Protein AF-0000000080390307 (afdb_homodimer)

Secondary structure (DSSP, 8-state):
--HHHHHHHHHHHHHHHHHHHHHHHHHHHHHHHHHHHHGGG--HHHHHSPEEGGGTEE--HHHHHHHHHHHHHHHHHHHHHHHHHHHIIIIIPPSSHHHHHHHHHHHHHHHS-HHHHHHHHIIIIIIIS---SSHHHHHHHHHHHHHHHHHHHHHHHHHTS-HHHHHHHHHTT--HHHHIIIIIHHHHHHHHHHHHHHHHHHHHH--HHHHHHTB-S---S--SSTTS-B--HHHHHHHHHHS-S-HHHHHHHHHHHHHHHHHHHHHHHHHHHHHHHHHHHHHH-/-HHHHHHHHHHHHHHHHHHHHHHHHHHHHHHHHHHHHHGGG--HHHHHSPEEGGGTEE--HHHHHHHHHHHHHHHHHHHHHHHHHHHIIIIIPPSSHHHHHHHHHHHHHHHS-HHHHHHHHIIIIIIIS---SSHHHHHHHHHHHHHHHHHHHHHHHHHTS-HHHHHHHHHTT--HHHHIIIIIHHHHHHHHHHHHHHHHHHHHH--HHHHHHTB-S---S--SSTTS-B--HHHHHHHHHHS-S-HHHHHHHHHHHHHHHHHHHHHHHHHHHHHHHHHHHHHH-

Foldseek 3Di:
DVVVVVVVVVVVVVVVVVVVVVVVVVVVVVLCVLCVLQVVQDDPQQQCWFADDLNLDTHCPQQVVLLVLLLCLLLVPLLVVLLVLLCCLQQPDDDDDVSVVVVVVLVVLQVDDLLVLLVVLLPPVQPVVPLNQFSNSLSNSLNSNLNSQLNVQLNVLLVVDDVVQQVVCVVVVHDSVCSCVPTRCVLRVLSSVLSSLLSSLVSLQDDNNSVRRAADSHDRDHDPDRSHHTHHLNNPLVCLVPVPPDVVSSSNVNSNSVNVSVCVSVVSNVVSVVSNVVSVVVVVD/DVVVVVVVVVVVVVVVVVVVVVVVVVVVVVLCVLCVLQVVQDDPQQQCWFADDLNLDTHCPQQVVLLVLLLCLLLVPLLVVLLVLLCCLQQPDDDDDVSVVVVVVLVVLQVDDLLVLLVVLLVPVQPVVPLNQFSNSLSNSLNSNLNSQLNVQLNVLLVVDDVVQQVVCVVVVHDSVCSCVPTRCVLRVLSSVLSSLLSSLVSLQDDNNSVRRAADSHDRDHDPDRSHHTHHLNNPLVCLVPVPPDVVSSSNVNSNSVNVSVVVSVVSNVVSVVSNVVSVVVVVD

InterPro domains:
  IPR000515 ABC transporter type 1, transmembrane domain MetI-like [PF00528] (79-284)
  IPR000515 ABC transporter type 1, transmembrane domain MetI-like [PS50928] (64-272)
  IPR000515 ABC transporter type 1, transmembrane domain MetI-like [cd06261] (64-215)
  IPR005672 Phosphate transport system permease protein PstA [TIGR00974] (10-280)
  IPR035906 MetI-like superfamily [G3DSA:1.10.3720.10] (16-281)
  IPR035906 MetI-like superfamily [SSF161098] (10-273)

Structure (mmCIF, N/CA/C/O backbone):
data_AF-0000000080390307-model_v1
#
loop_
_entity.id
_entity.type
_entity.pdbx_description
1 polymer 'Phosphate transport system permease protein PstA'
#
loop_
_atom_site.group_PDB
_atom_site.id
_atom_site.type_symbol
_atom_site.label_atom_id
_atom_site.label_alt_id
_atom_site.label_comp_id
_atom_site.label_asym_id
_atom_site.label_entity_id
_atom_site.label_seq_id
_atom_site.pdbx_PDB_ins_code
_atom_site.Cartn_x
_atom_site.Cartn_y
_atom_site.Cartn_z
_atom_site.occupancy
_atom_site.B_iso_or_equiv
_atom_site.auth_seq_id
_atom_site.auth_comp_id
_atom_site.auth_asym_id
_atom_site.auth_atom_id
_atom_site.pdbx_PDB_model_num
ATOM 1 N N . MET A 1 1 ? -36.906 27.906 8.312 1 40.09 1 MET A N 1
ATOM 2 C CA . MET A 1 1 ? -35.656 27.781 7.586 1 40.09 1 MET A CA 1
ATOM 3 C C . MET A 1 1 ? -34.594 27.125 8.453 1 40.09 1 MET A C 1
ATOM 5 O O . MET A 1 1 ? -33.719 26.406 7.941 1 40.09 1 MET A O 1
ATOM 9 N N . PHE A 1 2 ? -34.656 27.391 9.859 1 53.78 2 PHE A N 1
ATOM 10 C CA . PHE A 1 2 ? -33.75 27 10.953 1 53.78 2 PHE A CA 1
ATOM 11 C C . PHE A 1 2 ? -33.969 25.547 11.312 1 53.78 2 PHE A C 1
ATOM 13 O O . PHE A 1 2 ? -33 24.844 11.68 1 53.78 2 PHE A O 1
ATOM 20 N N . SER A 1 3 ? -35.219 25.156 11.25 1 55.38 3 SER A N 1
ATOM 21 C CA . SER A 1 3 ? -35.625 23.812 11.656 1 55.38 3 SER A CA 1
ATOM 22 C C . SER A 1 3 ? -35 22.75 10.742 1 55.38 3 SER A C 1
ATOM 24 O O . SER A 1 3 ? -34.5 21.734 11.219 1 55.38 3 SER A O 1
ATOM 26 N N . ASN A 1 4 ? -34.844 23.156 9.484 1 75.25 4 ASN A N 1
ATOM 27 C CA . ASN A 1 4 ? -34.375 22.25 8.438 1 75.25 4 ASN A CA 1
ATOM 28 C C . ASN A 1 4 ? -32.875 22.031 8.539 1 75.25 4 ASN A C 1
ATOM 30 O O . ASN A 1 4 ? -32.375 20.938 8.266 1 75.25 4 ASN A O 1
ATOM 34 N N . ALA A 1 5 ? -32.344 23.016 9.234 1 76.12 5 ALA A N 1
ATOM 35 C CA . ALA A 1 5 ? -30.906 22.938 9.383 1 76.12 5 ALA A CA 1
ATOM 36 C C . ALA A 1 5 ? -30.531 21.938 10.469 1 76.12 5 ALA A C 1
ATOM 38 O O . ALA A 1 5 ? -29.578 21.172 10.312 1 76.12 5 ALA A O 1
ATOM 39 N N . LYS A 1 6 ? -31.359 21.953 11.555 1 81.38 6 LYS A N 1
ATOM 40 C CA . LYS A 1 6 ? -31.062 21.031 12.656 1 81.38 6 LYS A CA 1
ATOM 41 C C . LYS A 1 6 ? -31.328 19.594 12.25 1 81.38 6 LYS A C 1
ATOM 43 O O . LYS A 1 6 ? -30.562 18.688 12.625 1 81.38 6 LYS A O 1
ATOM 48 N N . THR A 1 7 ? -32.344 19.422 11.5 1 85.31 7 THR A N 1
ATOM 49 C CA . THR A 1 7 ? -32.656 18.078 11.016 1 85.31 7 THR A CA 1
ATOM 50 C C . THR A 1 7 ? -31.578 17.609 10.039 1 85.31 7 THR A C 1
ATOM 52 O O . THR A 1 7 ? -31.156 16.453 10.094 1 85.31 7 THR A O 1
ATOM 55 N N . ASN A 1 8 ? -31.125 18.5 9.258 1 85.81 8 ASN A N 1
ATOM 56 C CA . ASN A 1 8 ? -30.062 18.172 8.312 1 85.81 8 ASN A CA 1
ATOM 57 C C . ASN A 1 8 ? -28.75 17.828 9.031 1 85.81 8 ASN A C 1
ATOM 59 O O . ASN A 1 8 ? -28.016 16.953 8.594 1 85.81 8 ASN A O 1
ATOM 63 N N . GLU A 1 9 ? -28.594 18.469 10.078 1 86.94 9 GLU A N 1
ATOM 64 C CA . GLU A 1 9 ? -27.391 18.219 10.875 1 86.94 9 GLU A CA 1
ATOM 65 C C . GLU A 1 9 ? -27.422 16.844 11.5 1 86.94 9 GLU A C 1
ATOM 67 O O . GLU A 1 9 ? -26.422 16.125 11.484 1 86.94 9 GLU A O 1
ATOM 72 N N . LYS A 1 10 ? -28.562 16.5 12.016 1 88.94 10 LYS A N 1
ATOM 73 C CA . LYS A 1 10 ? -28.703 15.195 12.648 1 88.94 10 LYS A CA 1
ATOM 74 C C . LYS A 1 10 ? -28.578 14.062 11.625 1 88.94 10 LYS A C 1
ATOM 76 O O . LYS A 1 10 ? -27.953 13.039 11.898 1 88.94 10 LYS A O 1
ATOM 81 N N . ILE A 1 11 ? -29.109 14.297 10.531 1 90.25 11 ILE A N 1
ATOM 82 C CA . ILE A 1 11 ? -29.031 13.305 9.469 1 90.25 11 ILE A CA 1
ATOM 83 C C . ILE A 1 11 ? -27.594 13.156 8.992 1 90.25 11 ILE A C 1
ATOM 85 O O . ILE A 1 11 ? -27.094 12.039 8.828 1 90.25 11 ILE A O 1
ATOM 89 N N . ALA A 1 12 ? -26.984 14.273 8.828 1 86.94 12 ALA A N 1
ATOM 90 C CA . ALA A 1 12 ? -25.594 14.25 8.391 1 86.94 12 ALA A CA 1
ATOM 91 C C . ALA A 1 12 ? -24.719 13.523 9.406 1 86.94 12 ALA A C 1
ATOM 93 O O . ALA A 1 12 ? -23.922 12.656 9.031 1 86.94 12 ALA A O 1
ATOM 94 N N . PHE A 1 13 ? -24.953 13.82 10.578 1 87.31 13 PHE A N 1
ATOM 95 C CA . PHE A 1 13 ? -24.188 13.18 11.648 1 87.31 13 PHE A CA 1
ATOM 96 C C . PHE A 1 13 ? -24.438 11.68 11.664 1 87.31 13 PHE A C 1
ATOM 98 O O . PHE A 1 13 ? -23.516 10.883 11.852 1 87.31 13 PHE A O 1
ATOM 105 N N . GLY A 1 14 ? -25.625 11.297 11.445 1 89.62 14 GLY A N 1
ATOM 106 C CA . GLY A 1 14 ? -25.969 9.891 11.398 1 89.62 14 GLY A CA 1
ATOM 107 C C . GLY A 1 14 ? -25.312 9.148 10.258 1 89.62 14 GLY A C 1
ATOM 108 O O . GLY A 1 14 ? -24.781 8.047 10.445 1 89.62 14 GLY A O 1
ATOM 109 N N . ILE A 1 15 ? -25.266 9.75 9.148 1 90.12 15 ILE A N 1
ATOM 110 C CA . ILE A 1 15 ? -24.656 9.148 7.961 1 90.12 15 ILE A CA 1
ATOM 111 C C . ILE A 1 15 ? -23.156 9 8.164 1 90.12 15 ILE A C 1
ATOM 113 O O . ILE A 1 15 ? -22.578 7.961 7.844 1 90.12 15 ILE A O 1
ATOM 117 N N . LEU A 1 16 ? -22.609 9.977 8.742 1 88.19 16 LEU A N 1
ATOM 118 C CA . LEU A 1 16 ? -21.172 9.953 8.977 1 88.19 16 LEU A CA 1
ATOM 119 C C . LEU A 1 16 ? -20.797 8.883 9.992 1 88.19 16 LEU A C 1
ATOM 121 O O . LEU A 1 16 ? -19.844 8.125 9.789 1 88.19 16 LEU A O 1
ATOM 125 N N . LYS A 1 17 ? -21.625 8.82 10.984 1 89.5 17 LYS A N 1
ATOM 126 C CA . LYS A 1 17 ? -21.391 7.82 12.023 1 89.5 17 LYS A CA 1
ATOM 127 C C . LYS A 1 17 ? -21.594 6.41 11.484 1 89.5 17 LYS A C 1
ATOM 129 O O . LYS A 1 17 ? -20.844 5.492 11.828 1 89.5 17 LYS A O 1
ATOM 134 N N . LEU A 1 18 ? -22.484 6.246 10.664 1 91.94 18 LEU A N 1
ATOM 135 C CA . LEU A 1 18 ? -22.781 4.945 10.07 1 91.94 18 LEU A CA 1
ATOM 136 C C . LEU A 1 18 ? -21.641 4.512 9.148 1 91.94 18 LEU A C 1
ATOM 138 O O . LEU A 1 18 ? -21.281 3.334 9.125 1 91.94 18 LEU A O 1
ATOM 142 N N . ALA A 1 19 ? -21.172 5.438 8.422 1 90.12 19 ALA A N 1
ATOM 143 C CA . ALA A 1 19 ? -20.062 5.121 7.516 1 90.12 19 ALA A CA 1
ATOM 144 C C . ALA A 1 19 ? -18.844 4.641 8.289 1 90.12 19 ALA A C 1
ATOM 146 O O . ALA A 1 19 ? -18.234 3.621 7.945 1 90.12 19 ALA A O 1
ATOM 147 N N . THR A 1 20 ? -18.547 5.328 9.281 1 89.19 20 THR A N 1
ATOM 148 C CA . THR A 1 20 ? -17.406 4.961 10.102 1 89.19 20 THR A CA 1
ATOM 149 C C . THR A 1 20 ? -17.641 3.637 10.82 1 89.19 20 THR A C 1
ATOM 151 O O . THR A 1 20 ? -16.75 2.793 10.898 1 89.19 20 THR A O 1
ATOM 154 N N . GLY A 1 21 ? -18.812 3.496 11.305 1 91.25 21 GLY A N 1
ATOM 155 C CA . GLY A 1 21 ? -19.188 2.25 11.953 1 91.25 21 GLY A CA 1
ATOM 156 C C . GLY A 1 21 ? -19.094 1.048 11.031 1 91.25 21 GLY A C 1
ATOM 157 O O . GLY A 1 21 ? -18.672 -0.033 11.453 1 91.25 21 GLY A O 1
ATOM 158 N N . LEU A 1 22 ? -19.406 1.242 9.812 1 90.38 22 LEU A N 1
ATOM 159 C CA . LEU A 1 22 ? -19.344 0.173 8.82 1 90.38 22 LEU A CA 1
ATOM 160 C C . LEU A 1 22 ? -17.891 -0.255 8.586 1 90.38 22 LEU A C 1
ATOM 162 O O . LEU A 1 22 ? -17.609 -1.447 8.445 1 90.38 22 LEU A O 1
ATOM 166 N N . VAL A 1 23 ? -17.047 0.687 8.531 1 85.81 23 VAL A N 1
ATOM 167 C CA . VAL A 1 23 ? -15.633 0.394 8.328 1 85.81 23 VAL A CA 1
ATOM 168 C C . VAL A 1 23 ? -15.109 -0.442 9.5 1 85.81 23 VAL A C 1
ATOM 170 O O . VAL A 1 23 ? -14.469 -1.473 9.289 1 85.81 23 VAL A O 1
ATOM 173 N N . VAL A 1 24 ? -15.438 -0.021 10.695 1 88.31 24 VAL A N 1
ATOM 174 C CA . VAL A 1 24 ? -15 -0.717 11.906 1 88.31 24 VAL A CA 1
ATOM 175 C C . VAL A 1 24 ? -15.602 -2.121 11.938 1 88.31 24 VAL A C 1
ATOM 177 O O . VAL A 1 24 ? -14.914 -3.086 12.289 1 88.31 24 VAL A O 1
ATOM 180 N N . LEU A 1 25 ? -16.781 -2.215 11.539 1 89.56 25 LEU A N 1
ATOM 181 C CA . LEU A 1 25 ? -17.469 -3.502 11.523 1 89.56 25 LEU A CA 1
ATOM 182 C C . LEU A 1 25 ? -16.766 -4.477 10.578 1 89.56 25 LEU A C 1
ATOM 184 O O . LEU A 1 25 ? -16.562 -5.641 10.93 1 89.56 25 LEU A O 1
ATOM 188 N N . PHE A 1 26 ? -16.422 -4 9.422 1 85 26 PHE A N 1
ATOM 189 C CA . PHE A 1 26 ? -15.75 -4.871 8.461 1 85 26 PHE A CA 1
ATOM 190 C C . PHE A 1 26 ? -14.414 -5.367 9.008 1 85 26 PHE A C 1
ATOM 192 O O . PHE A 1 26 ? -14.062 -6.535 8.828 1 85 26 PHE A O 1
ATOM 199 N N . VAL A 1 27 ? -13.703 -4.582 9.688 1 83 27 VAL A N 1
ATOM 200 C CA . VAL A 1 27 ? -12.43 -4.961 10.273 1 83 27 VAL A CA 1
ATOM 201 C C . VAL A 1 27 ? -12.641 -6.047 11.328 1 83 27 VAL A C 1
ATOM 203 O O . VAL A 1 27 ? -11.93 -7.055 11.352 1 83 27 VAL A O 1
ATOM 206 N N . LEU A 1 28 ? -13.625 -5.828 12.164 1 87.44 28 LEU A N 1
ATOM 207 C CA . LEU A 1 28 ? -13.914 -6.777 13.234 1 87.44 28 LEU A CA 1
ATOM 208 C C . LEU A 1 28 ? -14.359 -8.117 12.672 1 87.44 28 LEU A C 1
ATOM 210 O O . LEU A 1 28 ? -14.016 -9.172 13.211 1 87.44 28 LEU A O 1
ATOM 214 N N . VAL A 1 29 ? -15.094 -8.039 11.625 1 88.94 29 VAL A N 1
ATOM 215 C CA . VAL A 1 29 ? -15.57 -9.266 11 1 88.94 29 VAL A CA 1
ATOM 216 C C . VAL A 1 29 ? -14.398 -10.031 10.398 1 88.94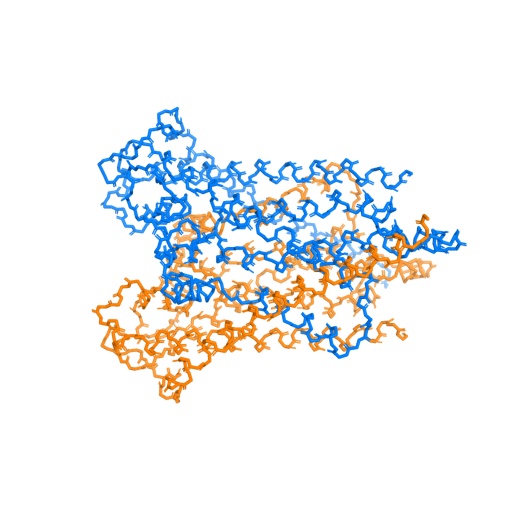 29 VAL A C 1
ATOM 218 O O . VAL A 1 29 ? -14.328 -11.258 10.508 1 88.94 29 VAL A O 1
ATOM 221 N N . ILE A 1 30 ? -13.516 -9.328 9.75 1 86.12 30 ILE A N 1
ATOM 222 C CA . ILE A 1 30 ? -12.336 -9.961 9.164 1 86.12 30 ILE A CA 1
ATOM 223 C C . ILE A 1 30 ? -11.516 -10.633 10.266 1 86.12 30 ILE A C 1
ATOM 225 O O . ILE A 1 30 ? -11.148 -11.805 10.148 1 86.12 30 ILE A O 1
ATOM 229 N N . LEU A 1 31 ? -11.266 -9.906 11.305 1 85.81 31 LEU A N 1
ATOM 230 C CA . LEU A 1 31 ? -10.469 -10.422 12.414 1 85.81 31 LEU A CA 1
ATOM 231 C C . LEU A 1 31 ? -11.141 -11.633 13.047 1 85.81 31 LEU A C 1
ATOM 233 O O . LEU A 1 31 ? -10.492 -12.648 13.305 1 85.81 31 LEU A O 1
ATOM 237 N N . TYR A 1 32 ? -12.398 -11.484 13.281 1 87.94 32 TYR A N 1
ATOM 238 C CA . TYR A 1 32 ? -13.148 -12.578 13.891 1 87.94 32 TYR A CA 1
ATOM 239 C C . TYR A 1 32 ? -13.117 -13.82 13.008 1 87.94 32 TYR A C 1
ATOM 241 O O . TYR A 1 32 ? -12.898 -14.93 13.5 1 87.94 32 TYR A O 1
ATOM 249 N N . TYR A 1 33 ? -13.32 -13.617 11.766 1 86.81 33 TYR A N 1
ATOM 250 C CA . TYR A 1 33 ? -13.352 -14.727 10.828 1 86.81 33 TYR A CA 1
ATOM 251 C C . TYR A 1 33 ? -12.016 -15.461 10.805 1 86.81 33 TYR A C 1
ATOM 253 O O . TYR A 1 33 ? -11.984 -16.703 10.859 1 86.81 33 TYR A O 1
ATOM 261 N N . ILE A 1 34 ? -10.984 -14.758 10.688 1 88.06 34 ILE A N 1
ATOM 262 C CA . ILE A 1 34 ? -9.664 -15.367 10.594 1 88.06 34 ILE A CA 1
ATOM 263 C C . ILE A 1 34 ? -9.312 -16.047 11.914 1 88.06 34 ILE A C 1
ATOM 265 O O . ILE A 1 34 ? -8.789 -17.172 11.922 1 88.06 34 ILE A O 1
ATOM 269 N N . VAL A 1 35 ? -9.609 -15.422 13.008 1 89.56 35 VAL A N 1
ATOM 270 C CA . VAL A 1 35 ? -9.289 -15.969 14.328 1 89.56 35 VAL A CA 1
ATOM 271 C C . VAL A 1 35 ? -10.109 -17.234 14.578 1 89.56 35 VAL A C 1
ATOM 273 O O . VAL A 1 35 ? -9.578 -18.234 15.039 1 89.56 35 VAL A O 1
ATOM 276 N N . SER A 1 36 ? -11.398 -17.219 14.289 1 90.5 36 SER A N 1
ATOM 277 C CA . SER A 1 36 ? -12.289 -18.344 14.547 1 90.5 36 SER A CA 1
ATOM 278 C C . SER A 1 36 ? -11.914 -19.562 13.719 1 90.5 36 SER A C 1
ATOM 280 O O . SER A 1 36 ? -12.016 -20.688 14.18 1 90.5 36 SER A O 1
ATOM 282 N N . ASN A 1 37 ? -11.43 -19.375 12.508 1 89.25 37 ASN A N 1
ATOM 283 C CA . ASN A 1 37 ? -11.086 -20.484 11.641 1 89.25 37 ASN A CA 1
ATOM 284 C C . ASN A 1 37 ? -9.625 -20.906 11.805 1 89.25 37 ASN A C 1
ATOM 286 O O . ASN A 1 37 ? -9.266 -22.047 11.5 1 89.25 37 ASN A O 1
ATOM 290 N N . GLY A 1 38 ? -8.836 -19.953 12.258 1 90.5 38 GLY A N 1
ATOM 291 C CA . GLY A 1 38 ? -7.406 -20.219 12.297 1 90.5 38 GLY A CA 1
ATOM 292 C C . GLY A 1 38 ? -6.926 -20.688 13.664 1 90.5 38 GLY A C 1
ATOM 293 O O . GLY A 1 38 ? -5.867 -21.312 13.773 1 90.5 38 GLY A O 1
ATOM 294 N N . TYR A 1 39 ? -7.695 -20.469 14.734 1 90.88 39 TYR A N 1
ATOM 295 C CA . TYR A 1 39 ? -7.211 -20.703 16.094 1 90.88 39 TYR A CA 1
ATOM 296 C C . TYR A 1 39 ? -7.004 -22.203 16.344 1 90.88 39 TYR A C 1
ATOM 298 O O . TYR A 1 39 ? -6.121 -22.594 17.109 1 90.88 39 TYR A O 1
ATOM 306 N N . SER A 1 40 ? -7.699 -23.094 15.727 1 87.94 40 SER A N 1
ATOM 307 C CA . SER A 1 40 ? -7.609 -24.531 15.961 1 87.94 40 SER A CA 1
ATOM 308 C C . SER A 1 40 ? -6.312 -25.094 15.398 1 87.94 40 SER A C 1
ATOM 310 O O . SER A 1 40 ? -5.836 -26.141 15.852 1 87.94 40 SER A O 1
ATOM 312 N N . ALA A 1 41 ? -5.777 -24.375 14.43 1 87.69 41 ALA A N 1
ATOM 313 C CA . ALA A 1 41 ? -4.555 -24.859 13.789 1 87.69 41 ALA A CA 1
ATOM 314 C C . ALA A 1 41 ? -3.32 -24.406 14.57 1 87.69 41 ALA A C 1
ATOM 316 O O . ALA A 1 41 ? -2.219 -24.906 14.344 1 87.69 41 ALA A O 1
ATOM 317 N N . LEU A 1 42 ? -3.559 -23.578 15.508 1 89.62 42 LEU A N 1
ATOM 318 C CA . LEU A 1 42 ? -2.416 -23.031 16.219 1 89.62 42 LEU A CA 1
ATOM 319 C C . LEU A 1 42 ? -1.883 -24.016 17.25 1 89.62 42 LEU A C 1
ATOM 321 O O . LEU A 1 42 ? -2.621 -24.469 18.125 1 89.62 42 LEU A O 1
ATOM 325 N N . SER A 1 43 ? -0.771 -24.516 17.047 1 89.75 43 SER A N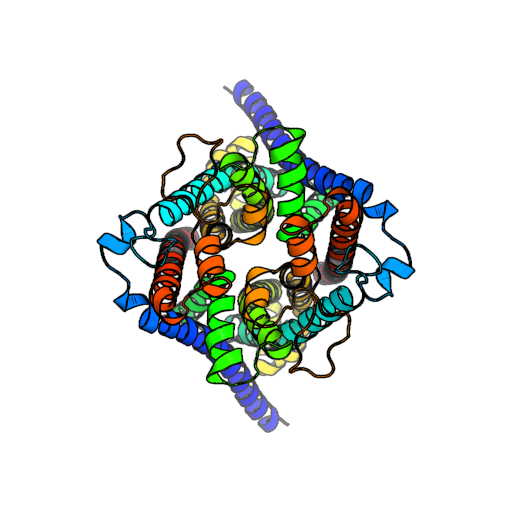 1
ATOM 326 C CA . SER A 1 43 ? -0.012 -25.375 17.938 1 89.75 43 SER A CA 1
ATOM 327 C C . SER A 1 43 ? 1.481 -25.078 17.875 1 89.75 43 SER A C 1
ATOM 329 O O . SER A 1 43 ? 1.941 -24.422 16.922 1 89.75 43 SER A O 1
ATOM 331 N N . ILE A 1 44 ? 2.141 -25.469 18.844 1 90.38 44 ILE A N 1
ATOM 332 C CA . ILE A 1 44 ? 3.584 -25.266 18.859 1 90.38 44 ILE A CA 1
ATOM 333 C C . ILE A 1 44 ? 4.215 -26 17.672 1 90.38 44 ILE A C 1
ATOM 335 O O . ILE A 1 44 ? 5.176 -25.516 17.078 1 90.38 44 ILE A O 1
ATOM 339 N N . GLU A 1 45 ? 3.664 -27.125 17.406 1 89.31 45 GLU A N 1
ATOM 340 C CA . GLU A 1 45 ? 4.141 -27.922 16.281 1 89.31 45 GLU A CA 1
ATOM 341 C C . GLU A 1 45 ? 3.887 -27.188 14.961 1 89.31 45 GLU A C 1
ATOM 343 O O . GLU A 1 45 ? 4.734 -27.203 14.062 1 89.31 45 GLU A O 1
ATOM 348 N N . PHE A 1 46 ? 2.811 -26.531 14.883 1 91.06 46 PHE A N 1
ATOM 349 C CA . PHE A 1 46 ? 2.447 -25.812 13.672 1 91.06 46 PHE A CA 1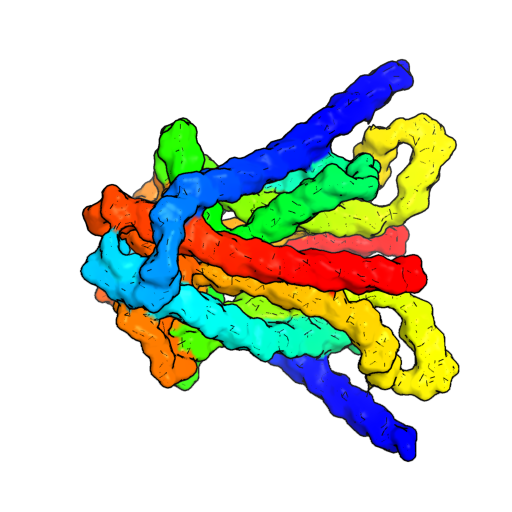
ATOM 350 C C . PHE A 1 46 ? 3.412 -24.656 13.43 1 91.06 46 PHE A C 1
ATOM 352 O O . PHE A 1 46 ? 3.795 -24.391 12.289 1 91.06 46 PHE A O 1
ATOM 359 N N . ILE A 1 47 ? 3.865 -24.094 14.484 1 91.88 47 ILE A N 1
ATOM 360 C CA . ILE A 1 47 ? 4.691 -22.891 14.398 1 91.88 47 ILE A CA 1
ATOM 361 C C . ILE A 1 47 ? 6.152 -23.281 14.203 1 91.88 47 ILE A C 1
ATOM 363 O O . ILE A 1 47 ? 6.887 -22.625 13.461 1 91.88 47 ILE A O 1
ATOM 367 N N . THR A 1 48 ? 6.559 -24.453 14.758 1 91.38 48 THR A N 1
ATOM 368 C CA . THR A 1 48 ? 7.992 -24.703 14.844 1 91.38 48 THR A CA 1
ATOM 369 C C . THR A 1 48 ? 8.398 -25.812 13.891 1 91.38 48 THR A C 1
ATOM 371 O O . THR A 1 48 ? 9.586 -26 13.609 1 91.38 48 THR A O 1
ATOM 374 N N . GLU A 1 49 ? 7.504 -26.484 13.383 1 89.5 49 GLU A N 1
ATOM 375 C CA . GLU A 1 49 ? 7.859 -27.625 12.555 1 89.5 49 GLU A CA 1
ATOM 376 C C . GLU A 1 49 ? 7.922 -27.25 11.078 1 89.5 49 GLU A C 1
ATOM 378 O O . GLU A 1 49 ? 7.344 -26.234 10.672 1 89.5 49 GLU A O 1
ATOM 383 N N . MET A 1 50 ? 8.648 -28.125 10.398 1 89.44 50 MET A N 1
ATOM 384 C CA . MET A 1 50 ? 8.703 -27.984 8.945 1 89.44 50 MET A CA 1
ATOM 385 C C . MET A 1 50 ? 7.445 -28.562 8.297 1 89.44 50 MET A C 1
ATOM 387 O O . MET A 1 50 ? 6.797 -29.453 8.859 1 89.44 50 MET A O 1
ATOM 391 N N . PRO A 1 51 ? 7.086 -27.922 7.16 1 87.25 51 PRO A N 1
ATOM 392 C CA . PRO A 1 51 ? 5.957 -28.531 6.457 1 87.25 51 PRO A CA 1
ATOM 393 C C . PRO A 1 51 ? 6.254 -29.953 5.977 1 87.25 51 PRO A C 1
ATOM 395 O O . PRO A 1 51 ? 7.395 -30.266 5.621 1 87.25 51 PRO A O 1
ATOM 398 N N . ARG A 1 52 ? 5.25 -30.75 6.125 1 84 52 ARG A N 1
ATOM 399 C CA . ARG A 1 52 ? 5.367 -32.125 5.68 1 84 52 ARG A CA 1
ATOM 400 C C . ARG A 1 52 ? 4.281 -32.5 4.668 1 84 52 ARG A C 1
ATOM 402 O O . ARG A 1 52 ? 3.254 -31.812 4.594 1 84 52 ARG A O 1
ATOM 409 N N . HIS A 1 53 ? 4.523 -33.469 3.816 1 76.5 53 HIS A N 1
ATOM 410 C CA . HIS A 1 53 ? 3.586 -34.031 2.85 1 76.5 53 HIS A CA 1
ATOM 411 C C . HIS A 1 53 ? 2.977 -32.938 1.974 1 76.5 53 HIS A C 1
ATOM 413 O O . HIS A 1 53 ? 1.753 -32.844 1.868 1 76.5 53 HIS A O 1
ATOM 419 N N . ARG A 1 54 ? 3.773 -32.156 1.398 1 74.25 54 ARG A N 1
ATOM 420 C CA . ARG A 1 54 ? 3.395 -31.109 0.461 1 74.25 54 ARG A CA 1
ATOM 421 C C . ARG A 1 54 ? 2.412 -30.141 1.101 1 74.25 54 ARG A C 1
ATOM 423 O O . ARG A 1 54 ? 1.387 -29.797 0.505 1 74.25 54 ARG A O 1
ATOM 430 N N . MET A 1 55 ? 2.545 -29.875 2.371 1 74.75 55 MET A N 1
ATOM 431 C CA . MET A 1 55 ? 1.882 -28.797 3.111 1 74.75 55 MET A CA 1
ATOM 432 C C . MET A 1 55 ? 0.532 -29.266 3.648 1 74.75 55 MET A C 1
ATOM 434 O O . MET A 1 55 ? -0.289 -28.453 4.066 1 74.75 55 MET A O 1
ATOM 438 N N . THR A 1 56 ? 0.279 -30.547 3.607 1 76.62 56 THR A N 1
ATOM 439 C CA . THR A 1 56 ? -0.971 -31.047 4.164 1 76.62 56 THR A CA 1
ATOM 440 C C . THR A 1 56 ? -0.811 -31.375 5.645 1 76.62 56 THR A C 1
ATOM 442 O O . THR A 1 56 ? -1.801 -31.562 6.355 1 76.62 56 THR A O 1
ATOM 445 N N . GLU A 1 57 ? 0.437 -31.453 5.93 1 78.88 57 GLU A N 1
ATOM 446 C CA . GLU A 1 57 ? 0.763 -31.703 7.328 1 78.88 57 GLU A CA 1
ATOM 447 C C . GLU A 1 57 ? 1.999 -30.906 7.758 1 78.88 57 GLU A C 1
ATOM 449 O O . GLU A 1 57 ? 2.635 -30.25 6.934 1 78.88 57 GLU A O 1
ATOM 454 N N . GLY A 1 58 ? 2.166 -30.875 9.133 1 84.94 58 GLY A N 1
ATOM 455 C CA . GLY A 1 58 ? 3.354 -30.219 9.656 1 84.94 58 GLY A CA 1
ATOM 456 C C . GLY A 1 58 ? 3.125 -28.766 10.008 1 84.94 58 GLY A C 1
ATOM 457 O O . GLY A 1 58 ? 2.016 -28.375 10.375 1 84.94 58 GLY A O 1
ATOM 458 N N . GLY A 1 59 ? 4.293 -28.062 9.938 1 90.25 59 GLY A N 1
ATOM 459 C CA . GLY A 1 59 ? 4.23 -26.688 10.383 1 90.25 59 GLY A CA 1
ATOM 460 C C . GLY A 1 59 ? 4.609 -25.688 9.305 1 90.25 59 GLY A C 1
ATOM 461 O O . GLY A 1 59 ? 4.66 -26.031 8.125 1 90.25 59 GLY A O 1
ATOM 462 N N . ILE A 1 60 ? 4.707 -24.484 9.688 1 92.88 60 ILE A N 1
ATOM 463 C CA . ILE A 1 60 ? 4.949 -23.422 8.719 1 92.88 60 ILE A CA 1
ATOM 464 C C . ILE A 1 60 ? 6.195 -22.641 9.125 1 92.88 60 ILE A C 1
ATOM 466 O O . ILE A 1 60 ? 6.344 -21.469 8.758 1 92.88 60 ILE A O 1
ATOM 470 N N . TYR A 1 61 ? 7.129 -23.219 9.781 1 94.12 61 TYR A N 1
ATOM 471 C CA . TYR A 1 61 ? 8.305 -22.578 10.359 1 94.12 61 TYR A CA 1
ATOM 472 C C . TYR A 1 61 ? 9.133 -21.891 9.281 1 94.12 61 TYR A C 1
ATOM 474 O O . TYR A 1 61 ? 9.516 -20.734 9.43 1 94.12 61 TYR A O 1
ATOM 482 N N . PRO A 1 62 ? 9.406 -22.5 8.211 1 94.5 62 PRO A N 1
ATOM 483 C CA . PRO A 1 62 ? 10.211 -21.828 7.188 1 94.5 62 PRO A CA 1
ATOM 484 C C . PRO A 1 62 ? 9.523 -20.578 6.629 1 94.5 62 PRO A C 1
ATOM 486 O O . PRO A 1 62 ? 10.195 -19.609 6.281 1 94.5 62 PRO A O 1
ATOM 489 N N . ALA A 1 63 ? 8.242 -20.641 6.551 1 95 63 ALA A N 1
ATOM 490 C CA . ALA A 1 63 ? 7.496 -19.5 6.035 1 95 63 ALA A CA 1
ATOM 491 C C . ALA A 1 63 ? 7.555 -18.328 7.012 1 95 63 ALA A C 1
ATOM 493 O O . ALA A 1 63 ? 7.641 -17.172 6.594 1 95 63 ALA A O 1
ATOM 494 N N . ILE A 1 64 ? 7.547 -18.656 8.289 1 94.62 64 ILE A N 1
ATOM 495 C CA . ILE A 1 64 ? 7.645 -17.625 9.32 1 94.62 64 ILE A CA 1
ATOM 496 C C . ILE A 1 64 ? 9.023 -16.969 9.266 1 94.62 64 ILE A C 1
ATOM 498 O O . ILE A 1 64 ? 9.133 -15.742 9.234 1 94.62 64 ILE A O 1
ATOM 502 N N . MET A 1 65 ? 10 -17.75 9.195 1 95 65 MET A N 1
ATOM 503 C CA . MET A 1 65 ? 11.367 -17.234 9.18 1 95 65 MET A CA 1
ATOM 504 C C . MET A 1 65 ? 11.656 -16.469 7.895 1 95 65 MET A C 1
ATOM 506 O O . MET A 1 65 ? 12.297 -15.422 7.922 1 95 65 MET A O 1
ATOM 510 N N . GLY A 1 66 ? 11.242 -17.047 6.805 1 95.31 66 GLY A N 1
ATOM 511 C CA . GLY A 1 66 ? 11.422 -16.328 5.551 1 95.31 66 GLY A CA 1
ATOM 512 C C . GLY A 1 66 ? 10.781 -14.953 5.543 1 95.31 66 GLY A C 1
ATOM 513 O O . GLY A 1 66 ? 11.383 -13.984 5.07 1 95.31 66 GLY A O 1
ATOM 514 N N . THR A 1 67 ? 9.594 -14.883 6.074 1 94.75 67 THR A N 1
ATOM 515 C CA . THR A 1 67 ? 8.914 -13.594 6.184 1 94.75 67 THR A CA 1
ATOM 516 C C . THR A 1 67 ? 9.695 -12.648 7.09 1 94.75 67 THR A C 1
ATOM 518 O O . THR A 1 67 ? 9.836 -11.469 6.777 1 94.75 67 THR A O 1
ATOM 521 N N . THR A 1 68 ? 10.18 -13.164 8.141 1 94.12 68 THR A N 1
ATOM 522 C CA . THR A 1 68 ? 10.969 -12.367 9.07 1 94.12 68 THR A CA 1
ATOM 523 C C . THR A 1 68 ? 12.227 -11.836 8.391 1 94.12 68 THR A C 1
ATOM 525 O O . THR A 1 68 ? 12.57 -10.656 8.547 1 94.12 68 THR A O 1
ATOM 528 N N . TYR A 1 69 ? 12.867 -12.672 7.637 1 96.12 69 TYR A N 1
ATOM 529 C CA . TYR A 1 69 ? 14.07 -12.258 6.922 1 96.12 69 TYR A CA 1
ATOM 530 C C . TYR A 1 69 ? 13.75 -11.156 5.918 1 96.12 69 TYR A C 1
ATOM 532 O O . TYR A 1 69 ? 14.523 -10.203 5.762 1 96.12 69 TYR A O 1
ATOM 540 N N . LEU A 1 70 ? 12.68 -11.312 5.242 1 95.81 70 LEU A N 1
ATOM 541 C CA . LEU A 1 70 ? 12.266 -10.32 4.262 1 95.81 70 LEU A CA 1
ATOM 542 C C . LEU A 1 70 ? 12.031 -8.969 4.926 1 95.81 70 LEU A C 1
ATOM 544 O O . LEU A 1 70 ? 12.43 -7.93 4.391 1 95.81 70 LEU A O 1
ATOM 548 N N . ILE A 1 71 ? 11.359 -9.031 6.059 1 94.38 71 ILE A N 1
ATOM 549 C CA . ILE A 1 71 ? 11.055 -7.809 6.789 1 94.38 71 ILE A CA 1
ATOM 550 C C . ILE A 1 71 ? 12.352 -7.121 7.211 1 94.38 71 ILE A C 1
ATOM 552 O O . ILE A 1 71 ? 12.547 -5.934 6.945 1 94.38 71 ILE A O 1
ATOM 556 N N . ILE A 1 72 ? 13.227 -7.855 7.77 1 94.81 72 ILE A N 1
ATOM 557 C CA . ILE A 1 72 ? 14.484 -7.309 8.266 1 94.81 72 ILE A CA 1
ATOM 558 C C . ILE A 1 72 ? 15.312 -6.773 7.102 1 94.81 72 ILE A C 1
ATOM 560 O O . ILE A 1 72 ? 15.82 -5.652 7.16 1 94.81 72 ILE A O 1
ATOM 564 N N . GLY A 1 73 ? 15.438 -7.547 6.066 1 96.75 73 GLY A N 1
ATOM 565 C CA . GLY A 1 73 ? 16.234 -7.148 4.918 1 96.75 73 GLY A CA 1
ATOM 566 C C . GLY A 1 73 ? 15.695 -5.91 4.223 1 96.75 73 GLY A C 1
ATOM 567 O O . GLY A 1 73 ? 16.453 -5.008 3.869 1 96.75 73 GLY A O 1
ATOM 568 N N . SER A 1 74 ? 14.398 -5.84 3.986 1 97.06 74 SER A N 1
ATOM 569 C CA . SER A 1 74 ? 13.797 -4.711 3.285 1 97.06 74 SER A CA 1
ATOM 570 C C . SER A 1 74 ? 13.867 -3.439 4.121 1 97.06 74 SER A C 1
ATOM 572 O O . SER A 1 74 ? 14.203 -2.371 3.604 1 97.06 74 SER A O 1
ATOM 574 N N . ILE A 1 75 ? 13.609 -3.586 5.43 1 94.88 75 ILE A N 1
ATOM 575 C CA . ILE A 1 75 ? 13.609 -2.424 6.312 1 94.88 75 ILE A CA 1
ATOM 576 C C . ILE A 1 75 ? 15.039 -1.914 6.488 1 94.88 75 ILE A C 1
ATOM 578 O O . ILE A 1 75 ? 15.273 -0.705 6.562 1 94.88 75 ILE A O 1
ATOM 582 N N . ALA A 1 76 ? 15.961 -2.828 6.582 1 96.12 76 ALA A N 1
ATOM 583 C CA . ALA A 1 76 ? 17.359 -2.453 6.758 1 96.12 76 ALA A CA 1
ATOM 584 C C . ALA A 1 76 ? 17.828 -1.532 5.637 1 96.12 76 ALA A C 1
ATOM 586 O O . ALA A 1 76 ? 18.672 -0.651 5.855 1 96.12 76 ALA A O 1
ATOM 587 N N . VAL A 1 77 ? 17.266 -1.665 4.5 1 96.12 77 VAL A N 1
ATOM 588 C CA . VAL A 1 77 ? 17.672 -0.877 3.344 1 96.12 77 VAL A CA 1
ATOM 589 C C . VAL A 1 77 ? 16.766 0.344 3.199 1 96.12 77 VAL A C 1
ATOM 591 O O . VAL A 1 77 ? 17.25 1.47 3.055 1 96.12 77 VAL A O 1
ATOM 594 N N . ALA A 1 78 ? 15.492 0.147 3.283 1 96.62 78 ALA A N 1
ATOM 595 C CA . ALA A 1 78 ? 14.508 1.188 2.986 1 96.62 78 ALA A CA 1
ATOM 596 C C . ALA A 1 78 ? 14.5 2.256 4.074 1 96.62 78 ALA A C 1
ATOM 598 O O . ALA A 1 78 ? 14.305 3.441 3.791 1 96.62 78 ALA A O 1
ATOM 599 N N . MET A 1 79 ? 14.695 1.85 5.324 1 95.69 79 MET A N 1
ATOM 600 C CA . MET A 1 79 ? 14.555 2.787 6.434 1 95.69 79 MET A CA 1
ATOM 601 C C . MET A 1 79 ? 15.648 3.854 6.387 1 95.69 79 MET A C 1
ATOM 603 O O . MET A 1 79 ? 15.352 5.051 6.363 1 95.69 79 MET A O 1
ATOM 607 N N . PRO A 1 80 ? 16.906 3.486 6.328 1 95.38 80 PRO A N 1
ATOM 608 C CA . PRO A 1 80 ? 17.938 4.523 6.258 1 95.38 80 PRO A CA 1
ATOM 609 C C . PRO A 1 80 ? 17.828 5.387 5.004 1 95.38 80 PRO A C 1
ATOM 611 O O . PRO A 1 80 ? 17.906 6.613 5.082 1 95.38 80 PRO A O 1
ATOM 614 N N . LEU A 1 81 ? 17.578 4.777 3.904 1 95.38 81 LEU A N 1
ATOM 615 C CA . LEU A 1 81 ? 17.469 5.523 2.654 1 95.38 81 LEU A CA 1
ATOM 616 C C . LEU A 1 81 ? 16.266 6.457 2.67 1 95.38 81 LEU A C 1
ATOM 618 O O . LEU A 1 81 ? 16.359 7.605 2.227 1 95.38 81 LEU A O 1
ATOM 622 N N . GLY A 1 82 ? 15.164 5.914 3.135 1 96.06 82 GLY A N 1
ATOM 623 C CA . GLY A 1 82 ? 13.953 6.711 3.205 1 96.06 82 GLY A CA 1
ATOM 624 C C . GLY A 1 82 ? 14.055 7.871 4.176 1 96.06 82 GLY A C 1
ATOM 625 O O . GLY A 1 82 ? 13.648 8.992 3.859 1 96.06 82 GLY A O 1
ATOM 626 N N . MET A 1 83 ? 14.609 7.621 5.336 1 95.44 83 MET A N 1
ATOM 627 C CA . MET A 1 83 ? 14.75 8.656 6.355 1 95.44 83 MET A CA 1
ATOM 628 C C . MET A 1 83 ? 15.727 9.742 5.898 1 95.44 83 MET A C 1
ATOM 630 O O . MET A 1 83 ? 15.461 10.93 6.066 1 95.44 83 MET A O 1
ATOM 634 N N . LEU A 1 84 ? 16.844 9.352 5.324 1 96.19 84 LEU A N 1
ATOM 635 C CA . LEU A 1 84 ? 17.828 10.312 4.832 1 96.19 84 LEU A CA 1
ATOM 636 C C . LEU A 1 84 ? 17.25 11.172 3.715 1 96.19 84 LEU A C 1
ATOM 638 O O . LEU A 1 84 ? 17.469 12.383 3.674 1 96.19 84 LEU A O 1
ATOM 642 N N . SER A 1 85 ? 16.484 10.555 2.859 1 95.94 85 SER A N 1
ATOM 643 C CA . SER A 1 85 ? 15.844 11.289 1.777 1 95.94 85 SER A CA 1
ATOM 644 C C . SER A 1 85 ? 14.828 12.289 2.316 1 95.94 85 SER A C 1
ATOM 646 O O . SER A 1 85 ? 14.734 13.422 1.822 1 95.94 85 SER A O 1
ATOM 648 N N . ALA A 1 86 ? 14.102 11.828 3.283 1 95.75 86 ALA A N 1
ATOM 649 C CA . ALA A 1 86 ? 13.109 12.711 3.895 1 95.75 86 ALA A CA 1
ATOM 650 C C . ALA A 1 86 ? 13.773 13.922 4.535 1 95.75 86 ALA A C 1
ATOM 652 O O . ALA A 1 86 ? 13.258 15.039 4.449 1 95.75 86 ALA A O 1
ATOM 653 N N . ILE A 1 87 ? 14.883 13.758 5.207 1 95.81 87 ILE A N 1
ATOM 654 C CA . ILE A 1 87 ? 15.617 14.852 5.824 1 95.81 87 ILE A CA 1
ATOM 655 C C . ILE A 1 87 ? 16.062 15.844 4.754 1 95.81 87 ILE A C 1
ATOM 657 O O . ILE A 1 87 ? 15.883 17.062 4.906 1 95.81 87 ILE A O 1
ATOM 661 N N . TYR A 1 88 ? 16.625 15.352 3.705 1 95.75 88 TYR A N 1
ATOM 662 C CA . TYR A 1 88 ? 17.047 16.219 2.621 1 95.75 88 TYR A CA 1
ATOM 663 C C . TYR A 1 88 ? 15.875 17.016 2.064 1 95.75 88 TYR A C 1
ATOM 665 O O . TYR A 1 88 ? 15.961 18.234 1.901 1 95.75 88 TYR A O 1
ATOM 673 N N . LEU A 1 89 ? 14.812 16.359 1.836 1 93.62 89 LEU A N 1
ATOM 674 C CA . LEU A 1 89 ? 13.672 16.969 1.16 1 93.62 89 LEU A CA 1
ATOM 675 C C . LEU A 1 89 ? 12.977 17.984 2.068 1 93.62 89 LEU A C 1
ATOM 677 O O . LEU A 1 89 ? 12.43 18.984 1.593 1 93.62 89 LEU A O 1
ATOM 681 N N . THR A 1 90 ? 13.039 17.703 3.352 1 93.19 90 THR A N 1
ATOM 682 C CA . THR A 1 90 ? 12.312 18.562 4.289 1 93.19 90 THR A CA 1
ATOM 683 C C . THR A 1 90 ? 13.195 19.719 4.758 1 93.19 90 THR A C 1
ATOM 685 O O . THR A 1 90 ? 12.711 20.844 4.926 1 93.19 90 THR A O 1
ATOM 688 N N . GLU A 1 91 ? 14.461 19.453 4.926 1 93 91 GLU A N 1
ATOM 689 C CA . GLU A 1 91 ? 15.312 20.438 5.602 1 93 91 GLU A CA 1
ATOM 690 C C . GLU A 1 91 ? 16.188 21.172 4.609 1 93 91 GLU A C 1
ATOM 692 O O . GLU A 1 91 ? 16.594 22.312 4.859 1 93 91 GLU A O 1
ATOM 697 N N . TYR A 1 92 ? 16.484 20.562 3.52 1 91.94 92 TYR A N 1
ATOM 698 C CA . TYR A 1 92 ? 17.516 21.172 2.67 1 91.94 92 TYR A CA 1
ATOM 699 C C . TYR A 1 92 ? 16.938 21.531 1.303 1 91.94 92 TYR A C 1
ATOM 701 O O . TYR A 1 92 ? 17.344 22.531 0.696 1 91.94 92 TYR A O 1
ATOM 709 N N . ALA A 1 93 ? 16.062 20.719 0.854 1 90.69 93 ALA A N 1
ATOM 710 C CA . ALA A 1 93 ? 15.547 20.922 -0.499 1 90.69 93 ALA A CA 1
ATOM 711 C C . ALA A 1 93 ? 14.75 22.219 -0.591 1 90.69 93 ALA A C 1
ATOM 713 O O . ALA A 1 93 ? 13.945 22.531 0.288 1 90.69 93 ALA A O 1
ATOM 714 N N . LYS A 1 94 ? 15.016 23 -1.608 1 88.75 94 LYS A N 1
ATOM 715 C CA . LYS A 1 94 ? 14.273 24.234 -1.881 1 88.75 94 LYS A CA 1
ATOM 716 C C . LYS A 1 94 ? 13.195 24 -2.93 1 88.75 94 LYS A C 1
ATOM 718 O O . LYS A 1 94 ? 13.359 23.172 -3.834 1 88.75 94 LYS A O 1
ATOM 723 N N . PRO A 1 95 ? 12.156 24.688 -2.725 1 86.31 95 PRO A N 1
ATOM 724 C CA . PRO A 1 95 ? 11.117 24.547 -3.742 1 86.31 95 PRO A CA 1
ATOM 725 C C . PRO A 1 95 ? 11.609 24.891 -5.148 1 86.31 95 PRO A C 1
ATOM 727 O O . PRO A 1 95 ? 12.406 25.812 -5.316 1 86.31 95 PRO A O 1
ATOM 730 N N . GLY A 1 96 ? 11.352 24.109 -6.098 1 87.94 96 GLY A N 1
ATOM 731 C CA . GLY A 1 96 ? 11.773 24.297 -7.477 1 87.94 96 GLY A CA 1
ATOM 732 C C . GLY A 1 96 ? 11.547 23.078 -8.352 1 87.94 96 GLY A C 1
ATOM 733 O O . GLY A 1 96 ? 10.867 22.141 -7.941 1 87.94 96 GLY A O 1
ATOM 734 N N . LYS A 1 97 ? 12.047 23.172 -9.5 1 85.94 97 LYS A N 1
ATOM 735 C CA . LYS A 1 97 ? 11.836 22.125 -10.5 1 85.94 97 LYS A CA 1
ATOM 736 C C . LYS A 1 97 ? 12.492 20.812 -10.078 1 85.94 97 LYS A C 1
ATOM 738 O O . LYS A 1 97 ? 11.953 19.734 -10.312 1 85.94 97 LYS A O 1
ATOM 743 N N . THR A 1 98 ? 13.656 20.969 -9.453 1 88.06 98 THR A N 1
ATOM 744 C CA . THR A 1 98 ? 14.375 19.766 -9.031 1 88.06 98 THR A CA 1
ATOM 745 C C . THR A 1 98 ? 13.617 19.031 -7.938 1 88.06 98 THR A C 1
ATOM 747 O O . THR A 1 98 ? 13.43 17.812 -8.008 1 88.06 98 THR A O 1
ATOM 750 N N . THR A 1 99 ? 13.211 19.781 -6.996 1 88.19 99 THR A N 1
ATOM 751 C CA . THR A 1 99 ? 12.445 19.188 -5.906 1 88.19 99 THR A CA 1
ATOM 752 C C . THR A 1 99 ? 11.125 18.609 -6.418 1 88.19 99 THR A C 1
ATOM 754 O O . THR A 1 99 ? 10.703 17.531 -5.992 1 88.19 99 THR A O 1
ATOM 757 N N . TRP A 1 100 ? 10.594 19.281 -7.332 1 82.38 100 TRP A N 1
ATOM 758 C CA . TRP A 1 100 ? 9.352 18.812 -7.941 1 82.38 100 TRP A CA 1
ATOM 759 C C . TRP A 1 100 ? 9.578 17.484 -8.656 1 82.38 100 TRP A C 1
ATOM 761 O O . TRP A 1 100 ? 8.773 16.547 -8.523 1 82.38 100 TRP A O 1
ATOM 771 N N . ALA A 1 101 ? 10.633 17.422 -9.32 1 83.69 101 ALA A N 1
ATOM 772 C CA . ALA A 1 101 ? 10.953 16.203 -10.055 1 83.69 101 ALA A CA 1
ATOM 773 C C . ALA A 1 101 ? 11.188 15.031 -9.094 1 83.69 101 ALA A C 1
ATOM 775 O O . ALA A 1 101 ? 10.781 13.898 -9.367 1 83.69 101 ALA A O 1
ATOM 776 N N . ILE A 1 102 ? 11.836 15.312 -8.008 1 87.56 102 ILE A N 1
ATOM 777 C CA . ILE A 1 102 ? 12.109 14.281 -7.02 1 87.56 102 ILE A CA 1
ATOM 778 C C . ILE A 1 102 ? 10.797 13.805 -6.395 1 87.56 102 ILE A C 1
ATOM 780 O O . ILE A 1 102 ? 10.562 12.602 -6.262 1 87.56 102 ILE A O 1
ATOM 784 N N . GLU A 1 103 ? 10.008 14.734 -6.113 1 83.25 103 GLU A N 1
ATOM 785 C CA . GLU A 1 103 ? 8.711 14.414 -5.523 1 83.25 103 GLU A CA 1
ATOM 786 C C . GLU A 1 103 ? 7.844 13.617 -6.496 1 83.25 103 GLU A C 1
ATOM 788 O O . GLU A 1 103 ? 7.125 12.703 -6.086 1 83.25 103 GLU A O 1
ATOM 793 N N . MET A 1 104 ? 7.91 13.93 -7.715 1 79.12 104 MET A N 1
ATOM 794 C CA . MET A 1 104 ? 7.188 13.18 -8.734 1 79.12 104 MET A CA 1
ATOM 795 C C . MET A 1 104 ? 7.695 11.742 -8.82 1 79.12 104 MET A C 1
ATOM 797 O O . MET A 1 104 ? 6.902 10.805 -8.945 1 79.12 104 MET A O 1
ATOM 801 N N . ALA A 1 105 ? 8.977 11.633 -8.758 1 83.5 105 ALA A N 1
ATOM 802 C CA . ALA A 1 105 ? 9.57 10.297 -8.812 1 83.5 105 ALA A CA 1
ATOM 803 C C . ALA A 1 105 ? 9.117 9.445 -7.637 1 83.5 105 ALA A C 1
ATOM 805 O O . ALA A 1 105 ? 8.766 8.273 -7.809 1 83.5 105 ALA A O 1
ATOM 806 N N . ILE A 1 106 ? 9.094 10.023 -6.496 1 85.12 106 ILE A N 1
ATOM 807 C CA . ILE A 1 106 ? 8.695 9.312 -5.289 1 85.12 106 ILE A CA 1
ATOM 808 C C . ILE A 1 106 ? 7.211 8.961 -5.367 1 85.12 106 ILE A C 1
ATOM 810 O O . ILE A 1 106 ? 6.812 7.844 -5.023 1 85.12 106 ILE A O 1
ATOM 814 N N . SER A 1 107 ? 6.43 9.867 -5.867 1 79.5 107 SER A N 1
ATOM 815 C CA . SER A 1 107 ? 5 9.633 -6.02 1 79.5 107 SER A CA 1
ATOM 816 C C . SER A 1 107 ? 4.73 8.523 -7.039 1 79.5 107 SER A C 1
ATOM 818 O O . SER A 1 107 ? 3.816 7.719 -6.855 1 79.5 107 SER A O 1
ATOM 820 N N . ASN A 1 108 ? 5.504 8.531 -8.086 1 77.81 108 ASN A N 1
ATOM 821 C CA . ASN A 1 108 ? 5.359 7.48 -9.086 1 77.81 108 ASN A CA 1
ATOM 822 C C . ASN A 1 108 ? 5.77 6.117 -8.539 1 77.81 108 ASN A C 1
ATOM 824 O O . ASN A 1 108 ? 5.164 5.098 -8.875 1 77.81 108 ASN A O 1
ATOM 828 N N . LEU A 1 109 ? 6.789 6.133 -7.766 1 81.69 109 LEU A N 1
ATOM 829 C CA . LEU A 1 109 ? 7.191 4.891 -7.113 1 81.69 109 LEU A CA 1
ATOM 830 C C . LEU A 1 109 ? 6.074 4.359 -6.223 1 81.69 109 LEU A C 1
ATOM 832 O O . LEU A 1 109 ? 5.824 3.152 -6.188 1 81.69 109 LEU A O 1
ATOM 836 N N . ALA A 1 110 ? 5.41 5.238 -5.57 1 80.38 110 ALA A N 1
ATOM 837 C CA . ALA A 1 110 ? 4.328 4.863 -4.668 1 80.38 110 ALA A CA 1
ATOM 838 C C . ALA A 1 110 ? 3.135 4.309 -5.445 1 80.38 110 ALA A C 1
ATOM 840 O O . ALA A 1 110 ? 2.416 3.436 -4.949 1 80.38 110 ALA A O 1
ATOM 841 N N . GLY A 1 111 ? 2.957 4.797 -6.59 1 75.94 111 GLY A N 1
ATOM 842 C CA . GLY A 1 111 ? 1.817 4.398 -7.402 1 75.94 111 GLY A CA 1
ATOM 843 C C . GLY A 1 111 ? 2.104 3.195 -8.281 1 75.94 111 GLY A C 1
ATOM 844 O O . GLY A 1 111 ? 1.186 2.621 -8.875 1 75.94 111 GLY A O 1
ATOM 845 N N . THR A 1 112 ? 3.326 2.836 -8.375 1 81.56 112 THR A N 1
ATOM 846 C CA . THR A 1 112 ? 3.709 1.694 -9.203 1 81.56 112 THR A CA 1
ATOM 847 C C . THR A 1 112 ? 3.111 0.404 -8.648 1 81.56 112 THR A C 1
ATOM 849 O O . THR A 1 112 ? 3.244 0.113 -7.457 1 81.56 112 THR A O 1
ATOM 852 N N . PRO A 1 113 ? 2.477 -0.35 -9.5 1 82.88 113 PRO A N 1
ATOM 853 C CA . PRO A 1 113 ? 1.917 -1.634 -9.07 1 82.88 113 PRO A CA 1
ATOM 854 C C . PRO A 1 113 ? 2.98 -2.592 -8.531 1 82.88 113 PRO A C 1
ATOM 856 O O . PRO A 1 113 ? 4.09 -2.645 -9.07 1 82.88 113 PRO A O 1
ATOM 859 N N . SER A 1 114 ? 2.609 -3.336 -7.543 1 86.69 114 SER A N 1
ATOM 860 C CA . SER A 1 114 ? 3.582 -4.172 -6.848 1 86.69 114 SER A CA 1
ATOM 861 C C . SER A 1 114 ? 4.188 -5.215 -7.785 1 86.69 114 SER A C 1
ATOM 863 O O . SER A 1 114 ? 5.363 -5.559 -7.656 1 86.69 114 SER A O 1
ATOM 865 N N . VAL A 1 115 ? 3.393 -5.758 -8.719 1 87.62 115 VAL A N 1
ATOM 866 C CA . VAL A 1 115 ? 3.863 -6.793 -9.633 1 87.62 115 VAL A CA 1
ATOM 867 C C . VAL A 1 115 ? 4.969 -6.23 -10.531 1 87.62 115 VAL A C 1
ATOM 869 O O . VAL A 1 115 ? 5.871 -6.965 -10.945 1 87.62 115 VAL A O 1
ATOM 872 N N . VAL A 1 116 ? 4.855 -4.984 -10.812 1 86.69 116 VAL A N 1
ATOM 873 C CA . VAL A 1 116 ? 5.867 -4.332 -11.641 1 86.69 116 VAL A CA 1
ATOM 874 C C . VAL A 1 116 ? 7.199 -4.293 -10.891 1 86.69 116 VAL A C 1
ATOM 876 O O . VAL A 1 116 ? 8.258 -4.453 -11.492 1 86.69 116 VAL A O 1
ATOM 879 N N . PHE A 1 117 ? 7.156 -4.066 -9.609 1 90.5 117 PHE A N 1
ATOM 880 C CA . PHE A 1 117 ? 8.367 -4.16 -8.805 1 90.5 117 PHE A CA 1
ATOM 881 C C . PHE A 1 117 ? 8.961 -5.559 -8.883 1 90.5 117 PHE A C 1
ATOM 883 O O . PHE A 1 117 ? 10.188 -5.719 -8.93 1 90.5 117 PHE A O 1
ATOM 890 N N . GLY A 1 118 ? 8.062 -6.496 -8.859 1 90.94 118 GLY A N 1
ATOM 891 C CA . GLY A 1 118 ? 8.523 -7.871 -8.992 1 90.94 118 GLY A CA 1
ATOM 892 C C . GLY A 1 118 ? 9.258 -8.125 -10.297 1 90.94 118 GLY A C 1
ATOM 893 O O . GLY A 1 118 ? 10.32 -8.75 -10.297 1 90.94 118 GLY A O 1
ATOM 894 N N . LEU A 1 119 ? 8.664 -7.684 -11.312 1 88.56 119 LEU A N 1
ATOM 895 C CA . LEU A 1 119 ? 9.281 -7.855 -12.625 1 88.56 119 LEU A CA 1
ATOM 896 C C . LEU A 1 119 ? 10.633 -7.16 -12.688 1 88.56 119 LEU A C 1
ATOM 898 O O . LEU A 1 119 ? 11.586 -7.695 -13.266 1 88.56 119 LEU A O 1
ATOM 902 N N . PHE A 1 120 ? 10.688 -5.98 -12.172 1 89.62 120 PHE A N 1
ATOM 903 C CA . PHE A 1 120 ? 11.953 -5.262 -12.109 1 89.62 120 PHE A CA 1
ATOM 904 C C . PHE A 1 120 ? 12.969 -6.023 -11.273 1 89.62 120 PHE A C 1
ATOM 906 O O . PHE A 1 120 ? 14.141 -6.137 -11.648 1 89.62 120 PHE A O 1
ATOM 913 N N . GLY A 1 121 ? 12.57 -6.441 -10.109 1 93.06 121 GLY A N 1
ATOM 914 C CA . GLY A 1 121 ? 13.469 -7.207 -9.266 1 93.06 121 GLY A CA 1
ATOM 915 C C . GLY A 1 121 ? 14.016 -8.453 -9.945 1 93.06 121 GLY A C 1
ATOM 916 O O . GLY A 1 121 ? 15.188 -8.789 -9.789 1 93.06 121 GLY A O 1
ATOM 917 N N . LEU A 1 122 ? 13.18 -9.156 -10.617 1 91.44 122 LEU A N 1
ATOM 918 C CA . LEU A 1 122 ? 13.594 -10.32 -11.383 1 91.44 122 LEU A CA 1
ATOM 919 C C . LEU A 1 122 ? 14.664 -9.953 -12.398 1 91.44 122 LEU A C 1
ATOM 921 O O . LEU A 1 122 ? 15.703 -10.609 -12.484 1 91.44 122 LEU A O 1
ATOM 925 N N . ALA A 1 123 ? 14.406 -8.891 -13.109 1 88.19 123 ALA A N 1
ATOM 926 C CA . ALA A 1 123 ? 15.312 -8.477 -14.18 1 88.19 123 ALA A CA 1
ATOM 927 C C . ALA A 1 123 ? 16.609 -7.918 -13.609 1 88.19 123 ALA A C 1
ATOM 929 O O . ALA A 1 123 ? 17.703 -8.289 -14.055 1 88.19 123 ALA A O 1
ATOM 930 N N . MET A 1 124 ? 16.516 -7.113 -12.625 1 91.75 124 MET A N 1
ATOM 931 C CA . MET A 1 124 ? 17.672 -6.383 -12.125 1 91.75 124 MET A CA 1
ATOM 932 C C . MET A 1 124 ? 18.438 -7.215 -11.109 1 91.75 124 MET A C 1
ATOM 934 O O . MET A 1 124 ? 19.641 -7.449 -11.273 1 91.75 124 MET A O 1
ATOM 938 N N . PHE A 1 125 ? 17.828 -7.648 -10.102 1 96.19 125 PHE A N 1
ATOM 939 C CA . PHE A 1 125 ? 18.531 -8.273 -8.984 1 96.19 125 PHE A CA 1
ATOM 940 C C . PHE A 1 125 ? 18.766 -9.758 -9.258 1 96.19 125 PHE A C 1
ATOM 942 O O . PHE A 1 125 ? 19.859 -10.266 -9.055 1 96.19 125 PHE A O 1
ATOM 949 N N . VAL A 1 126 ? 17.781 -10.445 -9.727 1 95.12 126 VAL A N 1
ATOM 950 C CA . VAL A 1 126 ? 17.875 -11.891 -9.93 1 95.12 126 VAL A CA 1
ATOM 951 C C . VAL A 1 126 ? 18.781 -12.18 -11.125 1 95.12 126 VAL A C 1
ATOM 953 O O . VAL A 1 126 ? 19.688 -13.008 -11.039 1 95.12 126 VAL A O 1
ATOM 956 N N . LYS A 1 127 ? 18.531 -11.531 -12.234 1 92.06 127 LYS A N 1
ATOM 957 C CA . LYS A 1 127 ? 19.203 -11.891 -13.477 1 92.06 127 LYS A CA 1
ATOM 958 C C . LYS A 1 127 ? 20.422 -11.008 -13.719 1 92.06 127 LYS A C 1
ATOM 960 O O . LYS A 1 127 ? 21.547 -11.5 -13.75 1 92.06 127 LYS A O 1
ATOM 965 N N . TYR A 1 128 ? 20.25 -9.68 -13.812 1 91.19 128 TYR A N 1
ATOM 966 C CA . TYR A 1 128 ? 21.344 -8.789 -14.211 1 91.19 128 TYR A CA 1
ATOM 967 C C . TYR A 1 128 ? 22.469 -8.82 -13.195 1 91.19 128 TYR A C 1
ATOM 969 O O . TYR A 1 128 ? 23.641 -8.977 -13.562 1 91.19 128 TYR A O 1
ATOM 977 N N . LEU A 1 129 ? 22.141 -8.711 -11.906 1 95.25 129 LEU A N 1
ATOM 978 C CA . LEU A 1 129 ? 23.156 -8.727 -10.875 1 95.25 129 LEU A CA 1
ATOM 979 C C . LEU A 1 129 ? 23.516 -10.156 -10.477 1 95.25 129 LEU A C 1
ATOM 981 O O . LEU A 1 129 ? 24.484 -10.375 -9.75 1 95.25 129 LEU A O 1
ATOM 985 N N . GLY A 1 130 ? 22.656 -11.086 -10.836 1 96 130 GLY A N 1
ATOM 986 C CA . GLY A 1 130 ? 22.984 -12.5 -10.688 1 96 130 GLY A CA 1
ATOM 987 C C . GLY A 1 130 ? 22.781 -13.008 -9.273 1 96 130 GLY A C 1
ATOM 988 O O . GLY A 1 130 ? 23.422 -13.984 -8.859 1 96 130 GLY A O 1
ATOM 989 N N . PHE A 1 131 ? 21.984 -12.367 -8.477 1 97.5 131 PHE A N 1
ATOM 990 C CA . PHE A 1 131 ? 21.75 -12.836 -7.113 1 97.5 131 PHE A CA 1
ATOM 991 C C . PHE A 1 131 ? 20.891 -14.086 -7.109 1 97.5 131 PHE A C 1
ATOM 993 O O . PHE A 1 131 ? 20.812 -14.789 -6.098 1 97.5 131 PHE A O 1
ATOM 1000 N N . GLY A 1 132 ? 20.188 -14.367 -8.32 1 96.38 132 GLY A N 1
ATOM 1001 C CA . GLY A 1 132 ? 19.219 -15.469 -8.359 1 96.38 132 GLY A CA 1
ATOM 1002 C C . GLY A 1 132 ? 18 -15.219 -7.5 1 96.38 132 GLY A C 1
ATOM 1003 O O . GLY A 1 132 ? 17.922 -14.195 -6.809 1 96.38 132 GLY A O 1
ATOM 1004 N N . PRO A 1 133 ? 17 -16.078 -7.676 1 95.44 133 PRO A N 1
ATOM 1005 C CA . PRO A 1 133 ? 15.891 -16.016 -6.715 1 95.44 133 PRO A CA 1
ATOM 1006 C C . PRO A 1 133 ? 16.344 -16.219 -5.273 1 95.44 133 PRO A C 1
ATOM 1008 O O . PRO A 1 133 ? 16.828 -17.297 -4.922 1 95.44 133 PRO A O 1
ATOM 1011 N N . SER A 1 134 ? 16.219 -15.117 -4.484 1 98 134 SER A N 1
ATOM 1012 C CA . SER A 1 134 ? 16.844 -15.164 -3.168 1 98 134 SER A CA 1
ATOM 1013 C C . SER A 1 134 ? 16.172 -14.188 -2.203 1 98 134 SER A C 1
ATOM 1015 O O . SER A 1 134 ? 15.406 -13.312 -2.625 1 98 134 SER A O 1
ATOM 1017 N N . ILE A 1 135 ? 16.562 -14.359 -0.984 1 97.5 135 ILE A N 1
ATOM 1018 C CA . ILE A 1 135 ? 16.125 -13.438 0.057 1 97.5 135 ILE A CA 1
ATOM 1019 C C . ILE A 1 135 ? 16.609 -12.023 -0.26 1 97.5 135 ILE A C 1
ATOM 1021 O O . ILE A 1 135 ? 15.883 -11.047 -0.077 1 97.5 135 ILE A O 1
ATOM 1025 N N . LEU A 1 136 ? 17.781 -11.977 -0.735 1 98.31 136 LEU A N 1
ATOM 1026 C CA . LEU A 1 136 ? 18.375 -10.688 -1.041 1 98.31 136 LEU A CA 1
ATOM 1027 C C . LEU A 1 136 ? 17.625 -9.984 -2.164 1 98.31 136 LEU A C 1
ATOM 1029 O O . LEU A 1 136 ? 17.266 -8.812 -2.041 1 98.31 136 LEU A O 1
ATOM 1033 N N . SER A 1 137 ? 17.391 -10.703 -3.215 1 98.12 137 SER A N 1
ATOM 1034 C CA . SER A 1 137 ? 16.656 -10.141 -4.348 1 98.12 137 SER A CA 1
ATOM 1035 C C . SER A 1 137 ? 15.273 -9.664 -3.938 1 98.12 137 SER A C 1
ATOM 1037 O O . SER A 1 137 ? 14.859 -8.555 -4.301 1 98.12 137 SER A O 1
ATOM 1039 N N . ALA A 1 138 ? 14.617 -10.492 -3.176 1 97.94 138 ALA A N 1
ATOM 1040 C CA . ALA A 1 138 ? 13.266 -10.172 -2.74 1 97.94 138 ALA A CA 1
ATOM 1041 C C . ALA A 1 138 ? 13.266 -9 -1.758 1 97.94 138 ALA A C 1
ATOM 1043 O O . ALA A 1 138 ? 12.422 -8.109 -1.84 1 97.94 138 ALA A O 1
ATOM 1044 N N . SER A 1 139 ? 14.227 -8.984 -0.865 1 98.06 139 SER A N 1
ATOM 1045 C CA . SER A 1 139 ? 14.32 -7.922 0.13 1 98.06 139 SER A CA 1
ATOM 1046 C C . SER A 1 139 ? 14.578 -6.57 -0.528 1 98.06 139 SER A C 1
ATOM 1048 O O . SER A 1 139 ? 13.977 -5.562 -0.151 1 98.06 139 SER A O 1
ATOM 1050 N N . LEU A 1 140 ? 15.438 -6.562 -1.46 1 97.31 140 LEU A N 1
ATOM 1051 C CA . LEU A 1 140 ? 15.758 -5.316 -2.152 1 97.31 140 LEU A CA 1
ATOM 1052 C C . LEU A 1 140 ? 14.562 -4.828 -2.965 1 97.31 140 LEU A C 1
ATOM 1054 O O . LEU A 1 140 ? 14.312 -3.623 -3.045 1 97.31 140 LEU A O 1
ATOM 1058 N N . THR A 1 141 ? 13.875 -5.754 -3.574 1 96.44 141 THR A N 1
ATOM 1059 C CA . THR A 1 141 ? 12.672 -5.41 -4.328 1 96.44 141 THR A CA 1
ATOM 1060 C C . THR A 1 141 ? 11.617 -4.785 -3.412 1 96.44 141 THR A C 1
ATOM 1062 O O . THR A 1 141 ? 11.055 -3.738 -3.732 1 96.44 141 THR A O 1
ATOM 1065 N N . LEU A 1 142 ? 11.43 -5.434 -2.291 1 96.19 142 LEU A N 1
ATOM 1066 C CA . LEU A 1 142 ? 10.445 -4.941 -1.338 1 96.19 142 LEU A CA 1
ATOM 1067 C C . LEU A 1 142 ? 10.891 -3.623 -0.716 1 96.19 142 LEU A C 1
ATOM 1069 O O . LEU A 1 142 ? 10.062 -2.773 -0.385 1 96.19 142 LEU A O 1
ATOM 1073 N N . ALA A 1 143 ? 12.18 -3.467 -0.573 1 96.38 143 ALA A N 1
ATOM 1074 C CA . ALA A 1 143 ? 12.703 -2.201 -0.065 1 96.38 143 ALA A CA 1
ATOM 1075 C C . ALA A 1 143 ? 12.297 -1.039 -0.965 1 96.38 143 ALA A C 1
ATOM 1077 O O . ALA A 1 143 ? 11.875 0.016 -0.478 1 96.38 143 ALA A O 1
ATOM 1078 N N . LEU A 1 144 ? 12.406 -1.245 -2.215 1 93.62 144 LEU A N 1
ATOM 1079 C CA . LEU A 1 144 ? 12.016 -0.215 -3.17 1 93.62 144 LEU A CA 1
ATOM 1080 C C . LEU A 1 144 ? 10.516 0.056 -3.092 1 93.62 144 LEU A C 1
ATOM 1082 O O . LEU A 1 144 ? 10.078 1.203 -3.211 1 93.62 144 LEU A O 1
ATOM 1086 N N . LEU A 1 145 ? 9.836 -1.016 -2.902 1 91.81 145 LEU A N 1
ATOM 1087 C CA . LEU A 1 145 ? 8.383 -0.925 -2.854 1 91.81 145 LEU A CA 1
ATOM 1088 C C . LEU A 1 145 ? 7.926 -0.073 -1.673 1 91.81 145 LEU A C 1
ATOM 1090 O O . LEU A 1 145 ? 7 0.73 -1.801 1 91.81 145 LEU A O 1
ATOM 1094 N N . ILE A 1 146 ? 8.578 -0.119 -0.5 1 93.19 146 ILE A N 1
ATOM 1095 C CA . ILE A 1 146 ? 8.07 0.547 0.695 1 93.19 146 ILE A CA 1
ATOM 1096 C C . ILE A 1 146 ? 8.805 1.869 0.9 1 93.19 146 ILE A C 1
ATOM 1098 O O . ILE A 1 146 ? 8.469 2.641 1.802 1 93.19 146 ILE A O 1
ATOM 1102 N N . LEU A 1 147 ? 9.758 2.174 0.085 1 93.75 147 LEU A N 1
ATOM 1103 C CA . LEU A 1 147 ? 10.578 3.369 0.222 1 93.75 147 LEU A CA 1
ATOM 1104 C C . LEU A 1 147 ? 9.719 4.625 0.237 1 93.75 147 LEU A C 1
ATOM 1106 O O . LEU A 1 147 ? 9.852 5.469 1.127 1 93.75 147 LEU A O 1
ATOM 1110 N N . PRO A 1 148 ? 8.789 4.801 -0.689 1 89.19 148 PRO A N 1
ATOM 1111 C CA . PRO A 1 148 ? 7.973 6.016 -0.683 1 89.19 148 PRO A CA 1
ATOM 1112 C C . PRO A 1 148 ? 7.152 6.168 0.596 1 89.19 148 PRO A C 1
ATOM 1114 O O . PRO A 1 148 ? 6.965 7.289 1.081 1 89.19 148 PRO A O 1
ATOM 1117 N N . VAL A 1 149 ? 6.688 5.094 1.098 1 86.5 149 VAL A N 1
ATOM 1118 C CA . VAL A 1 149 ? 5.895 5.129 2.32 1 86.5 149 VAL A CA 1
ATOM 1119 C C . VAL A 1 149 ? 6.75 5.641 3.479 1 86.5 149 VAL A C 1
ATOM 1121 O O . VAL A 1 149 ? 6.305 6.488 4.258 1 86.5 149 VAL A O 1
ATOM 1124 N N . ILE A 1 150 ? 7.926 5.172 3.541 1 92.62 150 ILE A N 1
ATOM 1125 C CA . ILE A 1 150 ? 8.828 5.574 4.613 1 92.62 150 ILE A CA 1
ATOM 1126 C C . ILE A 1 150 ? 9.227 7.035 4.43 1 92.62 150 ILE A C 1
ATOM 1128 O O . ILE A 1 150 ? 9.281 7.801 5.395 1 92.62 150 ILE A O 1
ATOM 1132 N N . ILE A 1 151 ? 9.461 7.434 3.246 1 93.12 151 ILE A N 1
ATOM 1133 C CA . ILE A 1 151 ? 9.836 8.812 2.959 1 93.12 151 ILE A CA 1
ATOM 1134 C C . ILE A 1 151 ? 8.719 9.758 3.389 1 93.12 151 ILE A C 1
ATOM 1136 O O . ILE A 1 151 ? 8.953 10.719 4.117 1 93.12 151 ILE A O 1
ATOM 1140 N N . ARG A 1 152 ? 7.547 9.422 3.02 1 86 152 ARG A N 1
ATOM 1141 C CA . ARG A 1 152 ? 6.418 10.297 3.318 1 86 152 ARG A CA 1
ATOM 1142 C C . ARG A 1 152 ? 6.145 10.344 4.82 1 86 152 ARG A C 1
ATOM 1144 O O . ARG A 1 152 ? 5.906 11.422 5.379 1 86 152 ARG A O 1
ATOM 1151 N N . ALA A 1 153 ? 6.125 9.281 5.418 1 86.25 153 ALA A N 1
ATOM 1152 C CA . ALA A 1 153 ? 5.91 9.242 6.863 1 86.25 153 ALA A CA 1
ATOM 1153 C C . ALA A 1 153 ? 6.996 10.016 7.598 1 86.25 153 ALA A C 1
ATOM 1155 O O . ALA A 1 153 ? 6.711 10.727 8.57 1 86.25 153 ALA A O 1
ATOM 1156 N N . SER A 1 154 ? 8.219 9.891 7.141 1 93.44 154 SER A N 1
ATOM 1157 C CA . SER A 1 154 ? 9.336 10.602 7.754 1 93.44 154 SER A CA 1
ATOM 1158 C C . SER A 1 154 ? 9.227 12.109 7.52 1 93.44 154 SER A C 1
ATOM 1160 O O . SER A 1 154 ? 9.516 12.906 8.414 1 93.44 154 SER A O 1
ATOM 1162 N N . GLN A 1 155 ? 8.836 12.445 6.348 1 91.44 155 GLN A N 1
ATOM 1163 C CA . GLN A 1 155 ? 8.625 13.859 6.066 1 91.44 155 GLN A CA 1
ATOM 1164 C C . GLN A 1 155 ? 7.559 14.453 6.984 1 91.44 155 GLN A C 1
ATOM 1166 O O . GLN A 1 155 ? 7.742 15.539 7.539 1 91.44 155 GLN A O 1
ATOM 1171 N N . GLU A 1 156 ? 6.504 13.742 7.129 1 82.94 156 GLU A N 1
ATOM 1172 C CA . GLU A 1 156 ? 5.418 14.203 7.984 1 82.94 156 GLU A CA 1
ATOM 1173 C C . GLU A 1 156 ? 5.879 14.367 9.43 1 82.94 156 GLU A C 1
ATOM 1175 O O . GLU A 1 156 ? 5.508 15.328 10.102 1 82.94 156 GLU A O 1
ATOM 1180 N N . ALA A 1 157 ? 6.625 13.438 9.852 1 88.19 157 ALA A N 1
ATOM 1181 C CA . ALA A 1 157 ? 7.164 13.516 11.211 1 88.19 157 ALA A CA 1
ATOM 1182 C C . ALA A 1 157 ? 8.055 14.742 11.375 1 88.19 157 ALA A C 1
ATOM 1184 O O . ALA A 1 157 ? 7.996 15.422 12.406 1 88.19 157 ALA A O 1
ATOM 1185 N N . LEU A 1 158 ? 8.844 15.055 10.422 1 92.69 158 LEU A N 1
ATOM 1186 C CA . LEU A 1 158 ? 9.742 16.203 10.469 1 92.69 158 LEU A CA 1
ATOM 1187 C C . LEU A 1 158 ? 8.953 17.5 10.453 1 92.69 158 LEU A C 1
ATOM 1189 O O . LEU A 1 158 ? 9.32 18.469 11.141 1 92.69 158 LEU A O 1
ATOM 1193 N N . LEU A 1 159 ? 7.891 17.469 9.758 1 88.19 159 LEU A N 1
ATOM 1194 C CA . LEU A 1 159 ? 7.082 18.672 9.594 1 88.19 159 LEU A CA 1
ATOM 1195 C C . LEU A 1 159 ? 6.293 18.969 10.859 1 88.19 159 LEU A C 1
ATOM 1197 O O . LEU A 1 159 ? 5.828 20.094 11.062 1 88.19 159 LEU A O 1
ATOM 1201 N N . THR A 1 160 ? 6.109 18.016 11.641 1 83.12 160 THR A N 1
ATOM 1202 C CA . THR A 1 160 ? 5.383 18.219 12.883 1 83.12 160 THR A CA 1
ATOM 1203 C C . THR A 1 160 ? 6.234 19 13.883 1 83.12 160 THR A C 1
ATOM 1205 O O . THR A 1 160 ? 5.711 19.547 14.859 1 83.12 160 THR A O 1
ATOM 1208 N N . VAL A 1 161 ? 7.508 19.047 13.703 1 88.75 161 VAL A N 1
ATOM 1209 C CA . VAL A 1 161 ? 8.398 19.797 14.586 1 88.75 161 VAL A CA 1
ATOM 1210 C C . VAL A 1 161 ? 8.242 21.297 14.328 1 88.75 161 VAL A C 1
ATOM 1212 O O . VAL A 1 161 ? 8.414 21.766 13.203 1 88.75 161 VAL A O 1
ATOM 1215 N N . PRO A 1 162 ? 7.969 22.016 15.336 1 89.62 162 PRO A N 1
ATOM 1216 C CA . PRO A 1 162 ? 7.75 23.453 15.172 1 89.62 162 PRO A CA 1
ATOM 1217 C C . PRO A 1 162 ? 8.938 24.172 14.531 1 89.62 162 PRO A C 1
ATOM 1219 O O . PRO A 1 162 ? 10.094 23.844 14.836 1 89.62 162 PRO A O 1
ATOM 1222 N N . LYS A 1 163 ? 8.641 25.125 13.75 1 90.81 163 LYS A N 1
ATOM 1223 C CA . LYS A 1 163 ? 9.664 25.906 13.047 1 90.81 163 LYS A CA 1
ATOM 1224 C C . LYS A 1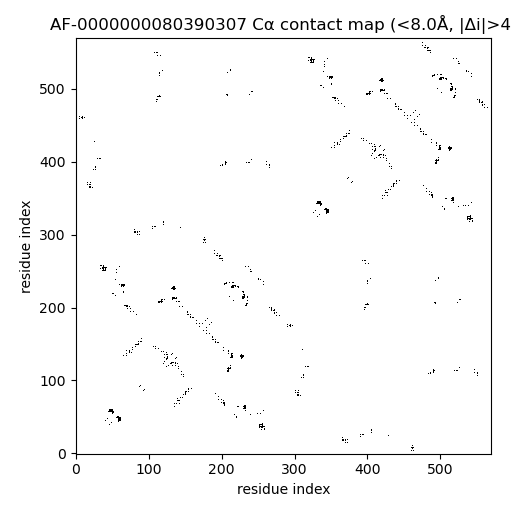 163 ? 10.5 26.719 14.023 1 90.81 163 LYS A C 1
ATOM 1226 O O . LYS A 1 163 ? 11.672 27 13.766 1 90.81 163 LYS A O 1
ATOM 1231 N N . GLU A 1 164 ? 9.836 26.984 15.086 1 90.94 164 GLU A N 1
ATOM 1232 C CA . GLU A 1 164 ? 10.5 27.797 16.109 1 90.94 164 GLU A CA 1
ATOM 1233 C C . GLU A 1 164 ? 11.758 27.109 16.625 1 90.94 164 GLU A C 1
ATOM 1235 O O . GLU A 1 164 ? 12.734 27.766 17 1 90.94 164 GLU A O 1
ATOM 1240 N N . TYR A 1 165 ? 11.773 25.812 16.656 1 89.94 165 TYR A N 1
ATOM 1241 C CA . TYR A 1 165 ? 12.938 25.047 17.109 1 89.94 165 TYR A CA 1
ATOM 1242 C C . TYR A 1 165 ? 14.117 25.266 16.172 1 89.94 165 TYR A C 1
ATOM 1244 O O . TYR A 1 165 ? 15.25 25.469 16.625 1 89.94 165 TYR A O 1
ATOM 1252 N N . ARG A 1 166 ? 13.82 25.266 14.922 1 92.12 166 ARG A N 1
ATOM 1253 C CA . ARG A 1 166 ? 14.859 25.469 13.914 1 92.12 166 ARG A CA 1
ATOM 1254 C C . ARG A 1 166 ? 15.398 26.891 13.969 1 92.12 166 ARG A C 1
ATOM 1256 O O . ARG A 1 166 ? 16.609 27.109 13.969 1 92.12 166 ARG A O 1
ATOM 1263 N N . GLU A 1 167 ? 14.562 27.859 14.078 1 92.12 167 GLU A N 1
ATOM 1264 C CA . GLU A 1 167 ? 14.922 29.281 14.062 1 92.12 167 GLU A CA 1
ATOM 1265 C C . GLU A 1 167 ? 15.727 29.656 15.305 1 92.12 167 GLU A C 1
ATOM 1267 O O . GLU A 1 167 ? 16.703 30.406 15.211 1 92.12 167 GLU A O 1
ATOM 1272 N N . ALA A 1 168 ? 15.266 29.156 16.375 1 91.69 168 ALA A N 1
ATOM 1273 C CA . ALA A 1 168 ? 15.953 29.453 17.625 1 91.69 168 ALA A CA 1
ATOM 1274 C C . ALA A 1 168 ? 17.375 28.891 17.625 1 91.69 168 ALA A C 1
ATOM 1276 O O . ALA A 1 168 ? 18.312 29.562 18.062 1 91.69 168 ALA A O 1
ATOM 1277 N N . SER A 1 169 ? 17.531 27.703 17.188 1 90.44 169 SER A N 1
ATOM 1278 C CA . SER A 1 169 ? 18.844 27.062 17.125 1 90.44 169 SER A CA 1
ATOM 1279 C C . SER A 1 169 ? 19.766 27.797 16.172 1 90.44 169 SER A C 1
ATOM 1281 O O . SER A 1 169 ? 20.938 28.031 16.484 1 90.44 169 SER A O 1
ATOM 1283 N N . LEU A 1 170 ? 19.281 28.25 15.094 1 87.62 170 LEU A N 1
ATOM 1284 C CA . LEU A 1 170 ? 20.062 28.969 14.102 1 87.62 170 LEU A CA 1
ATOM 1285 C C . LEU A 1 170 ? 20.438 30.359 14.594 1 87.62 170 LEU A C 1
ATOM 1287 O O . LEU A 1 170 ? 21.531 30.859 14.305 1 87.62 170 LEU A O 1
ATOM 1291 N N . ALA A 1 171 ? 19.562 30.922 15.289 1 91.5 171 ALA A N 1
ATOM 1292 C CA . ALA A 1 171 ? 19.828 32.219 15.859 1 91.5 171 ALA A CA 1
ATOM 1293 C C . ALA A 1 171 ? 20.969 32.188 16.859 1 91.5 171 ALA A C 1
ATOM 1295 O O . ALA A 1 171 ? 21.672 33.188 17.062 1 91.5 171 ALA A O 1
ATOM 1296 N N . LEU A 1 172 ? 21.188 31.078 17.438 1 92.56 172 LEU A N 1
ATOM 1297 C CA . LEU A 1 172 ? 22.266 30.875 18.406 1 92.56 172 LEU A CA 1
ATOM 1298 C C . LEU A 1 172 ? 23.594 30.609 17.688 1 92.56 172 LEU A C 1
ATOM 1300 O O . LEU A 1 172 ? 24.625 30.438 18.328 1 92.56 172 LEU A O 1
ATOM 1304 N N . GLY A 1 173 ? 23.609 30.578 16.359 1 89.44 173 GLY A N 1
ATOM 1305 C CA . GLY A 1 173 ? 24.828 30.406 15.562 1 89.44 173 GLY A CA 1
ATOM 1306 C C . GLY A 1 173 ? 25.156 28.938 15.32 1 89.44 173 GLY A C 1
ATOM 1307 O O . GLY A 1 173 ? 26.266 28.625 14.852 1 89.44 173 GLY A O 1
ATOM 1308 N N . VAL A 1 174 ? 24.266 28.109 15.703 1 89.12 174 VAL A N 1
ATOM 1309 C CA . VAL A 1 174 ? 24.453 26.688 15.461 1 89.12 174 VAL A CA 1
ATOM 1310 C C . VAL A 1 174 ? 24.25 26.375 13.984 1 89.12 174 VAL A C 1
ATOM 1312 O O . VAL A 1 174 ? 23.391 26.984 13.336 1 89.12 174 VAL A O 1
ATOM 1315 N N . THR A 1 175 ? 25.109 25.469 13.422 1 90.5 175 THR A N 1
ATOM 1316 C CA . THR A 1 175 ? 25 25.125 12.008 1 90.5 175 THR A CA 1
ATOM 1317 C C . THR A 1 175 ? 23.688 24.375 11.742 1 90.5 175 THR A C 1
ATOM 1319 O O . THR A 1 175 ? 23.078 23.828 12.656 1 90.5 175 THR A O 1
ATOM 1322 N N . LYS A 1 176 ? 23.25 24.359 10.469 1 91.56 176 LYS A N 1
ATOM 1323 C CA . LYS A 1 176 ? 22 23.703 10.086 1 91.56 176 LYS A CA 1
ATOM 1324 C C . LYS A 1 176 ? 22.031 22.219 10.406 1 91.56 176 LYS A C 1
ATOM 1326 O O . LYS A 1 176 ? 21.062 21.672 10.945 1 91.56 176 LYS A O 1
ATOM 1331 N N . TRP A 1 177 ? 23.141 21.609 10.133 1 92.12 177 TRP A N 1
ATOM 1332 C CA . TRP A 1 177 ? 23.25 20.172 10.383 1 92.12 177 TRP A CA 1
ATOM 1333 C C . TRP A 1 177 ? 23.172 19.875 11.875 1 92.12 177 TRP A C 1
ATOM 1335 O O . TRP A 1 177 ? 22.516 18.922 12.289 1 92.12 177 TRP A O 1
ATOM 1345 N N . GLU A 1 178 ? 23.828 20.672 12.609 1 92.19 178 GLU A N 1
ATOM 1346 C CA . GLU A 1 178 ? 23.797 20.469 14.055 1 92.19 178 GLU A CA 1
ATOM 1347 C C . GLU A 1 178 ? 22.391 20.703 14.602 1 92.19 178 GLU A C 1
ATOM 1349 O O . GLU A 1 178 ? 21.969 20.016 15.531 1 92.19 178 GLU A O 1
ATOM 1354 N N . THR A 1 179 ? 21.766 21.688 14.023 1 93.62 179 THR A N 1
ATOM 1355 C CA . THR A 1 179 ? 20.391 21.938 14.398 1 93.62 179 THR A CA 1
ATOM 1356 C C . THR A 1 179 ? 19.516 20.734 14.086 1 93.62 179 THR A C 1
ATOM 1358 O O . THR A 1 179 ? 18.719 20.312 14.922 1 93.62 179 THR A O 1
ATOM 1361 N N . ILE A 1 180 ? 19.688 20.156 12.961 1 94.69 180 ILE A N 1
ATOM 1362 C CA . ILE A 1 180 ? 18.906 19 12.539 1 94.69 180 ILE A CA 1
ATOM 1363 C C . ILE A 1 180 ? 19.25 17.797 13.43 1 94.69 180 ILE A C 1
ATOM 1365 O O . ILE A 1 180 ? 18.344 17.141 13.969 1 94.69 180 ILE A O 1
ATOM 1369 N N . ARG A 1 181 ? 20.453 17.547 13.656 1 93.44 181 ARG A N 1
ATOM 1370 C CA . ARG A 1 181 ? 20.922 16.344 14.359 1 93.44 181 ARG A CA 1
ATOM 1371 C C . ARG A 1 181 ? 20.562 16.406 15.836 1 93.44 181 ARG A C 1
ATOM 1373 O O . ARG A 1 181 ? 20.203 15.391 16.438 1 93.44 181 ARG A O 1
ATOM 1380 N N . ARG A 1 182 ? 20.547 17.625 16.391 1 92.75 182 ARG A N 1
ATOM 1381 C CA . ARG A 1 182 ? 20.453 17.719 17.844 1 92.75 182 ARG A CA 1
ATOM 1382 C C . ARG A 1 182 ? 19.062 18.188 18.266 1 92.75 182 ARG A C 1
ATOM 1384 O O . ARG A 1 182 ? 18.625 17.953 19.406 1 92.75 182 ARG A O 1
ATOM 1391 N N . VAL A 1 183 ? 18.406 18.844 17.391 1 92.88 183 VAL A N 1
ATOM 1392 C CA . VAL A 1 183 ? 17.141 19.438 17.797 1 92.88 183 VAL A CA 1
ATOM 1393 C C . VAL A 1 183 ? 15.992 18.797 17.031 1 92.88 183 VAL A C 1
ATOM 1395 O O . VAL A 1 183 ? 15.078 18.219 17.625 1 92.88 183 VAL A O 1
ATOM 1398 N N . VAL A 1 184 ? 16.094 18.797 15.797 1 94.88 184 VAL A N 1
ATOM 1399 C CA . VAL A 1 184 ? 14.961 18.406 14.961 1 94.88 184 VAL A CA 1
ATOM 1400 C C . VAL A 1 184 ? 14.812 16.891 14.961 1 94.88 184 VAL A C 1
ATOM 1402 O O . VAL A 1 184 ? 13.727 16.359 15.227 1 94.88 184 VAL A O 1
ATOM 1405 N N . LEU A 1 185 ? 15.875 16.141 14.75 1 94.69 185 LEU A N 1
ATOM 1406 C CA . LEU A 1 185 ? 15.828 14.703 14.555 1 94.69 185 LEU A CA 1
ATOM 1407 C C . LEU A 1 185 ? 15.375 13.992 15.828 1 94.69 185 LEU A C 1
ATOM 1409 O O . LEU A 1 185 ? 14.531 13.094 15.773 1 94.69 185 LEU A O 1
ATOM 1413 N N . PRO A 1 186 ? 15.922 14.391 16.922 1 92.75 186 PRO A N 1
ATOM 1414 C CA . PRO A 1 186 ? 15.461 13.727 18.141 1 92.75 186 PRO A CA 1
ATOM 1415 C C . PRO A 1 186 ? 13.953 13.891 18.375 1 92.75 186 PRO A C 1
ATOM 1417 O O . PRO A 1 186 ? 13.305 12.977 18.891 1 92.75 186 PRO A O 1
ATOM 1420 N N . ALA A 1 187 ? 13.414 14.984 17.953 1 90.81 187 ALA A N 1
ATOM 1421 C CA . ALA A 1 187 ? 11.984 15.242 18.094 1 90.81 187 ALA A CA 1
ATOM 1422 C C . ALA A 1 187 ? 11.172 14.477 17.062 1 90.81 187 ALA A C 1
ATOM 1424 O O . ALA A 1 187 ? 10.023 14.102 17.297 1 90.81 187 ALA A O 1
ATOM 1425 N N . ALA A 1 188 ? 11.75 14.195 15.961 1 93.31 188 ALA A N 1
ATOM 1426 C CA . ALA A 1 188 ? 11.008 13.641 14.828 1 93.31 188 ALA A CA 1
ATOM 1427 C C . ALA A 1 188 ? 11.188 12.125 14.75 1 93.31 188 ALA A C 1
ATOM 1429 O O . ALA A 1 188 ? 10.391 11.43 14.117 1 93.31 188 ALA A O 1
ATOM 1430 N N . ILE A 1 189 ? 12.188 11.547 15.375 1 91.75 189 ILE A N 1
ATOM 1431 C CA . ILE A 1 189 ? 12.594 10.156 15.203 1 91.75 189 ILE A CA 1
ATOM 1432 C C . ILE A 1 189 ? 11.453 9.227 15.609 1 91.75 189 ILE A C 1
ATOM 1434 O O . ILE A 1 189 ? 11.156 8.25 14.914 1 91.75 189 ILE A O 1
ATOM 1438 N N . PRO A 1 190 ? 10.758 9.484 16.688 1 86.19 190 PRO A N 1
ATOM 1439 C CA . PRO A 1 190 ? 9.656 8.586 17.031 1 86.19 190 PRO A CA 1
ATOM 1440 C C . PRO A 1 190 ? 8.602 8.5 15.938 1 86.19 190 PRO A C 1
ATOM 1442 O O . PRO A 1 190 ? 8.117 7.41 15.625 1 86.19 190 PRO A O 1
ATOM 1445 N N . GLY A 1 191 ? 8.32 9.641 15.344 1 84.75 191 GLY A N 1
ATOM 1446 C CA . GLY A 1 191 ? 7.387 9.656 14.227 1 84.75 191 GLY A CA 1
ATOM 1447 C C . GLY A 1 191 ? 7.93 8.953 12.992 1 84.75 191 GLY A C 1
ATOM 1448 O O . GLY A 1 191 ? 7.195 8.25 12.297 1 84.75 191 GLY A O 1
ATOM 1449 N N . MET A 1 192 ? 9.188 9.094 12.758 1 91.06 192 MET A N 1
ATOM 1450 C CA . MET A 1 192 ? 9.828 8.469 11.602 1 91.06 192 MET A CA 1
ATOM 1451 C C . MET A 1 192 ? 9.836 6.949 11.742 1 91.06 192 MET A C 1
ATOM 1453 O O . MET A 1 192 ? 9.547 6.23 10.789 1 91.06 192 MET A O 1
ATOM 1457 N N . ILE A 1 193 ? 10.062 6.512 12.922 1 87.88 193 ILE A N 1
ATOM 1458 C CA . ILE A 1 193 ? 10.117 5.082 13.188 1 87.88 193 ILE A CA 1
ATOM 1459 C C . ILE A 1 193 ? 8.719 4.477 13.062 1 87.88 193 ILE A C 1
ATOM 1461 O O . ILE A 1 193 ? 8.562 3.355 12.578 1 87.88 193 ILE A O 1
ATOM 1465 N N . THR A 1 194 ? 7.73 5.219 13.453 1 78.88 194 THR A N 1
ATOM 1466 C CA . THR A 1 194 ? 6.355 4.754 13.305 1 78.88 194 THR A CA 1
ATOM 1467 C C . THR A 1 194 ? 6.031 4.473 11.836 1 78.88 194 THR A C 1
ATOM 1469 O O . THR A 1 194 ? 5.379 3.477 11.523 1 78.88 194 THR A O 1
ATOM 1472 N N . GLY A 1 195 ? 6.492 5.375 11.031 1 78.5 195 GLY A N 1
ATOM 1473 C CA . GLY A 1 195 ? 6.316 5.148 9.602 1 78.5 195 GLY A CA 1
ATOM 1474 C C . GLY A 1 195 ? 6.98 3.871 9.117 1 78.5 195 GLY A C 1
ATOM 1475 O O . GLY A 1 195 ? 6.398 3.129 8.32 1 78.5 195 GLY A O 1
ATOM 1476 N N . ALA A 1 196 ? 8.133 3.59 9.617 1 85.06 196 ALA A N 1
ATOM 1477 C CA . ALA A 1 196 ? 8.852 2.373 9.258 1 85.06 196 ALA A CA 1
ATOM 1478 C C . ALA A 1 196 ? 8.125 1.132 9.758 1 85.06 196 ALA A C 1
ATOM 1480 O O . ALA A 1 196 ? 8.062 0.115 9.062 1 85.06 196 ALA A O 1
ATOM 1481 N N . ILE A 1 197 ? 7.609 1.24 10.906 1 81.94 197 ILE A N 1
ATOM 1482 C CA . ILE A 1 197 ? 6.902 0.114 11.508 1 81.94 197 ILE A CA 1
ATOM 1483 C C . ILE A 1 197 ? 5.645 -0.195 10.703 1 81.94 197 ILE A C 1
ATOM 1485 O O . ILE A 1 197 ? 5.332 -1.361 10.453 1 81.94 197 ILE A O 1
ATOM 1489 N N . LEU A 1 198 ? 4.98 0.814 10.305 1 74.19 198 LEU A N 1
ATOM 1490 C CA . LEU A 1 198 ? 3.775 0.613 9.508 1 74.19 198 LEU A CA 1
ATOM 1491 C C . LEU A 1 198 ? 4.105 -0.069 8.18 1 74.19 198 LEU A C 1
ATOM 1493 O O . LEU A 1 198 ? 3.287 -0.813 7.641 1 74.19 198 LEU A O 1
ATOM 1497 N N . SER A 1 199 ? 5.285 0.11 7.672 1 86.44 199 SER A N 1
ATOM 1498 C CA . SER A 1 199 ? 5.707 -0.492 6.41 1 86.44 199 SER A CA 1
ATOM 1499 C C . SER A 1 199 ? 5.977 -1.984 6.574 1 86.44 199 SER A C 1
ATOM 1501 O O . SER A 1 199 ? 6.012 -2.727 5.59 1 86.44 199 SER A O 1
ATOM 1503 N N . VAL A 1 200 ? 6.156 -2.439 7.797 1 86.31 200 VAL A N 1
ATOM 1504 C CA . VAL A 1 200 ? 6.383 -3.854 8.078 1 86.31 200 VAL A CA 1
ATOM 1505 C C . VAL A 1 200 ? 5.168 -4.668 7.652 1 86.31 200 VAL A C 1
ATOM 1507 O O . VAL A 1 200 ? 5.309 -5.742 7.059 1 86.31 200 VAL A O 1
ATOM 1510 N N . GLY A 1 201 ? 4.023 -4.215 7.965 1 82.06 201 GLY A N 1
ATOM 1511 C CA . GLY A 1 201 ? 2.809 -4.887 7.531 1 82.06 201 GLY A CA 1
ATOM 1512 C C . GLY A 1 201 ? 2.707 -5.027 6.023 1 82.06 201 GLY A C 1
ATOM 1513 O O . GLY A 1 201 ? 2.281 -6.066 5.52 1 82.06 201 GLY A O 1
ATOM 1514 N N . ARG A 1 202 ? 3.121 -4.027 5.379 1 83.31 202 ARG A N 1
ATOM 1515 C CA . ARG A 1 202 ? 3.088 -4.055 3.922 1 83.31 202 ARG A CA 1
ATOM 1516 C C . ARG A 1 202 ? 4.047 -5.102 3.369 1 83.31 202 ARG A C 1
ATOM 1518 O O . ARG A 1 202 ? 3.701 -5.848 2.453 1 83.31 202 ARG A O 1
ATOM 1525 N N . VAL A 1 203 ? 5.203 -5.094 3.934 1 91.5 203 VAL A N 1
ATOM 1526 C CA . VAL A 1 203 ? 6.211 -6.043 3.479 1 91.5 203 VAL A CA 1
ATOM 1527 C C . VAL A 1 203 ? 5.734 -7.469 3.742 1 91.5 203 VAL A C 1
ATOM 1529 O O . VAL A 1 203 ? 5.836 -8.336 2.873 1 91.5 203 VAL A O 1
ATOM 1532 N N . ALA A 1 204 ? 5.211 -7.656 4.871 1 89.81 204 ALA A N 1
ATOM 1533 C CA . ALA A 1 204 ? 4.793 -8.992 5.301 1 89.81 204 ALA A CA 1
ATOM 1534 C C . ALA A 1 204 ? 3.668 -9.523 4.418 1 89.81 204 ALA A C 1
ATOM 1536 O O . ALA A 1 204 ? 3.529 -10.734 4.242 1 89.81 204 ALA A O 1
ATOM 1537 N N . GLY A 1 205 ? 2.98 -8.641 3.875 1 86.88 205 GLY A N 1
ATOM 1538 C CA . GLY A 1 205 ? 1.785 -9.062 3.158 1 86.88 205 GLY A CA 1
ATOM 1539 C C . GLY A 1 205 ? 1.953 -9.031 1.65 1 86.88 205 GLY A C 1
ATOM 1540 O O . GLY A 1 205 ? 1.022 -9.359 0.911 1 86.88 205 GLY A O 1
ATOM 1541 N N . GLU A 1 206 ? 3.084 -8.633 1.161 1 87.88 206 GLU A N 1
ATOM 1542 C CA . GLU A 1 206 ? 3.281 -8.562 -0.284 1 87.88 206 GLU A CA 1
ATOM 1543 C C . GLU A 1 206 ? 3.576 -9.938 -0.872 1 87.88 206 GLU A C 1
ATOM 1545 O O . GLU A 1 206 ? 4.488 -10.633 -0.415 1 87.88 206 GLU A O 1
ATOM 1550 N N . THR A 1 207 ? 2.861 -10.32 -1.884 1 87.94 207 THR A N 1
ATOM 1551 C CA . THR A 1 207 ? 2.996 -11.648 -2.467 1 87.94 207 THR A CA 1
ATOM 1552 C C . THR A 1 207 ? 3.609 -11.57 -3.861 1 87.94 207 THR A C 1
ATOM 1554 O O . THR A 1 207 ? 4.582 -12.266 -4.156 1 87.94 207 THR A O 1
ATOM 1557 N N . ALA A 1 208 ? 3.143 -10.664 -4.668 1 86.81 208 ALA A N 1
ATOM 1558 C CA . ALA A 1 208 ? 3.473 -10.625 -6.09 1 86.81 208 ALA A CA 1
ATOM 1559 C C . ALA A 1 208 ? 4.969 -10.398 -6.301 1 86.81 208 ALA A C 1
ATOM 1561 O O . ALA A 1 208 ? 5.613 -11.141 -7.055 1 86.81 208 ALA A O 1
ATOM 1562 N N . PRO A 1 209 ? 5.539 -9.469 -5.613 1 91.69 209 PRO A N 1
ATOM 1563 C CA . PRO A 1 209 ? 6.961 -9.242 -5.887 1 91.69 209 PRO A CA 1
ATOM 1564 C C . PRO A 1 209 ? 7.832 -10.43 -5.488 1 91.69 209 PRO A C 1
ATOM 1566 O O . PRO A 1 209 ? 8.82 -10.727 -6.164 1 91.69 209 PRO A O 1
ATOM 1569 N N . ILE A 1 210 ? 7.449 -11.078 -4.445 1 93.75 210 ILE A N 1
ATOM 1570 C CA . ILE A 1 210 ? 8.359 -12.094 -3.938 1 93.75 210 ILE A CA 1
ATOM 1571 C C . ILE A 1 210 ? 8.195 -13.383 -4.742 1 93.75 210 ILE A C 1
ATOM 1573 O O . ILE A 1 210 ? 9.117 -14.203 -4.812 1 93.75 210 ILE A O 1
ATOM 1577 N N . LEU A 1 211 ? 7.105 -13.562 -5.344 1 88.31 211 LEU A N 1
ATOM 1578 C CA . LEU A 1 211 ? 6.895 -14.703 -6.223 1 88.31 211 LEU A CA 1
ATOM 1579 C C . LEU A 1 211 ? 7.879 -14.688 -7.387 1 88.31 211 LEU A C 1
ATOM 1581 O O . LEU A 1 211 ? 8.297 -15.742 -7.871 1 88.31 211 LEU A O 1
ATOM 1585 N N . LEU A 1 212 ? 8.211 -13.539 -7.766 1 88.25 212 LEU A N 1
ATOM 1586 C CA . LEU A 1 212 ? 9.047 -13.391 -8.953 1 88.25 212 LEU A CA 1
ATOM 1587 C C . LEU A 1 212 ? 10.516 -13.289 -8.562 1 88.25 212 LEU A C 1
ATOM 1589 O O . LEU A 1 212 ? 11.398 -13.438 -9.414 1 88.25 212 LEU A O 1
ATOM 1593 N N . THR A 1 213 ? 10.727 -13.109 -7.246 1 94.75 213 THR A N 1
ATOM 1594 C CA . THR A 1 213 ? 12.102 -12.734 -6.941 1 94.75 213 THR A CA 1
ATOM 1595 C C . THR A 1 213 ? 12.727 -13.727 -5.965 1 94.75 213 THR A C 1
ATOM 1597 O O . THR A 1 213 ? 13.922 -13.648 -5.672 1 94.75 213 THR A O 1
ATOM 1600 N N . GLY A 1 214 ? 11.906 -14.648 -5.445 1 93.62 214 GLY A N 1
ATOM 1601 C CA . GLY A 1 214 ? 12.688 -15.562 -4.629 1 93.62 214 GLY A CA 1
ATOM 1602 C C . GLY A 1 214 ? 11.836 -16.531 -3.83 1 93.62 214 GLY A C 1
ATOM 1603 O O . GLY A 1 214 ? 12.328 -17.562 -3.363 1 93.62 214 GLY A O 1
ATOM 1604 N N . ALA A 1 215 ? 10.562 -16.266 -3.66 1 92.38 215 ALA A N 1
ATOM 1605 C CA . ALA A 1 215 ? 9.727 -17.125 -2.836 1 92.38 215 ALA A CA 1
ATOM 1606 C C . ALA A 1 215 ? 9.477 -18.469 -3.525 1 92.38 215 ALA A C 1
ATOM 1608 O O . ALA A 1 215 ? 9.266 -18.516 -4.738 1 92.38 215 ALA A O 1
ATOM 1609 N N . ALA A 1 216 ? 9.602 -19.531 -2.682 1 90 216 ALA A N 1
ATOM 1610 C CA . ALA A 1 216 ? 9.391 -20.875 -3.197 1 90 216 ALA A CA 1
ATOM 1611 C C . ALA A 1 216 ? 8.078 -21.453 -2.691 1 90 216 ALA A C 1
ATOM 1613 O O . ALA A 1 216 ? 7.648 -21.156 -1.572 1 90 216 ALA A O 1
ATOM 1614 N N . TYR A 1 217 ? 7.562 -22.297 -3.477 1 81.56 217 TYR A N 1
ATOM 1615 C CA . TYR A 1 217 ? 6.297 -22.969 -3.186 1 81.56 217 TYR A CA 1
ATOM 1616 C C . TYR A 1 217 ? 6.438 -23.906 -1.988 1 81.56 217 TYR A C 1
ATOM 1618 O O . TYR A 1 217 ? 5.625 -23.859 -1.062 1 81.56 217 TYR A O 1
ATOM 1626 N N . PHE A 1 218 ? 7.395 -24.719 -2.027 1 83.75 218 PHE A N 1
ATOM 1627 C CA . PHE A 1 218 ? 7.621 -25.719 -0.999 1 83.75 218 PHE A CA 1
ATOM 1628 C C . PHE A 1 218 ? 9.109 -25.938 -0.767 1 83.75 218 PHE A C 1
ATOM 1630 O O . PHE A 1 218 ? 9.805 -26.484 -1.626 1 83.75 218 PHE A O 1
ATOM 1637 N N . LEU A 1 219 ? 9.508 -25.453 0.314 1 88.06 219 LEU A N 1
ATOM 1638 C CA . LEU A 1 219 ? 10.898 -25.562 0.734 1 88.06 219 LEU A CA 1
ATOM 1639 C C . LEU A 1 219 ? 11 -25.828 2.232 1 88.06 219 LEU A C 1
ATOM 1641 O O . LEU A 1 219 ? 11.242 -24.906 3.016 1 88.06 219 LEU A O 1
ATOM 1645 N N . PRO A 1 220 ? 10.875 -27.141 2.576 1 87.44 220 PRO A N 1
ATOM 1646 C CA . PRO A 1 220 ? 10.859 -27.5 3.994 1 87.44 220 PRO A CA 1
ATOM 1647 C C . PRO A 1 220 ? 12.234 -27.391 4.648 1 87.44 220 PRO A C 1
ATOM 1649 O O . PRO A 1 220 ? 12.703 -28.344 5.262 1 87.44 220 PRO A O 1
ATOM 1652 N N . ARG A 1 221 ? 12.852 -26.25 4.422 1 88.38 221 ARG A N 1
ATOM 1653 C CA . ARG A 1 221 ? 14.148 -25.938 5.027 1 88.38 221 ARG A CA 1
ATOM 1654 C C . ARG A 1 221 ? 14.328 -24.422 5.168 1 88.38 221 ARG A C 1
ATOM 1656 O O . ARG A 1 221 ? 13.656 -23.641 4.492 1 88.38 221 ARG A O 1
ATOM 1663 N N . LEU A 1 222 ? 15.25 -24.094 6.074 1 92.38 222 LEU A N 1
ATOM 1664 C CA . LEU A 1 222 ? 15.625 -22.688 6.219 1 92.38 222 LEU A CA 1
ATOM 1665 C C . LEU A 1 222 ? 16.672 -22.297 5.191 1 92.38 222 LEU A C 1
ATOM 1667 O O . LEU A 1 222 ? 17.484 -23.125 4.773 1 92.38 222 LEU A O 1
ATOM 1671 N N . PRO A 1 223 ? 16.625 -21.016 4.785 1 92.25 223 PRO A N 1
ATOM 1672 C CA . PRO A 1 223 ? 17.672 -20.578 3.861 1 92.25 223 PRO A CA 1
ATOM 1673 C C . PRO A 1 223 ? 19.062 -20.641 4.477 1 92.25 223 PRO A C 1
ATOM 1675 O O . PRO A 1 223 ? 19.234 -20.359 5.664 1 92.25 223 PRO A O 1
ATOM 1678 N N . ASP A 1 224 ? 19.953 -21.016 3.701 1 92.56 224 ASP A N 1
ATOM 1679 C CA . ASP A 1 224 ? 21.312 -21.188 4.176 1 92.56 224 ASP A CA 1
ATOM 1680 C C . ASP A 1 224 ? 22.125 -19.906 3.992 1 92.56 224 ASP A C 1
ATOM 1682 O O . ASP A 1 224 ? 23.172 -19.734 4.605 1 92.56 224 ASP A O 1
ATOM 1686 N N . SER A 1 225 ? 21.703 -19.047 3.158 1 94.94 225 SER A N 1
ATOM 1687 C CA . SER A 1 225 ? 22.375 -17.781 2.893 1 94.94 225 SER A CA 1
ATOM 1688 C C . SER A 1 225 ? 21.391 -16.734 2.377 1 94.94 225 SER A C 1
ATOM 1690 O O . SER A 1 225 ? 20.219 -17.047 2.104 1 94.94 225 SER A O 1
ATOM 1692 N N . ILE A 1 226 ? 21.906 -15.578 2.219 1 95.94 226 ILE A N 1
ATOM 1693 C CA . ILE A 1 226 ? 21.078 -14.5 1.718 1 95.94 226 ILE A CA 1
ATOM 1694 C C . ILE A 1 226 ? 20.766 -14.727 0.241 1 95.94 226 ILE A C 1
ATOM 1696 O O . ILE A 1 226 ? 19.875 -14.07 -0.323 1 95.94 226 ILE A O 1
ATOM 1700 N N . TYR A 1 227 ? 21.391 -15.695 -0.402 1 96.69 227 TYR A N 1
ATOM 1701 C CA . TYR A 1 227 ? 21.203 -15.977 -1.821 1 96.69 227 TYR A CA 1
ATOM 1702 C C . TYR A 1 227 ? 20.297 -17.188 -2.025 1 96.69 227 TYR A C 1
ATOM 1704 O O . TYR A 1 227 ? 20.109 -17.641 -3.152 1 96.69 227 TYR A O 1
ATOM 1712 N N . SER A 1 228 ? 19.719 -17.656 -0.956 1 96.56 228 SER A N 1
ATOM 1713 C CA . SER A 1 228 ? 18.859 -18.844 -1.021 1 96.56 228 SER A CA 1
ATOM 1714 C C . SER A 1 228 ? 17.406 -18.453 -1.248 1 96.56 228 SER A C 1
ATOM 1716 O O . SER A 1 228 ? 16.953 -17.391 -0.786 1 96.56 228 SER A O 1
ATOM 1718 N N . GLU A 1 229 ? 16.734 -19.359 -1.924 1 96.5 229 GLU A N 1
ATOM 1719 C CA . GLU A 1 229 ? 15.273 -19.25 -1.963 1 96.5 229 GLU A CA 1
ATOM 1720 C C . GLU A 1 229 ? 14.664 -19.438 -0.575 1 96.5 229 GLU A C 1
ATOM 1722 O O . GLU A 1 229 ? 15.367 -19.828 0.366 1 96.5 229 GLU A O 1
ATOM 1727 N N . PHE A 1 230 ? 13.445 -19.125 -0.438 1 96.19 230 PHE A N 1
ATOM 1728 C CA . PHE A 1 230 ? 12.82 -19.141 0.876 1 96.19 230 PHE A CA 1
ATOM 1729 C C . PHE A 1 230 ? 11.312 -19.312 0.753 1 96.19 230 PHE A C 1
ATOM 1731 O O . PHE A 1 230 ? 10.75 -19.156 -0.331 1 96.19 230 PHE A O 1
ATOM 1738 N N . MET A 1 231 ? 10.734 -19.766 1.84 1 95 231 MET A N 1
ATOM 1739 C CA . MET A 1 231 ? 9.273 -19.719 1.953 1 95 231 MET A CA 1
ATOM 1740 C C . MET A 1 231 ? 8.828 -18.469 2.684 1 95 231 MET A C 1
ATOM 1742 O O . MET A 1 231 ? 9.562 -17.922 3.514 1 95 231 MET A O 1
ATOM 1746 N N . ALA A 1 232 ? 7.664 -18 2.34 1 95.62 232 ALA A N 1
ATOM 1747 C CA . ALA A 1 232 ? 7.07 -16.828 2.986 1 95.62 232 ALA A CA 1
ATOM 1748 C C . ALA A 1 232 ? 5.582 -17.031 3.242 1 95.62 232 ALA A C 1
ATOM 1750 O O . ALA A 1 232 ? 4.898 -17.703 2.461 1 95.62 232 ALA A O 1
ATOM 1751 N N . LEU A 1 233 ? 5.105 -16.438 4.234 1 94.12 233 LEU A N 1
ATOM 1752 C CA . LEU A 1 233 ? 3.748 -16.672 4.707 1 94.12 233 LEU A CA 1
ATOM 1753 C C . LEU A 1 233 ? 2.727 -16.266 3.648 1 94.12 233 LEU A C 1
ATOM 1755 O O . LEU A 1 233 ? 1.804 -17.031 3.348 1 94.12 233 LEU A O 1
ATOM 1759 N N . PRO A 1 234 ? 2.875 -15.078 3.061 1 90.94 234 PRO A N 1
ATOM 1760 C CA . PRO A 1 234 ? 1.839 -14.695 2.098 1 90.94 234 PRO A CA 1
ATOM 1761 C C . PRO A 1 234 ? 1.792 -15.617 0.884 1 90.94 234 PRO A C 1
ATOM 1763 O O . PRO A 1 234 ? 0.709 -15.922 0.376 1 90.94 234 PRO A O 1
ATOM 1766 N N . TYR A 1 235 ? 2.93 -16.031 0.472 1 88 235 TYR A N 1
ATOM 1767 C CA . TYR A 1 235 ? 2.943 -16.969 -0.648 1 88 235 TYR A CA 1
ATOM 1768 C C . TYR A 1 235 ? 2.412 -18.328 -0.228 1 88 235 TYR A C 1
ATOM 1770 O O . TYR A 1 235 ? 1.702 -19 -0.992 1 88 235 TYR A O 1
ATOM 1778 N N . HIS A 1 236 ? 2.867 -18.734 0.917 1 89.25 236 HIS A N 1
ATOM 1779 C CA . HIS A 1 236 ? 2.361 -20 1.453 1 89.25 236 HIS A CA 1
ATOM 1780 C C . HIS A 1 236 ? 0.838 -19.984 1.531 1 89.25 236 HIS A C 1
ATOM 1782 O O . HIS A 1 236 ? 0.19 -20.969 1.173 1 89.25 236 HIS A O 1
ATOM 1788 N N . LEU A 1 237 ? 0.319 -19 1.953 1 87.81 237 LEU A N 1
ATOM 1789 C CA . LEU A 1 237 ? -1.127 -18.828 2.045 1 87.81 237 LEU A CA 1
ATOM 1790 C C . LEU A 1 237 ? -1.768 -18.859 0.661 1 87.81 237 LEU A C 1
ATOM 1792 O O . LEU A 1 237 ? -2.805 -19.5 0.47 1 87.81 237 LEU A O 1
ATOM 1796 N N . TYR A 1 238 ? -1.186 -18.266 -0.199 1 81.88 238 TYR A N 1
ATOM 1797 C CA . TYR A 1 238 ? -1.677 -18.219 -1.571 1 81.88 238 TYR A CA 1
ATOM 1798 C C . TYR A 1 238 ? -1.727 -19.609 -2.188 1 81.88 238 TYR A C 1
ATOM 1800 O O . TYR A 1 238 ? -2.721 -19.984 -2.814 1 81.88 238 TYR A O 1
ATOM 1808 N N . VAL A 1 239 ? -0.7 -20.25 -1.977 1 82.31 239 VAL A N 1
ATOM 1809 C CA . VAL A 1 239 ? -0.593 -21.578 -2.566 1 82.31 239 VAL A CA 1
ATOM 1810 C C . VAL A 1 239 ? -1.642 -22.5 -1.952 1 82.31 239 VAL A C 1
ATOM 1812 O O . VAL A 1 239 ? -2.293 -23.266 -2.664 1 82.31 239 VAL A O 1
ATOM 1815 N N . LEU A 1 240 ? -1.771 -22.406 -0.696 1 83.62 240 LEU A N 1
ATOM 1816 C CA . LEU A 1 240 ? -2.75 -23.25 -0.02 1 83.62 240 LEU A CA 1
ATOM 1817 C C . LEU A 1 240 ? -4.164 -22.906 -0.478 1 83.62 240 LEU A C 1
ATOM 1819 O O . LEU A 1 240 ? -5.023 -23.797 -0.552 1 83.62 240 LEU A O 1
ATOM 1823 N N . ALA A 1 241 ? -4.379 -21.734 -0.824 1 78.31 241 ALA A N 1
ATOM 1824 C CA . ALA A 1 241 ? -5.711 -21.281 -1.213 1 78.31 241 ALA A CA 1
ATOM 1825 C C . ALA A 1 241 ? -6.012 -21.641 -2.664 1 78.31 241 ALA A C 1
ATOM 1827 O O . ALA A 1 241 ? -7.176 -21.797 -3.043 1 78.31 241 ALA A O 1
ATOM 1828 N N . THR A 1 242 ? -5.027 -21.766 -3.498 1 73.62 242 THR A N 1
ATOM 1829 C CA . THR A 1 242 ? -5.262 -21.922 -4.93 1 73.62 242 THR A CA 1
ATOM 1830 C C . THR A 1 242 ? -4.914 -23.328 -5.391 1 73.62 242 THR A C 1
ATOM 1832 O O . THR A 1 242 ? -5.453 -23.812 -6.391 1 73.62 242 THR A O 1
ATOM 1835 N N . SER A 1 243 ? -3.977 -23.922 -4.84 1 67.12 243 SER A N 1
ATOM 1836 C CA . SER A 1 243 ? -3.463 -25.172 -5.359 1 67.12 243 SER A CA 1
ATOM 1837 C C . SER A 1 243 ? -3.709 -26.328 -4.383 1 67.12 243 SER A C 1
ATOM 1839 O O . SER A 1 243 ? -3.129 -27.406 -4.52 1 67.12 243 SER A O 1
ATOM 1841 N N . GLY A 1 244 ? -4.465 -26.047 -3.467 1 60.34 244 GLY A N 1
ATOM 1842 C CA . GLY A 1 244 ? -4.625 -27.125 -2.52 1 60.34 244 GLY A CA 1
ATOM 1843 C C . GLY A 1 244 ? -5.344 -28.328 -3.105 1 60.34 244 GLY A C 1
ATOM 1844 O O . GLY A 1 244 ? -6.324 -28.172 -3.834 1 60.34 244 GLY A O 1
ATOM 1845 N N . THR A 1 245 ? -4.609 -29.406 -3.158 1 55.5 245 THR A N 1
ATOM 1846 C CA . THR A 1 245 ? -5.113 -30.656 -3.717 1 55.5 245 THR A CA 1
ATOM 1847 C C . THR A 1 245 ? -6.32 -31.156 -2.926 1 55.5 245 THR A C 1
ATOM 1849 O O . THR A 1 245 ? -7.234 -31.75 -3.49 1 55.5 245 THR A O 1
ATOM 1852 N N . SER A 1 246 ? -6.172 -30.969 -1.651 1 67.12 246 SER A N 1
ATOM 1853 C CA . SER A 1 246 ? -7.285 -31.344 -0.786 1 67.12 246 SER A CA 1
ATOM 1854 C C . SER A 1 246 ? -7.738 -30.172 0.077 1 67.12 246 SER A C 1
ATOM 1856 O O . SER A 1 246 ? -7.133 -29.891 1.112 1 67.12 246 SER A O 1
ATOM 1858 N N . ILE A 1 247 ? -8.711 -29.562 -0.38 1 65.81 247 ILE A N 1
ATOM 1859 C CA . ILE A 1 247 ? -9.219 -28.344 0.239 1 65.81 247 ILE A CA 1
ATOM 1860 C C . ILE A 1 247 ? -9.547 -28.609 1.707 1 65.81 247 ILE A C 1
ATOM 1862 O O . ILE A 1 247 ? -9.25 -27.781 2.574 1 65.81 247 ILE A O 1
ATOM 1866 N N . THR A 1 248 ? -10.047 -29.75 1.956 1 71.38 248 THR A N 1
ATOM 1867 C CA . THR A 1 248 ? -10.461 -30.078 3.314 1 71.38 248 THR A CA 1
ATOM 1868 C C . THR A 1 248 ? -9.25 -30.188 4.238 1 71.38 248 THR A C 1
ATOM 1870 O O . THR A 1 248 ? -9.305 -29.781 5.398 1 71.38 248 THR A O 1
ATOM 1873 N N . GLN A 1 249 ? -8.219 -30.672 3.717 1 74.44 249 GLN A N 1
ATOM 1874 C CA . GLN A 1 249 ? -7.035 -30.891 4.543 1 74.44 249 GLN A CA 1
ATOM 1875 C C . GLN A 1 249 ? -6.211 -29.609 4.668 1 74.44 249 GLN A C 1
ATOM 1877 O O . GLN A 1 249 ? -5.555 -29.391 5.688 1 74.44 249 GLN A O 1
ATOM 1882 N N . THR A 1 250 ? -6.316 -28.781 3.707 1 80.56 250 THR A N 1
ATOM 1883 C CA . THR A 1 250 ? -5.414 -27.641 3.674 1 80.56 250 THR A CA 1
ATOM 1884 C C . THR A 1 250 ? -6.078 -26.406 4.277 1 80.56 250 THR A C 1
ATOM 1886 O O . THR A 1 250 ? -5.402 -25.453 4.648 1 80.56 250 THR A O 1
ATOM 1889 N N . ARG A 1 251 ? -7.285 -26.578 4.543 1 83.19 251 ARG A N 1
ATOM 1890 C CA . ARG A 1 251 ? -8.047 -25.406 4.973 1 83.19 251 ARG A CA 1
ATOM 1891 C C . ARG A 1 251 ? -7.602 -24.938 6.359 1 83.19 251 ARG A C 1
ATOM 1893 O O . ARG A 1 251 ? -7.367 -23.75 6.578 1 83.19 251 ARG A O 1
ATOM 1900 N N . PRO A 1 252 ? -7.461 -25.875 7.246 1 82.69 252 PRO A N 1
ATOM 1901 C CA . PRO A 1 252 ? -7.008 -25.422 8.562 1 82.69 252 PRO A CA 1
ATOM 1902 C C . PRO A 1 252 ? -5.613 -24.812 8.523 1 82.69 252 PRO A C 1
ATOM 1904 O O . PRO A 1 252 ? -5.34 -23.844 9.25 1 82.69 252 PRO A O 1
ATOM 1907 N N . ILE A 1 253 ? -4.789 -25.312 7.695 1 85.31 253 ILE A N 1
ATOM 1908 C CA . ILE A 1 253 ? -3.434 -24.797 7.57 1 85.31 253 ILE A CA 1
ATOM 1909 C C . ILE A 1 253 ? -3.473 -23.406 6.938 1 85.31 253 ILE A C 1
ATOM 1911 O O . ILE A 1 253 ? -2.73 -22.5 7.344 1 85.31 253 ILE A O 1
ATOM 1915 N N . GLN A 1 254 ? -4.34 -23.312 6.043 1 87.5 254 GLN A N 1
ATOM 1916 C CA . GLN A 1 254 ? -4.52 -22.031 5.359 1 87.5 254 GLN A CA 1
ATOM 1917 C C . GLN A 1 254 ? -4.914 -20.938 6.348 1 87.5 254 GLN A C 1
ATOM 1919 O O . GLN A 1 254 ? -4.285 -19.875 6.387 1 87.5 254 GLN A O 1
ATOM 1924 N N . TYR A 1 255 ? -5.867 -21.219 7.211 1 89.69 255 TYR A N 1
ATOM 1925 C CA . TYR A 1 255 ? -6.352 -20.219 8.148 1 89.69 255 TYR A CA 1
ATOM 1926 C C . TYR A 1 255 ? -5.379 -20.031 9.305 1 89.69 255 TYR A C 1
ATOM 1928 O O . TYR A 1 255 ? -5.238 -18.922 9.844 1 89.69 255 TYR A O 1
ATOM 1936 N N . GLY A 1 256 ? -4.742 -21.062 9.625 1 91.56 256 GLY A N 1
ATOM 1937 C CA . GLY A 1 256 ? -3.682 -20.922 10.609 1 91.56 256 GLY A CA 1
ATOM 1938 C C . GLY A 1 256 ? -2.555 -20.016 10.141 1 91.56 256 GLY A C 1
ATOM 1939 O O . GLY A 1 256 ? -2.059 -19.188 10.906 1 91.56 256 GLY A O 1
ATOM 1940 N N . THR A 1 257 ? -2.143 -20.234 8.914 1 91.81 257 THR A N 1
ATOM 1941 C CA . THR A 1 257 ? -1.103 -19.406 8.32 1 91.81 257 THR A CA 1
ATOM 1942 C C . THR A 1 257 ? -1.54 -17.953 8.273 1 91.81 257 THR A C 1
ATOM 1944 O O . THR A 1 257 ? -0.765 -17.047 8.609 1 91.81 257 THR A O 1
ATOM 1947 N N . ALA A 1 258 ? -2.777 -17.734 7.898 1 91.81 258 ALA A N 1
ATOM 1948 C CA . ALA A 1 258 ? -3.328 -16.391 7.852 1 91.81 258 ALA A CA 1
ATOM 1949 C C . ALA A 1 258 ? -3.33 -15.742 9.234 1 91.81 258 ALA A C 1
ATOM 1951 O O . ALA A 1 258 ? -3.01 -14.562 9.383 1 91.81 258 ALA A O 1
ATOM 1952 N N . LEU A 1 259 ? -3.662 -16.516 10.156 1 92.19 259 LEU A N 1
ATOM 1953 C CA . LEU A 1 259 ? -3.734 -16.016 11.523 1 92.19 259 LEU A CA 1
ATOM 1954 C C . LEU A 1 259 ? -2.352 -15.633 12.031 1 92.19 259 LEU A C 1
ATOM 1956 O O . LEU A 1 259 ? -2.191 -14.578 12.656 1 92.19 259 LEU A O 1
ATOM 1960 N N . ILE A 1 260 ? -1.397 -16.453 11.789 1 92.88 260 ILE A N 1
ATOM 1961 C CA . ILE A 1 260 ? -0.037 -16.141 12.219 1 92.88 260 ILE A CA 1
ATOM 1962 C C . ILE A 1 260 ? 0.45 -14.875 11.523 1 92.88 260 ILE A C 1
ATOM 1964 O O . ILE A 1 260 ? 1.07 -14.016 12.148 1 92.88 260 ILE A O 1
ATOM 1968 N N . LEU A 1 261 ? 0.182 -14.805 10.25 1 91.25 261 LEU A N 1
ATOM 1969 C CA . LEU A 1 261 ? 0.539 -13.609 9.5 1 91.25 261 LEU A CA 1
ATOM 1970 C C . LEU A 1 261 ? -0.103 -12.367 10.117 1 91.25 261 LEU A C 1
ATOM 1972 O O . LEU A 1 261 ? 0.564 -11.352 10.305 1 91.25 261 LEU A O 1
ATOM 1976 N N . LEU A 1 262 ? -1.345 -12.469 10.453 1 89.44 262 LEU A N 1
ATOM 1977 C CA . LEU A 1 262 ? -2.082 -11.359 11.047 1 89.44 262 LEU A CA 1
ATOM 1978 C C . LEU A 1 262 ? -1.504 -10.992 12.406 1 89.44 262 LEU A C 1
ATOM 1980 O O . LEU A 1 262 ? -1.4 -9.812 12.75 1 89.44 262 LEU A O 1
ATOM 1984 N N . ILE A 1 263 ? -1.184 -11.961 13.164 1 89.88 263 ILE A N 1
ATOM 1985 C CA . ILE A 1 263 ? -0.614 -11.727 14.492 1 89.88 263 ILE A CA 1
ATOM 1986 C C . ILE A 1 263 ? 0.71 -10.984 14.359 1 89.88 263 ILE A C 1
ATOM 1988 O O . ILE A 1 263 ? 0.974 -10.039 15.109 1 89.88 263 ILE A O 1
ATOM 1992 N N . ILE A 1 264 ? 1.496 -11.367 13.422 1 86.81 264 ILE A N 1
ATOM 1993 C CA . ILE A 1 264 ? 2.777 -10.711 13.195 1 86.81 264 ILE A CA 1
ATOM 1994 C C . ILE A 1 264 ? 2.549 -9.25 12.828 1 86.81 264 ILE A C 1
ATOM 1996 O O . ILE A 1 264 ? 3.148 -8.352 13.422 1 86.81 264 ILE A O 1
ATOM 2000 N N . VAL A 1 265 ? 1.656 -9.031 11.969 1 82.94 265 VAL A N 1
ATOM 2001 C CA . VAL A 1 265 ? 1.406 -7.684 11.469 1 82.94 265 VAL A CA 1
ATOM 2002 C C . VAL A 1 265 ? 0.763 -6.84 12.57 1 82.94 265 VAL A C 1
ATOM 2004 O O . VAL A 1 265 ? 1.137 -5.684 12.773 1 82.94 265 VAL A O 1
ATOM 2007 N N . LEU A 1 266 ? -0.198 -7.391 13.266 1 83.38 266 LEU A N 1
ATOM 2008 C CA . LEU A 1 266 ? -0.87 -6.668 14.336 1 83.38 266 LEU A CA 1
ATOM 2009 C C . LEU A 1 266 ? 0.105 -6.332 15.461 1 83.38 266 LEU A C 1
ATOM 2011 O O . LEU A 1 266 ? 0.02 -5.262 16.062 1 83.38 266 LEU A O 1
ATOM 2015 N N . SER A 1 267 ? 0.953 -7.285 15.781 1 85.12 267 SER A N 1
ATOM 2016 C CA . SER A 1 267 ? 1.94 -7.047 16.828 1 85.12 267 SER A CA 1
ATOM 2017 C C . SER A 1 267 ? 2.861 -5.883 16.469 1 85.12 267 SER A C 1
ATOM 2019 O O . SER A 1 267 ? 3.129 -5.016 17.297 1 85.12 267 SER A O 1
ATOM 2021 N N . VAL A 1 268 ? 3.248 -5.855 15.25 1 78.75 268 VAL A N 1
ATOM 2022 C CA . VAL A 1 268 ? 4.121 -4.781 14.789 1 78.75 268 VAL A CA 1
ATOM 2023 C C . VAL A 1 268 ? 3.361 -3.459 14.789 1 78.75 268 VAL A C 1
ATOM 2025 O O . VAL A 1 268 ? 3.908 -2.424 15.18 1 78.75 268 VAL A O 1
ATOM 2028 N N . ASN A 1 269 ? 2.1 -3.473 14.422 1 75.25 269 ASN A N 1
ATOM 2029 C CA . ASN A 1 269 ? 1.278 -2.266 14.406 1 75.25 269 ASN A CA 1
ATOM 2030 C C . ASN A 1 269 ? 1.02 -1.743 15.812 1 75.25 269 ASN A C 1
ATOM 2032 O O . ASN A 1 269 ? 1 -0.531 16.047 1 75.25 269 ASN A O 1
ATOM 2036 N N . ILE A 1 270 ? 0.814 -2.637 16.688 1 78.25 270 ILE A N 1
ATOM 2037 C CA . ILE A 1 270 ? 0.601 -2.244 18.078 1 78.25 270 ILE A CA 1
ATOM 2038 C C . ILE A 1 270 ? 1.85 -1.551 18.625 1 78.25 270 ILE A C 1
ATOM 2040 O O . ILE A 1 270 ? 1.753 -0.531 19.312 1 78.25 270 ILE A O 1
ATOM 2044 N N . VAL A 1 271 ? 2.959 -2.072 18.25 1 77.12 271 VAL A N 1
ATOM 2045 C CA . VAL A 1 271 ? 4.215 -1.455 18.656 1 77.12 271 VAL A CA 1
ATOM 2046 C C . VAL A 1 271 ? 4.336 -0.066 18.031 1 77.12 271 VAL A C 1
ATOM 2048 O O . VAL A 1 271 ? 4.691 0.899 18.719 1 77.12 271 VAL A O 1
ATOM 2051 N N . ALA A 1 272 ? 3.98 0.027 16.844 1 72.94 272 ALA A N 1
ATOM 2052 C CA . ALA A 1 272 ? 4.062 1.298 16.141 1 72.94 272 ALA A CA 1
ATOM 2053 C C . ALA A 1 272 ? 3.162 2.35 16.781 1 72.94 272 ALA A C 1
ATOM 2055 O O . ALA A 1 272 ? 3.602 3.469 17.047 1 72.94 272 ALA A O 1
ATOM 2056 N N . VAL A 1 273 ? 1.976 1.989 17.125 1 69.5 273 VAL A N 1
ATOM 2057 C CA . VAL A 1 273 ? 0.995 2.922 17.672 1 69.5 273 VAL A CA 1
ATOM 2058 C C . VAL A 1 273 ? 1.391 3.316 19.094 1 69.5 273 VAL A C 1
ATOM 2060 O O . VAL A 1 273 ? 1.268 4.48 19.484 1 69.5 273 VAL A O 1
ATOM 2063 N N . THR A 1 274 ? 1.88 2.375 19.844 1 73.62 274 THR A N 1
ATOM 2064 C CA . THR A 1 274 ? 2.275 2.637 21.219 1 73.62 274 THR A CA 1
ATOM 2065 C C . THR A 1 274 ? 3.49 3.559 21.266 1 73.62 274 THR A C 1
ATOM 2067 O O . THR A 1 274 ? 3.559 4.461 22.109 1 73.62 274 THR A O 1
ATOM 2070 N N . VAL A 1 275 ? 4.414 3.371 20.359 1 71.69 275 VAL A N 1
ATOM 2071 C CA . VAL A 1 275 ? 5.594 4.227 20.281 1 71.69 275 VAL A CA 1
ATOM 2072 C C . VAL A 1 275 ? 5.188 5.633 19.859 1 71.69 275 VAL A C 1
ATOM 2074 O O . VAL A 1 275 ? 5.66 6.621 20.422 1 71.69 275 VAL A O 1
ATOM 2077 N N . ARG A 1 276 ? 4.324 5.68 18.953 1 68.44 276 ARG A N 1
ATOM 2078 C CA . ARG A 1 276 ? 3.859 6.969 18.438 1 68.44 276 ARG A CA 1
ATOM 2079 C C . ARG A 1 276 ? 3.123 7.746 19.531 1 68.44 276 ARG A C 1
ATOM 2081 O O . ARG A 1 276 ? 3.324 8.953 19.672 1 68.44 276 ARG A O 1
ATOM 2088 N N . SER A 1 277 ? 2.258 7.098 20.25 1 67.06 277 SER A N 1
ATOM 2089 C CA . SER A 1 277 ? 1.449 7.742 21.281 1 67.06 277 SER A CA 1
ATOM 2090 C C . SER A 1 277 ? 2.314 8.234 22.438 1 67.06 277 SER A C 1
ATOM 2092 O O . SER A 1 277 ? 2.053 9.297 23 1 67.06 277 SER A O 1
ATOM 2094 N N . HIS A 1 278 ? 3.242 7.5 22.688 1 68.44 278 HIS A N 1
ATOM 2095 C CA . HIS A 1 278 ? 4.121 7.871 23.797 1 68.44 278 HIS A CA 1
ATOM 2096 C C . HIS A 1 278 ? 4.93 9.125 23.453 1 68.44 278 HIS A C 1
ATOM 2098 O O . HIS A 1 278 ? 5.105 10 24.297 1 68.44 278 HIS A O 1
ATOM 2104 N N . TYR A 1 279 ? 5.254 9.281 22.25 1 65.38 279 TYR A N 1
ATOM 2105 C CA . TYR A 1 279 ? 6.109 10.398 21.875 1 65.38 279 TYR A CA 1
ATOM 2106 C C . TYR A 1 279 ? 5.281 11.625 21.5 1 65.38 279 TYR A C 1
ATOM 2108 O O . TYR A 1 279 ? 5.734 12.758 21.656 1 65.38 279 TYR A O 1
ATOM 2116 N N . ARG A 1 280 ? 4.152 11.398 20.969 1 60.81 280 ARG A N 1
ATOM 2117 C CA . ARG A 1 280 ? 3.273 12.539 20.719 1 60.81 280 ARG A CA 1
ATOM 2118 C C . ARG A 1 280 ? 2.92 13.242 22.031 1 60.81 280 ARG A C 1
ATOM 2120 O O . ARG A 1 280 ? 2.834 14.469 22.062 1 60.81 280 ARG A O 1
ATOM 2127 N N . LYS A 1 281 ? 2.668 12.547 23.016 1 56.28 281 LYS A N 1
ATOM 2128 C CA . LYS A 1 281 ? 2.352 13.133 24.312 1 56.28 281 LYS A CA 1
ATOM 2129 C C . LYS A 1 281 ? 3.521 13.953 24.844 1 56.28 281 LYS A C 1
ATOM 2131 O O . LYS A 1 281 ? 3.32 14.984 25.5 1 56.28 281 LYS A O 1
ATOM 2136 N N . LYS A 1 282 ? 4.59 13.609 24.438 1 55.56 282 LYS A N 1
ATOM 2137 C CA . LYS A 1 282 ? 5.762 14.32 24.938 1 55.56 282 LYS A CA 1
ATOM 2138 C C . LYS A 1 282 ? 5.961 15.648 24.203 1 55.56 282 LYS A C 1
ATOM 2140 O O . LYS A 1 282 ? 6.426 16.625 24.797 1 55.56 282 LYS A O 1
ATOM 2145 N N . LEU A 1 283 ? 5.57 15.625 22.922 1 53.59 283 LEU A N 1
ATOM 2146 C CA . LEU A 1 283 ? 5.746 16.875 22.172 1 53.59 283 LEU A CA 1
ATOM 2147 C C . LEU A 1 283 ? 4.68 17.891 22.562 1 53.59 283 LEU A C 1
ATOM 2149 O O . LEU A 1 283 ? 4.91 19.094 22.484 1 53.59 283 LEU A O 1
ATOM 2153 N N . LYS A 1 284 ? 3.457 17.562 22.922 1 50.47 284 LYS A N 1
ATOM 2154 C CA . LYS A 1 284 ? 2.416 18.5 23.344 1 50.47 284 LYS A CA 1
ATOM 2155 C C . LYS A 1 284 ? 2.693 19.031 24.734 1 50.47 284 LYS A C 1
ATOM 2157 O O . LYS A 1 284 ? 2.072 20.016 25.172 1 50.47 284 LYS A O 1
ATOM 2162 N N . ARG A 1 285 ? 3.625 18.453 25.453 1 42.56 285 ARG A N 1
ATOM 2163 C CA . ARG A 1 285 ? 3.959 19.062 26.734 1 42.56 285 ARG A CA 1
ATOM 2164 C C . ARG A 1 285 ? 5.137 20.016 26.594 1 42.56 285 ARG A C 1
ATOM 2166 O O . ARG A 1 285 ? 6.086 19.734 25.859 1 42.56 285 ARG A O 1
ATOM 2173 N N . MET B 1 1 ? 37.281 23.906 16.469 1 39.84 1 MET B N 1
ATOM 2174 C CA . MET B 1 1 ? 36 23.266 16.844 1 39.84 1 MET B CA 1
ATOM 2175 C C . MET B 1 1 ? 34.938 23.531 15.781 1 39.84 1 MET B C 1
ATOM 2177 O O . MET B 1 1 ? 34.062 22.688 15.547 1 39.84 1 MET B O 1
ATOM 2181 N N . PHE B 1 2 ? 35 24.781 15.086 1 53.78 2 PHE B N 1
ATOM 2182 C CA . PHE B 1 2 ? 34.125 25.375 14.086 1 53.78 2 PHE B CA 1
ATOM 2183 C C . PHE B 1 2 ? 34.312 24.719 12.727 1 53.78 2 PHE B C 1
ATOM 2185 O O . PHE B 1 2 ? 33.375 24.562 11.969 1 53.78 2 PHE B O 1
ATOM 2192 N N . SER B 1 3 ? 35.562 24.406 12.484 1 55.16 3 SER B N 1
ATOM 2193 C CA . SER B 1 3 ? 35.969 23.859 11.188 1 55.16 3 SER B CA 1
ATOM 2194 C C . SER B 1 3 ? 35.344 22.484 10.961 1 55.16 3 SER B C 1
ATOM 2196 O O . SER B 1 3 ? 34.844 22.203 9.867 1 55.16 3 SER B O 1
ATOM 2198 N N . ASN B 1 4 ? 35.188 21.766 12.062 1 75.44 4 ASN B N 1
ATOM 2199 C CA . ASN B 1 4 ? 34.688 20.391 12.023 1 75.44 4 ASN B CA 1
ATOM 2200 C C . ASN B 1 4 ? 33.188 20.328 11.789 1 75.44 4 ASN B C 1
ATOM 2202 O O . ASN B 1 4 ? 32.688 19.438 11.102 1 75.44 4 ASN B O 1
ATOM 2206 N N . ALA B 1 5 ? 32.688 21.5 12.133 1 76.19 5 ALA B N 1
ATOM 2207 C CA . ALA B 1 5 ? 31.234 21.562 11.977 1 76.19 5 ALA B CA 1
ATOM 2208 C C . ALA B 1 5 ? 30.859 21.781 10.516 1 76.19 5 ALA B C 1
ATOM 2210 O O . ALA B 1 5 ? 29.906 21.172 10.016 1 76.19 5 ALA B O 1
ATOM 2211 N N . LYS B 1 6 ? 31.703 22.641 9.852 1 81.56 6 LYS B N 1
ATOM 2212 C CA . LYS B 1 6 ? 31.391 22.922 8.445 1 81.56 6 LYS B CA 1
ATOM 2213 C C . LYS B 1 6 ? 31.656 21.703 7.57 1 81.56 6 LYS B C 1
ATOM 2215 O O . LYS B 1 6 ? 30.891 21.438 6.637 1 81.56 6 LYS B O 1
ATOM 2220 N N . THR B 1 7 ? 32.688 21 7.914 1 85.5 7 THR B N 1
ATOM 2221 C CA . THR B 1 7 ? 32.969 19.781 7.168 1 85.5 7 THR B CA 1
ATOM 2222 C C . THR B 1 7 ? 31.891 18.719 7.414 1 85.5 7 THR B C 1
ATOM 2224 O O . THR B 1 7 ? 31.469 18.031 6.484 1 85.5 7 THR B O 1
ATOM 2227 N N . ASN B 1 8 ? 31.438 18.672 8.602 1 85.88 8 ASN B N 1
ATOM 2228 C CA . ASN B 1 8 ? 30.375 17.734 8.938 1 85.88 8 ASN B CA 1
ATOM 2229 C C . ASN B 1 8 ? 29.062 18.094 8.227 1 85.88 8 ASN B C 1
ATOM 2231 O O . ASN B 1 8 ? 28.312 17.203 7.816 1 85.88 8 ASN B O 1
ATOM 2235 N N . GLU B 1 9 ? 28.906 19.312 8.047 1 86.94 9 GLU B N 1
ATOM 2236 C CA . GLU B 1 9 ? 27.703 19.766 7.363 1 86.94 9 GLU B CA 1
ATOM 2237 C C . GLU B 1 9 ? 27.734 19.391 5.883 1 86.94 9 GLU B C 1
ATOM 2239 O O . GLU B 1 9 ? 26.734 18.922 5.34 1 86.94 9 GLU B O 1
ATOM 2244 N N . LYS B 1 10 ? 28.875 19.562 5.297 1 89 10 LYS B N 1
ATOM 2245 C CA . LYS B 1 10 ? 29.016 19.234 3.883 1 89 10 LYS B CA 1
ATOM 2246 C C . LYS B 1 10 ? 28.891 17.734 3.648 1 89 10 LYS B C 1
ATOM 2248 O O . LYS B 1 10 ? 28.266 17.312 2.674 1 89 10 LYS B O 1
ATOM 2253 N N . ILE B 1 11 ? 29.406 17.031 4.52 1 90.25 11 ILE B N 1
ATOM 2254 C CA . ILE B 1 11 ? 29.328 15.578 4.414 1 90.25 11 ILE B CA 1
ATOM 2255 C C . ILE B 1 11 ? 27.891 15.125 4.602 1 90.25 11 ILE B C 1
ATOM 2257 O O . ILE B 1 11 ? 27.391 14.289 3.836 1 90.25 11 ILE B O 1
ATOM 2261 N N . ALA B 1 12 ? 27.281 15.703 5.578 1 87 12 ALA B N 1
ATOM 2262 C CA . ALA B 1 12 ? 25.891 15.352 5.832 1 87 12 ALA B CA 1
ATOM 2263 C C . ALA B 1 12 ? 25.016 15.688 4.629 1 87 12 ALA B C 1
ATOM 2265 O O . ALA B 1 12 ? 24.203 14.859 4.191 1 87 12 ALA B O 1
ATOM 2266 N N . PHE B 1 13 ? 25.25 16.781 4.121 1 87.31 13 PHE B N 1
ATOM 2267 C CA . PHE B 1 13 ? 24.5 17.219 2.951 1 87.31 13 PHE B CA 1
ATOM 2268 C C . PHE B 1 13 ? 24.75 16.281 1.771 1 87.31 13 PHE B C 1
ATOM 2270 O O . PHE B 1 13 ? 23.812 15.93 1.045 1 87.31 13 PHE B O 1
ATOM 2277 N N . GLY B 1 14 ? 25.922 15.867 1.614 1 89.62 14 GLY B N 1
ATOM 2278 C CA . GLY B 1 14 ? 26.266 14.945 0.547 1 89.62 14 GLY B CA 1
ATOM 2279 C C . GLY B 1 14 ? 25.594 13.594 0.692 1 89.62 14 GLY B C 1
ATOM 2280 O O . GLY B 1 14 ? 25.062 13.047 -0.28 1 89.62 14 GLY B O 1
ATOM 2281 N N . ILE B 1 15 ? 25.547 13.109 1.863 1 90.19 15 ILE B N 1
ATOM 2282 C CA . ILE B 1 15 ? 24.953 11.812 2.143 1 90.19 15 ILE B CA 1
ATOM 2283 C C . ILE B 1 15 ? 23.438 11.883 1.902 1 90.19 15 ILE B C 1
ATOM 2285 O O . ILE B 1 15 ? 22.859 10.977 1.299 1 90.19 15 ILE B O 1
ATOM 2289 N N . LEU B 1 16 ? 22.891 12.938 2.295 1 88.12 16 LEU B N 1
ATOM 2290 C CA . LEU B 1 16 ? 21.453 13.117 2.129 1 88.12 16 LEU B CA 1
ATOM 2291 C C . LEU B 1 16 ? 21.094 13.234 0.654 1 88.12 16 LEU B C 1
ATOM 2293 O O . LEU B 1 16 ? 20.125 12.609 0.197 1 88.12 16 LEU B O 1
ATOM 2297 N N . LYS B 1 17 ? 21.906 13.969 -0.018 1 89.44 17 LYS B N 1
ATOM 2298 C CA . LYS B 1 17 ? 21.672 14.148 -1.447 1 89.44 17 LYS B CA 1
ATOM 2299 C C . LYS B 1 17 ? 21.875 12.844 -2.209 1 89.44 17 LYS B C 1
ATOM 2301 O O . LYS B 1 17 ? 21.125 12.531 -3.133 1 89.44 17 LYS B O 1
ATOM 2306 N N . LEU B 1 18 ? 22.781 12.094 -1.827 1 91.88 18 LEU B N 1
ATOM 2307 C CA . LEU B 1 18 ? 23.062 10.812 -2.461 1 91.88 18 LEU B CA 1
ATOM 2308 C C . LEU B 1 18 ? 21.922 9.828 -2.221 1 91.88 18 LEU B C 1
ATOM 2310 O O . LEU B 1 18 ? 21.547 9.07 -3.121 1 91.88 18 LEU B O 1
ATOM 2314 N N . ALA B 1 19 ? 21.438 9.844 -1.034 1 90.06 19 ALA B N 1
ATOM 2315 C CA . ALA B 1 19 ? 20.328 8.945 -0.709 1 90.06 19 ALA B CA 1
ATOM 2316 C C . ALA B 1 19 ? 19.109 9.25 -1.568 1 90.06 19 ALA B C 1
ATOM 2318 O O . ALA B 1 19 ? 18.5 8.344 -2.143 1 90.06 19 ALA B O 1
ATOM 2319 N N . THR B 1 20 ? 18.828 10.461 -1.658 1 89.12 20 THR B N 1
ATOM 2320 C CA . THR B 1 20 ? 17.672 10.875 -2.457 1 89.12 20 THR B CA 1
ATOM 2321 C C . THR B 1 20 ? 17.922 10.602 -3.938 1 89.12 20 THR B C 1
ATOM 2323 O O . THR B 1 20 ? 17.016 10.133 -4.645 1 89.12 20 THR B O 1
ATOM 2326 N N . GLY B 1 21 ? 19.078 10.875 -4.359 1 91.06 21 GLY B N 1
ATOM 2327 C CA . GLY B 1 21 ? 19.453 10.594 -5.738 1 91.06 21 GLY B CA 1
ATOM 2328 C C . GLY B 1 21 ? 19.344 9.117 -6.09 1 91.06 21 GLY B C 1
ATOM 2329 O O . GLY B 1 21 ? 18.938 8.766 -7.199 1 91.06 21 GLY B O 1
ATOM 2330 N N . LEU B 1 22 ? 19.672 8.289 -5.176 1 90.25 22 LEU B N 1
ATOM 2331 C CA . LEU B 1 22 ? 19.594 6.852 -5.383 1 90.25 22 LEU B CA 1
ATOM 2332 C C . LEU B 1 22 ? 18.141 6.406 -5.566 1 90.25 22 LEU B C 1
ATOM 2334 O O . LEU B 1 22 ? 17.859 5.555 -6.41 1 90.25 22 LEU B O 1
ATOM 2338 N N . VAL B 1 23 ? 17.297 6.961 -4.797 1 85.56 23 VAL B N 1
ATOM 2339 C CA . VAL B 1 23 ? 15.883 6.629 -4.898 1 85.56 23 VAL B CA 1
ATOM 2340 C C . VAL B 1 23 ? 15.359 7.016 -6.281 1 85.56 23 VAL B C 1
ATOM 2342 O O . VAL B 1 23 ? 14.711 6.211 -6.949 1 85.56 23 VAL B O 1
ATOM 2345 N N . VAL B 1 24 ? 15.695 8.211 -6.703 1 87.94 24 VAL B N 1
ATOM 2346 C CA . VAL B 1 24 ? 15.258 8.711 -8 1 87.94 24 VAL B CA 1
ATOM 2347 C C . VAL B 1 24 ? 15.852 7.852 -9.117 1 87.94 24 VAL B C 1
ATOM 2349 O O . VAL B 1 24 ? 15.164 7.523 -10.086 1 87.94 24 VAL B O 1
ATOM 2352 N N . LEU B 1 25 ? 17.031 7.484 -8.945 1 89.38 25 LEU B N 1
ATOM 2353 C CA . LEU B 1 25 ? 17.719 6.66 -9.938 1 89.38 25 LEU B CA 1
ATOM 2354 C C . LEU B 1 25 ? 17.016 5.316 -10.102 1 89.38 25 LEU B C 1
ATOM 2356 O O . LEU B 1 25 ? 16.797 4.852 -11.227 1 89.38 25 LEU B O 1
ATOM 2360 N N . PHE B 1 26 ? 16.656 4.715 -9 1 84.88 26 PHE B N 1
ATOM 2361 C CA . PHE B 1 26 ? 15.984 3.422 -9.062 1 84.88 26 PHE B CA 1
ATOM 2362 C C . PHE B 1 26 ? 14.648 3.539 -9.797 1 84.88 26 PHE B C 1
ATOM 2364 O O . PHE B 1 26 ? 14.289 2.664 -10.586 1 84.88 26 PHE B O 1
ATOM 2371 N N . VAL B 1 27 ? 13.945 4.562 -9.609 1 82.75 27 VAL B N 1
ATOM 2372 C CA . VAL B 1 27 ? 12.664 4.781 -10.273 1 82.75 27 VAL B CA 1
ATOM 2373 C C . VAL B 1 27 ? 12.875 4.922 -11.781 1 82.75 27 VAL B C 1
ATOM 2375 O O . VAL B 1 27 ? 12.156 4.312 -12.57 1 82.75 27 VAL B O 1
ATOM 2378 N N . LEU B 1 28 ? 13.867 5.707 -12.133 1 87.38 28 LEU B N 1
ATOM 2379 C CA . LEU B 1 28 ? 14.148 5.945 -13.547 1 87.38 28 LEU B CA 1
ATOM 2380 C C . LEU B 1 28 ? 14.594 4.656 -14.234 1 87.38 28 LEU B C 1
ATOM 2382 O O . LEU B 1 28 ? 14.242 4.414 -15.391 1 87.38 28 LEU B O 1
ATOM 2386 N N . VAL B 1 29 ? 15.328 3.9 -13.516 1 88.88 29 VAL B N 1
ATOM 2387 C CA . VAL B 1 29 ? 15.797 2.641 -14.078 1 88.88 29 VAL B CA 1
ATOM 2388 C C . VAL B 1 29 ? 14.617 1.696 -14.297 1 88.88 29 VAL B C 1
ATOM 2390 O O . VAL B 1 29 ? 14.539 1.011 -15.32 1 88.88 29 VAL B O 1
ATOM 2393 N N . ILE B 1 30 ? 13.734 1.622 -13.344 1 86 30 ILE B N 1
ATOM 2394 C CA . ILE B 1 30 ? 12.555 0.777 -13.469 1 86 30 ILE B CA 1
ATOM 2395 C C . ILE B 1 30 ? 11.734 1.216 -14.68 1 86 30 ILE B C 1
ATOM 2397 O O . ILE B 1 30 ? 11.359 0.391 -15.516 1 86 30 ILE B O 1
ATOM 2401 N N . LEU B 1 31 ? 11.477 2.479 -14.766 1 85.69 31 LEU B N 1
ATOM 2402 C CA . LEU B 1 31 ? 10.688 3.021 -15.859 1 85.69 31 LEU B CA 1
ATOM 2403 C C . LEU B 1 31 ? 11.352 2.752 -17.203 1 85.69 31 LEU B C 1
ATOM 2405 O O . LEU B 1 31 ? 10.695 2.318 -18.156 1 85.69 31 LEU B O 1
ATOM 2409 N N . TYR B 1 32 ? 12.609 3.025 -17.234 1 87.94 32 TYR B N 1
ATOM 2410 C CA . TYR B 1 32 ? 13.359 2.809 -18.469 1 87.94 32 TYR B CA 1
ATOM 2411 C C . TYR B 1 32 ? 13.32 1.342 -18.875 1 87.94 32 TYR B C 1
ATOM 2413 O O . TYR B 1 32 ? 13.094 1.026 -20.047 1 87.94 32 TYR B O 1
ATOM 2421 N N . TYR B 1 33 ? 13.523 0.503 -17.938 1 86.81 33 TYR B N 1
ATOM 2422 C CA . TYR B 1 33 ? 13.555 -0.929 -18.203 1 86.81 33 TYR B CA 1
ATOM 2423 C C . TYR B 1 33 ? 12.219 -1.406 -18.766 1 86.81 33 TYR B C 1
ATOM 2425 O O . TYR B 1 33 ? 12.172 -2.141 -19.75 1 86.81 33 TYR B O 1
ATOM 2433 N N . ILE B 1 34 ? 11.18 -1.048 -18.141 1 87.88 34 ILE B N 1
ATOM 2434 C CA . ILE B 1 34 ? 9.852 -1.5 -18.547 1 87.88 34 ILE B CA 1
ATOM 2435 C C . ILE B 1 34 ? 9.508 -0.9 -19.906 1 87.88 34 ILE B C 1
ATOM 2437 O O . ILE B 1 34 ? 8.969 -1.592 -20.781 1 87.88 34 ILE B O 1
ATOM 2441 N N . VAL B 1 35 ? 9.812 0.349 -20.125 1 89.44 35 VAL B N 1
ATOM 2442 C CA . VAL B 1 35 ? 9.484 1.028 -21.375 1 89.44 35 VAL B CA 1
ATOM 2443 C C . VAL B 1 35 ? 10.297 0.426 -22.516 1 89.44 35 VAL B C 1
ATOM 2445 O O . VAL B 1 35 ? 9.766 0.15 -23.578 1 89.44 35 VAL B O 1
ATOM 2448 N N . SER B 1 36 ? 11.594 0.208 -22.328 1 90.25 36 SER B N 1
ATOM 2449 C CA . SER B 1 36 ? 12.477 -0.295 -23.375 1 90.25 36 SER B CA 1
ATOM 2450 C C . SER B 1 36 ? 12.094 -1.709 -23.781 1 90.25 36 SER B C 1
ATOM 2452 O O . SER B 1 36 ? 12.195 -2.062 -24.969 1 90.25 36 SER B O 1
ATOM 2454 N N . ASN B 1 37 ? 11.609 -2.531 -22.875 1 89.25 37 ASN B N 1
ATOM 2455 C CA . ASN B 1 37 ? 11.266 -3.912 -23.203 1 89.25 37 ASN B CA 1
ATOM 2456 C C . ASN B 1 37 ? 9.805 -4.043 -23.625 1 89.25 37 ASN B C 1
ATOM 2458 O O . ASN B 1 37 ? 9.438 -4.992 -24.312 1 89.25 37 ASN B O 1
ATOM 2462 N N . GLY B 1 38 ? 9.016 -3.092 -23.172 1 90.44 38 GLY B N 1
ATOM 2463 C CA . GLY B 1 38 ? 7.586 -3.227 -23.406 1 90.44 38 GLY B CA 1
ATOM 2464 C C . GLY B 1 38 ? 7.105 -2.455 -24.609 1 90.44 38 GLY B C 1
ATOM 2465 O O . GLY B 1 38 ? 6.043 -2.754 -25.172 1 90.44 38 GLY B O 1
ATOM 2466 N N . TYR B 1 39 ? 7.871 -1.485 -25.125 1 90.81 39 TYR B N 1
ATOM 2467 C CA . TYR B 1 39 ? 7.395 -0.58 -26.156 1 90.81 39 TYR B CA 1
ATOM 2468 C C . TYR B 1 39 ? 7.18 -1.321 -27.469 1 90.81 39 TYR B C 1
ATOM 2470 O O . TYR B 1 39 ? 6.297 -0.969 -28.25 1 90.81 39 TYR B O 1
ATOM 2478 N N . SER B 1 40 ? 7.875 -2.361 -27.781 1 87.75 40 SER B N 1
ATOM 2479 C CA . SER B 1 40 ? 7.785 -3.09 -29.047 1 87.75 40 SER B CA 1
ATOM 2480 C C . SER B 1 40 ? 6.48 -3.879 -29.141 1 87.75 40 SER B C 1
ATOM 2482 O O . SER B 1 40 ? 6.004 -4.172 -30.234 1 87.75 40 SER B O 1
ATOM 2484 N N . ALA B 1 41 ? 5.941 -4.172 -27.969 1 87.5 41 ALA B N 1
ATOM 2485 C CA . ALA B 1 41 ? 4.715 -4.961 -27.938 1 87.5 41 ALA B CA 1
ATOM 2486 C C . ALA B 1 41 ? 3.484 -4.07 -28.062 1 87.5 41 ALA B C 1
ATOM 2488 O O . ALA B 1 41 ? 2.381 -4.559 -28.312 1 87.5 41 ALA B O 1
ATOM 2489 N N . LEU B 1 42 ? 3.732 -2.822 -28.016 1 89.5 42 LEU B N 1
ATOM 2490 C CA . LEU B 1 42 ? 2.592 -1.911 -28.031 1 89.5 42 LEU B CA 1
ATOM 2491 C C . LEU B 1 42 ? 2.057 -1.732 -29.453 1 89.5 42 LEU B C 1
ATOM 2493 O O . LEU B 1 42 ? 2.795 -1.328 -30.344 1 89.5 42 LEU B O 1
ATOM 2497 N N . SER B 1 43 ? 0.945 -2.209 -29.703 1 89.56 43 SER B N 1
ATOM 2498 C CA . SER B 1 43 ? 0.185 -2.047 -30.938 1 89.56 43 SER B CA 1
ATOM 2499 C C . SER B 1 43 ? -1.309 -1.917 -30.656 1 89.56 43 SER B C 1
ATOM 2501 O O . SER B 1 43 ? -1.768 -2.234 -29.562 1 89.56 43 SER B O 1
ATOM 2503 N N . ILE B 1 44 ? -1.961 -1.404 -31.578 1 90.06 44 ILE B N 1
ATOM 2504 C CA . ILE B 1 44 ? -3.404 -1.267 -31.422 1 90.06 44 ILE B CA 1
ATOM 2505 C C . ILE B 1 44 ? -4.039 -2.645 -31.25 1 90.06 44 ILE B C 1
ATOM 2507 O O . ILE B 1 44 ? -5.004 -2.805 -30.5 1 90.06 44 ILE B O 1
ATOM 2511 N N . GLU B 1 45 ? -3.496 -3.555 -31.969 1 89.06 45 GLU B N 1
ATOM 2512 C CA . GLU B 1 45 ? -3.973 -4.93 -31.875 1 89.06 45 GLU B CA 1
ATOM 2513 C C . GLU B 1 45 ? -3.725 -5.5 -30.469 1 89.06 45 GLU B C 1
ATOM 2515 O O . GLU B 1 45 ? -4.574 -6.203 -29.922 1 89.06 45 GLU B O 1
ATOM 2520 N N . PHE B 1 46 ? -2.643 -5.152 -29.922 1 90.88 46 PHE B N 1
ATOM 2521 C CA . PHE B 1 46 ? -2.283 -5.629 -28.594 1 90.88 46 PHE B CA 1
ATOM 2522 C C . PHE B 1 46 ? -3.246 -5.09 -27.547 1 90.88 46 PHE B C 1
ATOM 2524 O O . PHE B 1 46 ? -3.635 -5.809 -26.625 1 90.88 46 PHE B O 1
ATOM 2531 N N . ILE B 1 47 ? -3.697 -3.922 -27.781 1 91.69 47 ILE B N 1
ATOM 2532 C CA . ILE B 1 47 ? -4.523 -3.229 -26.797 1 91.69 47 ILE B CA 1
ATOM 2533 C C . ILE B 1 47 ? -5.984 -3.627 -26.984 1 91.69 47 ILE B C 1
ATOM 2535 O O . ILE B 1 47 ? -6.719 -3.785 -26 1 91.69 47 ILE B O 1
ATOM 2539 N N . THR B 1 48 ? -6.395 -3.928 -28.219 1 91.06 48 THR B N 1
ATOM 2540 C CA . THR B 1 48 ? -7.828 -4.016 -28.484 1 91.06 48 THR B CA 1
ATOM 2541 C C . THR B 1 48 ? -8.242 -5.461 -28.75 1 91.06 48 THR B C 1
ATOM 2543 O O . THR B 1 48 ? -9.43 -5.789 -28.703 1 91.06 48 THR B O 1
ATOM 2546 N N . GLU B 1 49 ? -7.348 -6.266 -28.938 1 89.19 49 GLU B N 1
ATOM 2547 C CA . GLU B 1 49 ? -7.703 -7.633 -29.312 1 89.19 49 GLU B CA 1
ATOM 2548 C C . GLU B 1 49 ? -7.766 -8.539 -28.078 1 89.19 49 GLU B C 1
ATOM 2550 O O . GLU B 1 49 ? -7.176 -8.227 -27.047 1 89.19 49 GLU B O 1
ATOM 2555 N N . MET B 1 50 ? -8.492 -9.617 -28.328 1 89 50 MET B N 1
ATOM 2556 C CA . MET B 1 50 ? -8.547 -10.664 -27.312 1 89 50 MET B CA 1
ATOM 2557 C C . MET B 1 50 ? -7.293 -11.523 -27.344 1 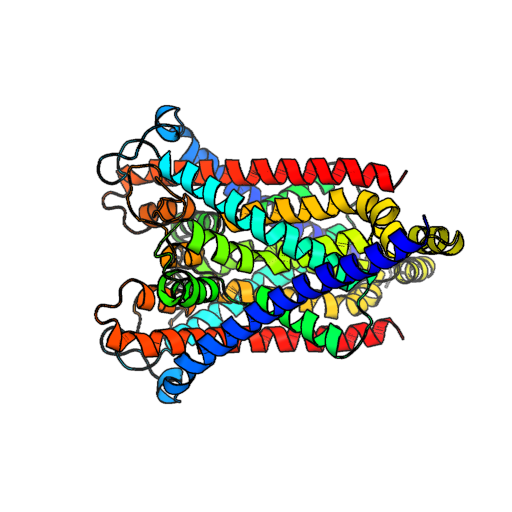89 50 MET B C 1
ATOM 2559 O O . MET B 1 50 ? -6.645 -11.648 -28.391 1 89 50 MET B O 1
ATOM 2563 N N . PRO B 1 51 ? -6.941 -12.016 -26.141 1 87 51 PRO B N 1
ATOM 2564 C CA . PRO B 1 51 ? -5.809 -12.945 -26.172 1 87 51 PRO B CA 1
ATOM 2565 C C . PRO B 1 51 ? -6.109 -14.211 -26.969 1 87 51 PRO B C 1
ATOM 2567 O O . PRO B 1 51 ? -7.25 -14.672 -27 1 87 51 PRO B O 1
ATOM 2570 N N . ARG B 1 52 ? -5.094 -14.594 -27.688 1 83.62 52 ARG B N 1
ATOM 2571 C CA . ARG B 1 52 ? -5.215 -15.805 -28.484 1 83.62 52 ARG B CA 1
ATOM 2572 C C . ARG B 1 52 ? -4.129 -16.812 -28.125 1 83.62 52 ARG B C 1
ATOM 2574 O O . ARG B 1 52 ? -3.102 -16.438 -27.547 1 83.62 52 ARG B O 1
ATOM 2581 N N . HIS B 1 53 ? -4.375 -18.094 -28.344 1 76.38 53 HIS B N 1
ATOM 2582 C CA . HIS B 1 53 ? -3.439 -19.203 -28.188 1 76.38 53 HIS B CA 1
ATOM 2583 C C . HIS B 1 53 ? -2.83 -19.203 -26.781 1 76.38 53 HIS B C 1
ATOM 2585 O O . HIS B 1 53 ? -1.605 -19.234 -26.641 1 76.38 53 HIS B O 1
ATOM 2591 N N . ARG B 1 54 ? -3.627 -19.156 -25.812 1 74 54 ARG B N 1
ATOM 2592 C CA . ARG B 1 54 ? -3.252 -19.234 -24.406 1 74 54 ARG B CA 1
ATOM 2593 C C . ARG B 1 54 ? -2.264 -18.125 -24.047 1 74 54 ARG B C 1
ATOM 2595 O O . ARG B 1 54 ? -1.241 -18.375 -23.406 1 74 54 ARG B O 1
ATOM 2602 N N . MET B 1 55 ? -2.393 -16.969 -24.641 1 74.69 55 MET B N 1
ATOM 2603 C CA . MET B 1 55 ? -1.723 -15.727 -24.281 1 74.69 55 MET B CA 1
ATOM 2604 C C . MET B 1 55 ? -0.372 -15.609 -24.969 1 74.69 55 MET B C 1
ATOM 2606 O O . MET B 1 55 ? 0.454 -14.773 -24.594 1 74.69 55 MET B O 1
ATOM 2610 N N . THR B 1 56 ? -0.128 -16.438 -25.938 1 76.56 56 THR B N 1
ATOM 2611 C CA . THR B 1 56 ? 1.121 -16.328 -26.688 1 76.56 56 THR B CA 1
ATOM 2612 C C . THR B 1 56 ? 0.961 -15.391 -27.875 1 76.56 56 THR B C 1
ATOM 2614 O O . THR B 1 56 ? 1.952 -14.953 -28.469 1 76.56 56 THR B O 1
ATOM 2617 N N . GLU B 1 57 ? -0.294 -15.203 -28.109 1 78.69 57 GLU B N 1
ATOM 2618 C CA . GLU B 1 57 ? -0.621 -14.273 -29.188 1 78.69 57 GLU B CA 1
ATOM 2619 C C . GLU B 1 57 ? -1.853 -13.438 -28.844 1 78.69 57 GLU B C 1
ATOM 2621 O O . GLU B 1 57 ? -2.484 -13.656 -27.812 1 78.69 57 GLU B O 1
ATOM 2626 N N . GLY B 1 58 ? -2.018 -12.352 -29.672 1 84.69 58 GLY B N 1
ATOM 2627 C CA . GLY B 1 58 ? -3.201 -11.523 -29.5 1 84.69 58 GLY B CA 1
ATOM 2628 C C . GLY B 1 58 ? -2.971 -10.336 -28.578 1 84.69 58 GLY B C 1
ATOM 2629 O O . GLY B 1 58 ? -1.858 -9.812 -28.516 1 84.69 58 GLY B O 1
ATOM 2630 N N . GLY B 1 59 ? -4.137 -9.945 -28 1 90.12 59 GLY B N 1
ATOM 2631 C CA . GLY B 1 59 ? -4.07 -8.727 -27.203 1 90.12 59 GLY B CA 1
ATOM 2632 C C . GLY B 1 59 ? -4.449 -8.938 -25.75 1 90.12 59 GLY B C 1
ATOM 2633 O O . GLY B 1 59 ? -4.5 -10.078 -25.281 1 90.12 59 GLY B O 1
ATOM 2634 N N . ILE B 1 60 ? -4.539 -7.895 -25.062 1 92.75 60 ILE B N 1
ATOM 2635 C CA . ILE B 1 60 ? -4.781 -7.973 -23.625 1 92.75 60 ILE B CA 1
ATOM 2636 C C . ILE B 1 60 ? -6.023 -7.16 -23.266 1 92.75 60 ILE B C 1
ATOM 2638 O O . ILE B 1 60 ? -6.168 -6.707 -22.125 1 92.75 60 ILE B O 1
ATOM 2642 N N . TYR B 1 61 ? -6.961 -7.012 -24.141 1 94 61 TYR B N 1
ATOM 2643 C CA . TYR B 1 61 ? -8.133 -6.152 -24 1 94 61 TYR B CA 1
ATOM 2644 C C . TYR B 1 61 ? -8.961 -6.555 -22.781 1 94 61 TYR B C 1
ATOM 2646 O O . TYR B 1 61 ? -9.344 -5.703 -21.969 1 94 61 TYR B O 1
ATOM 2654 N N . PRO B 1 62 ? -9.234 -7.766 -22.578 1 94.38 62 PRO B N 1
ATOM 2655 C CA . PRO B 1 62 ? -10.039 -8.133 -21.422 1 94.38 62 PRO B CA 1
ATOM 2656 C C . PRO B 1 62 ? -9.352 -7.793 -20.094 1 94.38 62 PRO B C 1
ATOM 2658 O O . PRO B 1 62 ? -10.023 -7.445 -19.125 1 94.38 62 PRO B O 1
ATOM 2661 N N . ALA B 1 63 ? -8.078 -7.898 -20.094 1 94.94 63 ALA B N 1
ATOM 2662 C CA . ALA B 1 63 ? -7.328 -7.578 -18.891 1 94.94 63 ALA B CA 1
ATOM 2663 C C . ALA B 1 63 ? -7.379 -6.082 -18.594 1 94.94 63 ALA B C 1
ATOM 2665 O O . ALA B 1 63 ? -7.461 -5.68 -17.422 1 94.94 63 ALA B O 1
ATOM 2666 N N . ILE B 1 64 ? -7.367 -5.289 -19.656 1 94.56 64 ILE B N 1
ATOM 2667 C CA . ILE B 1 64 ? -7.461 -3.844 -19.5 1 94.56 64 ILE B CA 1
ATOM 2668 C C . ILE B 1 64 ? -8.836 -3.471 -18.953 1 94.56 64 ILE B C 1
ATOM 2670 O O . ILE B 1 64 ? -8.945 -2.723 -17.969 1 94.56 64 ILE B O 1
ATOM 2674 N N . MET B 1 65 ? -9.805 -4.02 -19.5 1 94.81 65 MET B N 1
ATOM 2675 C CA . MET B 1 65 ? -11.172 -3.705 -19.094 1 94.81 65 MET B CA 1
ATOM 2676 C C . MET B 1 65 ? -11.461 -4.227 -17.688 1 94.81 65 MET B C 1
ATOM 2678 O O . MET B 1 65 ? -12.102 -3.545 -16.891 1 94.81 65 MET B O 1
ATOM 2682 N N . GLY B 1 66 ? -11.062 -5.43 -17.453 1 95.19 66 GLY B N 1
ATOM 2683 C CA . GLY B 1 66 ? -11.242 -5.957 -16.109 1 95.19 66 GLY B CA 1
ATOM 2684 C C . GLY B 1 66 ? -10.602 -5.098 -15.039 1 95.19 66 GLY B C 1
ATOM 2685 O O . GLY B 1 66 ? -11.195 -4.855 -13.992 1 95.19 66 GLY B O 1
ATOM 2686 N N . THR B 1 67 ? -9.406 -4.648 -15.32 1 94.69 67 THR B N 1
ATOM 2687 C CA . THR B 1 67 ? -8.719 -3.76 -14.391 1 94.69 67 THR B CA 1
ATOM 2688 C C . THR B 1 67 ? -9.5 -2.455 -14.219 1 94.69 67 THR B C 1
ATOM 2690 O O . THR B 1 67 ? -9.633 -1.951 -13.102 1 94.69 67 THR B O 1
ATOM 2693 N N . THR B 1 68 ? -9.977 -1.964 -15.281 1 94.06 68 THR B N 1
ATOM 2694 C CA . THR B 1 68 ? -10.766 -0.734 -15.242 1 94.06 68 THR B CA 1
ATOM 2695 C C . THR B 1 68 ? -12.023 -0.92 -14.398 1 94.06 68 THR B C 1
ATOM 2697 O O . THR B 1 68 ? -12.359 -0.063 -13.578 1 94.06 68 THR B O 1
ATOM 2700 N N . TYR B 1 69 ? -12.672 -2.027 -14.578 1 96 69 TYR B N 1
ATOM 2701 C CA . TYR B 1 69 ? -13.867 -2.32 -13.805 1 96 69 TYR B CA 1
ATOM 2702 C C . TYR B 1 69 ? -13.547 -2.41 -12.312 1 96 69 TYR B C 1
ATOM 2704 O O . TYR B 1 69 ? -14.32 -1.928 -11.477 1 96 69 TYR B O 1
ATOM 2712 N N . LEU B 1 70 ? -12.484 -3.027 -12.016 1 95.81 70 LEU B N 1
ATOM 2713 C CA . LEU B 1 70 ? -12.062 -3.166 -10.625 1 95.81 70 LEU B CA 1
ATOM 2714 C C . LEU B 1 70 ? -11.828 -1.801 -9.992 1 95.81 70 LEU B C 1
ATOM 2716 O O . LEU B 1 70 ? -12.227 -1.562 -8.852 1 95.81 70 LEU B O 1
ATOM 2720 N N . ILE B 1 71 ? -11.148 -0.969 -10.758 1 94.31 71 ILE B N 1
ATOM 2721 C CA . ILE B 1 71 ? -10.844 0.368 -10.258 1 94.31 71 ILE B CA 1
ATOM 2722 C C . ILE B 1 71 ? -12.133 1.133 -9.992 1 94.31 71 ILE B C 1
ATOM 2724 O O . ILE B 1 71 ? -12.328 1.673 -8.898 1 94.31 71 ILE B O 1
ATOM 2728 N N . ILE B 1 72 ? -13.008 1.11 -10.914 1 94.69 72 ILE B N 1
ATOM 2729 C CA . ILE B 1 72 ? -14.266 1.844 -10.797 1 94.69 72 ILE B CA 1
ATOM 2730 C C . ILE B 1 72 ? -15.086 1.277 -9.641 1 94.69 72 ILE B C 1
ATOM 2732 O O . ILE B 1 72 ? -15.594 2.029 -8.805 1 94.69 72 ILE B O 1
ATOM 2736 N N . GLY B 1 73 ? -15.227 -0.009 -9.594 1 96.69 73 GLY B N 1
ATOM 2737 C CA . GLY B 1 73 ? -16.016 -0.65 -8.562 1 96.69 73 GLY B CA 1
ATOM 2738 C C . GLY B 1 73 ? -15.477 -0.414 -7.164 1 96.69 73 GLY B C 1
ATOM 2739 O O . GLY B 1 73 ? -16.234 -0.115 -6.238 1 96.69 73 GLY B O 1
ATOM 2740 N N . SER B 1 74 ? -14.188 -0.555 -6.965 1 97.06 74 SER B N 1
ATOM 2741 C CA . SER B 1 74 ? -13.578 -0.394 -5.648 1 97.06 74 SER B CA 1
ATOM 2742 C C . SER B 1 74 ? -13.641 1.057 -5.184 1 97.06 74 SER B C 1
ATOM 2744 O O . SER B 1 74 ? -13.977 1.328 -4.027 1 97.06 74 SER B O 1
ATOM 2746 N N . ILE B 1 75 ? -13.383 1.98 -6.121 1 94.75 75 ILE B N 1
ATOM 2747 C CA . ILE B 1 75 ? -13.375 3.396 -5.77 1 94.75 75 ILE B CA 1
ATOM 2748 C C . ILE B 1 75 ? -14.797 3.861 -5.48 1 94.75 75 ILE B C 1
ATOM 2750 O O . ILE B 1 75 ? -15.023 4.676 -4.582 1 94.75 75 ILE B O 1
ATOM 2754 N N . ALA B 1 76 ? -15.719 3.365 -6.246 1 96.12 76 ALA B N 1
ATOM 2755 C CA . ALA B 1 76 ? -17.125 3.744 -6.062 1 96.12 76 ALA B CA 1
ATOM 2756 C C . ALA B 1 76 ? -17.594 3.451 -4.641 1 96.12 76 ALA B C 1
ATOM 2758 O O . ALA B 1 76 ? -18.422 4.18 -4.09 1 96.12 76 ALA B O 1
ATOM 2759 N N . VAL B 1 77 ? -17.016 2.484 -4.031 1 96.19 77 VAL B N 1
ATOM 2760 C CA . VAL B 1 77 ? -17.438 2.082 -2.693 1 96.19 77 VAL B CA 1
ATOM 2761 C C . VAL B 1 77 ? -16.531 2.732 -1.653 1 96.19 77 VAL B C 1
ATOM 2763 O O . VAL B 1 77 ? -17 3.328 -0.686 1 96.19 77 VAL B O 1
ATOM 2766 N N . ALA B 1 78 ? -15.25 2.668 -1.861 1 96.62 78 ALA B N 1
ATOM 2767 C CA . ALA B 1 78 ? -14.266 3.086 -0.866 1 96.62 78 ALA B CA 1
ATOM 2768 C C . ALA B 1 78 ? -14.242 4.605 -0.721 1 96.62 78 ALA B C 1
ATOM 2770 O O . ALA B 1 78 ? -14.039 5.129 0.378 1 96.62 78 ALA B O 1
ATOM 2771 N N . MET B 1 79 ? -14.445 5.32 -1.819 1 95.69 79 MET B N 1
ATOM 2772 C CA . MET B 1 79 ? -14.305 6.77 -1.787 1 95.69 79 MET B CA 1
ATOM 2773 C C . MET B 1 79 ? -15.383 7.406 -0.922 1 95.69 79 MET B C 1
ATOM 2775 O O . MET B 1 79 ? -15.078 8.133 0.024 1 95.69 79 MET B O 1
ATOM 2779 N N . PRO B 1 80 ? -16.641 7.137 -1.175 1 95.44 80 PRO B N 1
ATOM 2780 C CA . PRO B 1 80 ? -17.672 7.738 -0.322 1 95.44 80 PRO B CA 1
ATOM 2781 C C . PRO B 1 80 ? -17.562 7.305 1.137 1 95.44 80 PRO B C 1
ATOM 2783 O O . PRO B 1 80 ? -17.641 8.133 2.043 1 95.44 80 PRO B O 1
ATOM 2786 N N . LEU B 1 81 ? -17.312 6.066 1.362 1 95.44 81 LEU B N 1
ATOM 2787 C CA . LEU B 1 81 ? -17.219 5.562 2.729 1 95.44 81 LEU B CA 1
ATOM 2788 C C . LEU B 1 81 ? -16 6.156 3.441 1 95.44 81 LEU B C 1
ATOM 2790 O O . LEU B 1 81 ? -16.094 6.531 4.613 1 95.44 81 LEU B O 1
ATOM 2794 N N . GLY B 1 82 ? -14.906 6.172 2.725 1 96.12 82 GLY B N 1
ATOM 2795 C CA . GLY B 1 82 ? -13.688 6.723 3.299 1 96.12 82 GLY B CA 1
ATOM 2796 C C . GLY B 1 82 ? -13.781 8.211 3.59 1 96.12 82 GLY B C 1
ATOM 2797 O O . GLY B 1 82 ? -13.375 8.664 4.66 1 96.12 82 GLY B O 1
ATOM 2798 N N . MET B 1 83 ? -14.328 8.961 2.658 1 95.5 83 MET B N 1
ATOM 2799 C CA . MET B 1 83 ? -14.469 10.406 2.824 1 95.5 83 MET B CA 1
ATOM 2800 C C . MET B 1 83 ? -15.438 10.734 3.955 1 95.5 83 MET B C 1
ATOM 2802 O O . MET B 1 83 ? -15.164 11.617 4.773 1 95.5 83 MET B O 1
ATOM 2806 N N . LEU B 1 84 ? -16.562 10.039 4.016 1 96.25 84 LEU B N 1
ATOM 2807 C CA . LEU B 1 84 ? -17.547 10.266 5.07 1 96.25 84 LEU B CA 1
ATOM 2808 C C . LEU B 1 84 ? -16.953 9.938 6.438 1 96.25 84 LEU B C 1
ATOM 2810 O O . LEU B 1 84 ? -17.172 10.664 7.406 1 96.25 84 LEU B O 1
ATOM 2814 N N . SER B 1 85 ? -16.203 8.883 6.496 1 96 85 SER B N 1
ATOM 2815 C CA . SER B 1 85 ? -15.562 8.508 7.75 1 96 85 SER B CA 1
ATOM 2816 C C . SER B 1 85 ? -14.539 9.547 8.188 1 96 85 SER B C 1
ATOM 2818 O O . SER B 1 85 ? -14.445 9.867 9.375 1 96 85 SER B O 1
ATOM 2820 N N . ALA B 1 86 ? -13.805 10.008 7.219 1 95.81 86 ALA B N 1
ATOM 2821 C CA . ALA B 1 86 ? -12.812 11.031 7.52 1 95.81 86 ALA B CA 1
ATOM 2822 C C . ALA B 1 86 ? -13.469 12.297 8.062 1 95.81 86 ALA B C 1
ATOM 2824 O O . ALA B 1 86 ? -12.945 12.922 8.992 1 95.81 86 ALA B O 1
ATOM 2825 N N . ILE B 1 87 ? -14.578 12.711 7.512 1 95.81 87 ILE B N 1
ATOM 2826 C CA . ILE B 1 87 ? -15.312 13.891 7.977 1 95.81 87 ILE B CA 1
ATOM 2827 C C . ILE B 1 87 ? -15.75 13.68 9.422 1 95.81 87 ILE B C 1
ATOM 2829 O O . ILE B 1 87 ? -15.562 14.562 10.266 1 95.81 87 ILE B O 1
ATOM 2833 N N . TYR B 1 88 ? -16.312 12.555 9.703 1 95.75 88 TYR B N 1
ATOM 2834 C CA . TYR B 1 88 ? -16.734 12.258 11.062 1 95.75 88 TYR B CA 1
ATOM 2835 C C . TYR B 1 88 ? -15.562 12.328 12.031 1 95.75 88 TYR B C 1
ATOM 2837 O O . TYR B 1 88 ? -15.641 12.961 13.078 1 95.75 88 TYR B O 1
ATOM 2845 N N . LEU B 1 89 ? -14.508 11.734 11.664 1 93.75 89 LEU B N 1
ATOM 2846 C CA . LEU B 1 89 ? -13.359 11.594 12.555 1 93.75 89 LEU B CA 1
ATOM 2847 C C . LEU B 1 89 ? -12.656 12.93 12.766 1 93.75 89 LEU B C 1
ATOM 2849 O O . LEU B 1 89 ? -12.109 13.188 13.844 1 93.75 89 LEU B O 1
ATOM 2853 N N . THR B 1 90 ? -12.719 13.75 11.742 1 93.25 90 THR B N 1
ATOM 2854 C CA . THR B 1 90 ? -11.992 15.016 11.812 1 93.25 90 THR B CA 1
ATOM 2855 C C . THR B 1 90 ? -12.859 16.109 12.422 1 93.25 90 THR B C 1
ATOM 2857 O O . THR B 1 90 ? -12.375 16.938 13.188 1 93.25 90 THR B O 1
ATOM 2860 N N . GLU B 1 91 ? -14.133 16.078 12.117 1 93.06 91 GLU B N 1
ATOM 2861 C CA . GLU B 1 91 ? -14.969 17.219 12.453 1 93.06 91 GLU B CA 1
ATOM 2862 C C . GLU B 1 91 ? -15.852 16.922 13.664 1 93.06 91 GLU B C 1
ATOM 2864 O O . GLU B 1 91 ? -16.25 17.828 14.391 1 93.06 91 GLU B O 1
ATOM 2869 N N . TYR B 1 92 ? -16.156 15.695 13.883 1 92 92 TYR B N 1
ATOM 2870 C CA . TYR B 1 92 ? -17.172 15.422 14.891 1 92 92 TYR B CA 1
ATOM 2871 C C . TYR B 1 92 ? -16.609 14.578 16.031 1 92 92 TYR B C 1
ATOM 2873 O O . TYR B 1 92 ? -17.016 14.727 17.172 1 92 92 TYR B O 1
ATOM 2881 N N . ALA B 1 93 ? -15.727 13.711 15.672 1 90.88 93 ALA B N 1
ATOM 2882 C CA . ALA B 1 93 ? -15.211 12.789 16.688 1 90.88 93 ALA B CA 1
ATOM 2883 C C . ALA B 1 93 ? -14.414 13.531 17.75 1 90.88 93 ALA B C 1
ATOM 2885 O O . ALA B 1 93 ? -13.609 14.406 17.438 1 90.88 93 ALA B O 1
ATOM 2886 N N . LYS B 1 94 ? -14.664 13.227 19 1 88.88 94 LYS B N 1
ATOM 2887 C CA . LYS B 1 94 ? -13.922 13.781 20.109 1 88.88 94 LYS B CA 1
ATOM 2888 C C . LYS B 1 94 ? -12.836 12.82 20.594 1 88.88 94 LYS B C 1
ATOM 2890 O O . LYS B 1 94 ? -13.016 11.602 20.516 1 88.88 94 LYS B O 1
ATOM 2895 N N . PRO B 1 95 ? -11.797 13.406 20.984 1 86.44 95 PRO B N 1
ATOM 2896 C CA . PRO B 1 95 ? -10.758 12.531 21.516 1 86.44 95 PRO B CA 1
ATOM 2897 C C . PRO B 1 95 ? -11.25 11.648 22.672 1 86.44 95 PRO B C 1
ATOM 2899 O O . PRO B 1 95 ? -12.039 12.109 23.5 1 86.44 95 PRO B O 1
ATOM 2902 N N . GLY B 1 96 ? -10.984 10.414 22.656 1 88.12 96 GLY B N 1
ATOM 2903 C CA . GLY B 1 96 ? -11.406 9.477 23.688 1 88.12 96 GLY B CA 1
ATOM 2904 C C . GLY B 1 96 ? -11.188 8.023 23.281 1 88.12 96 GLY B C 1
ATOM 2905 O O . GLY B 1 96 ? -10.516 7.742 22.297 1 88.12 96 GLY B O 1
ATOM 2906 N N . LYS B 1 97 ? -11.695 7.199 24.078 1 86.31 97 LYS B N 1
ATOM 2907 C CA . LYS B 1 97 ? -11.492 5.766 23.891 1 86.31 97 LYS B CA 1
ATOM 2908 C C . LYS B 1 97 ? -12.156 5.277 22.609 1 86.31 97 LYS B C 1
ATOM 2910 O O . LYS B 1 97 ? -11.625 4.41 21.922 1 86.31 97 LYS B O 1
ATOM 2915 N N . THR B 1 98 ? -13.32 5.852 22.344 1 88.31 98 THR B N 1
ATOM 2916 C CA . THR B 1 98 ? -14.047 5.43 21.156 1 88.31 98 THR B CA 1
ATOM 2917 C C . THR B 1 98 ? -13.289 5.82 19.891 1 88.31 98 THR B C 1
ATOM 2919 O O . THR B 1 98 ? -13.109 4.996 18.984 1 88.31 98 THR B O 1
ATOM 2922 N N . THR B 1 99 ? -12.883 7.02 19.859 1 88.31 99 THR B N 1
ATOM 2923 C CA . THR B 1 99 ? -12.125 7.488 18.719 1 88.31 99 THR B CA 1
ATOM 2924 C C 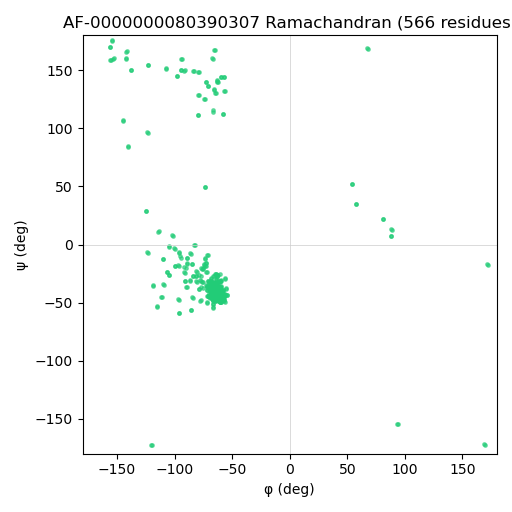. THR B 1 99 ? -10.805 6.73 18.594 1 88.31 99 THR B C 1
ATOM 2926 O O . THR B 1 99 ? -10.391 6.379 17.484 1 88.31 99 THR B O 1
ATOM 2929 N N . TRP B 1 100 ? -10.266 6.438 19.688 1 82.62 100 TRP B N 1
ATOM 2930 C CA . TRP B 1 100 ? -9.031 5.66 19.688 1 82.62 100 TRP B CA 1
ATOM 2931 C C . TRP B 1 100 ? -9.258 4.27 19.109 1 82.62 100 TRP B C 1
ATOM 2933 O O . TRP B 1 100 ? -8.461 3.787 18.297 1 82.62 100 TRP B O 1
ATOM 2943 N N . ALA B 1 101 ? -10.32 3.711 19.484 1 83.81 101 ALA B N 1
ATOM 2944 C CA . ALA B 1 101 ? -10.648 2.375 19 1 83.81 101 ALA B CA 1
ATOM 2945 C C . ALA B 1 101 ? -10.891 2.387 17.484 1 83.81 101 ALA B C 1
ATOM 2947 O O . ALA B 1 101 ? -10.484 1.462 16.781 1 83.81 101 ALA B O 1
ATOM 2948 N N . ILE B 1 102 ? -11.539 3.41 17.031 1 87.88 102 ILE B N 1
ATOM 2949 C CA . ILE B 1 102 ? -11.812 3.535 15.602 1 87.88 102 ILE B CA 1
ATOM 2950 C C . ILE B 1 102 ? -10.5 3.717 14.836 1 87.88 102 ILE B C 1
ATOM 2952 O O . ILE B 1 102 ? -10.273 3.061 13.82 1 87.88 102 ILE B O 1
ATOM 2956 N N . GLU B 1 103 ? -9.703 4.52 15.383 1 83.5 103 GLU B N 1
ATOM 2957 C CA . GLU B 1 103 ? -8.406 4.766 14.758 1 83.5 103 GLU B CA 1
ATOM 2958 C C . GLU B 1 103 ? -7.551 3.504 14.742 1 83.5 103 GLU B C 1
ATOM 2960 O O . GLU B 1 103 ? -6.84 3.24 13.766 1 83.5 103 GLU B O 1
ATOM 2965 N N . MET B 1 104 ? -7.617 2.758 15.758 1 79.88 104 MET B N 1
ATOM 2966 C CA . MET B 1 104 ? -6.898 1.487 15.812 1 79.88 104 MET B CA 1
ATOM 2967 C C . MET B 1 104 ? -7.418 0.522 14.75 1 79.88 104 MET B C 1
ATOM 2969 O O . MET B 1 104 ? -6.633 -0.17 14.102 1 79.88 104 MET B O 1
ATOM 2973 N N . ALA B 1 105 ? -8.703 0.504 14.625 1 83.69 105 ALA B N 1
ATOM 2974 C CA . ALA B 1 105 ? -9.305 -0.372 13.625 1 83.69 105 ALA B CA 1
ATOM 2975 C C . ALA B 1 105 ? -8.852 0.007 12.219 1 83.69 105 ALA B C 1
ATOM 2977 O O . ALA B 1 105 ? -8.508 -0.864 11.414 1 83.69 105 ALA B O 1
ATOM 2978 N N . ILE B 1 106 ? -8.828 1.265 11.961 1 85.31 106 ILE B N 1
ATOM 2979 C CA . ILE B 1 106 ? -8.422 1.758 10.648 1 85.31 106 ILE B CA 1
ATOM 2980 C C . ILE B 1 106 ? -6.941 1.46 10.414 1 85.31 106 ILE B C 1
ATOM 2982 O O . ILE B 1 106 ? -6.551 1.022 9.328 1 85.31 106 ILE B O 1
ATOM 2986 N N . SER B 1 107 ? -6.156 1.642 11.43 1 80 107 SER B N 1
ATOM 2987 C CA . SER B 1 107 ? -4.727 1.362 11.336 1 80 107 SER B CA 1
ATOM 2988 C C . SER B 1 107 ? -4.469 -0.125 11.117 1 80 107 SER B C 1
ATOM 2990 O O . SER B 1 107 ? -3.561 -0.499 10.367 1 80 107 SER B O 1
ATOM 2992 N N . ASN B 1 108 ? -5.234 -0.938 11.781 1 78.25 108 ASN B N 1
ATOM 2993 C CA . ASN B 1 108 ? -5.102 -2.379 11.602 1 78.25 108 ASN B CA 1
ATOM 2994 C C . ASN B 1 108 ? -5.52 -2.805 10.195 1 78.25 108 ASN B C 1
ATOM 2996 O O . ASN B 1 108 ? -4.926 -3.715 9.617 1 78.25 108 ASN B O 1
ATOM 3000 N N . LEU B 1 109 ? -6.547 -2.188 9.727 1 81.94 109 LEU B N 1
ATOM 3001 C CA . LEU B 1 109 ? -6.957 -2.457 8.352 1 81.94 109 LEU B CA 1
ATOM 3002 C C . LEU B 1 109 ? -5.84 -2.105 7.375 1 81.94 109 LEU B C 1
ATOM 3004 O O . LEU B 1 109 ? -5.594 -2.842 6.414 1 81.94 109 LEU B O 1
ATOM 3008 N N . ALA B 1 110 ? -5.168 -1.049 7.645 1 80.62 110 ALA B N 1
ATOM 3009 C CA . ALA B 1 110 ? -4.086 -0.588 6.781 1 80.62 110 ALA B CA 1
ATOM 3010 C C . ALA B 1 110 ? -2.896 -1.545 6.836 1 80.62 110 ALA B C 1
ATOM 3012 O O . ALA B 1 110 ? -2.182 -1.715 5.848 1 80.62 110 ALA B O 1
ATOM 3013 N N . GLY B 1 111 ? -2.713 -2.129 7.934 1 76.12 111 GLY B N 1
ATOM 3014 C CA . GLY B 1 111 ? -1.577 -3.014 8.133 1 76.12 111 GLY B CA 1
ATOM 3015 C C . GLY B 1 111 ? -1.868 -4.453 7.75 1 76.12 111 GLY B C 1
ATOM 3016 O O . GLY B 1 111 ? -0.955 -5.277 7.68 1 76.12 111 GLY B O 1
ATOM 3017 N N . THR B 1 112 ? -3.092 -4.746 7.535 1 81.62 112 THR B N 1
ATOM 3018 C CA . THR B 1 112 ? -3.479 -6.105 7.168 1 81.62 112 THR B CA 1
ATOM 3019 C C . THR B 1 112 ? -2.885 -6.488 5.816 1 81.62 112 THR B C 1
ATOM 3021 O O . THR B 1 112 ? -3.01 -5.742 4.844 1 81.62 112 THR B O 1
ATOM 3024 N N . PRO B 1 113 ? -2.258 -7.625 5.762 1 82.88 113 PRO B N 1
ATOM 3025 C CA . PRO B 1 113 ? -1.701 -8.102 4.492 1 82.88 113 PRO B CA 1
ATOM 3026 C C . PRO B 1 113 ? -2.766 -8.281 3.416 1 82.88 113 PRO B C 1
ATOM 3028 O O . PRO B 1 113 ? -3.879 -8.727 3.711 1 82.88 113 PRO B O 1
ATOM 3031 N N . SER B 1 114 ? -2.396 -7.988 2.221 1 86.62 114 SER B N 1
ATOM 3032 C CA . SER B 1 114 ? -3.369 -7.973 1.133 1 86.62 114 SER B CA 1
ATOM 3033 C C . SER B 1 114 ? -3.98 -9.352 0.917 1 86.62 114 SER B C 1
ATOM 3035 O O . SER B 1 114 ? -5.156 -9.469 0.569 1 86.62 114 SER B O 1
ATOM 3037 N N . VAL B 1 115 ? -3.186 -10.422 1.078 1 87.56 115 VAL B N 1
ATOM 3038 C CA . VAL B 1 115 ? -3.662 -11.781 0.851 1 87.56 115 VAL B CA 1
ATOM 3039 C C . VAL B 1 115 ? -4.766 -12.117 1.85 1 87.56 115 VAL B C 1
ATOM 3041 O O . VAL B 1 115 ? -5.672 -12.898 1.544 1 87.56 115 VAL B O 1
ATOM 3044 N N . VAL B 1 116 ? -4.652 -11.555 3.006 1 86.69 116 VAL B N 1
ATOM 3045 C CA . VAL B 1 116 ? -5.664 -11.781 4.031 1 86.69 116 VAL B CA 1
ATOM 3046 C C . VAL B 1 116 ? -6.992 -11.172 3.592 1 86.69 116 VAL B C 1
ATOM 3048 O O . VAL B 1 116 ? -8.062 -11.734 3.846 1 86.69 116 VAL B O 1
ATOM 3051 N N . PHE B 1 117 ? -6.949 -10.039 2.959 1 90.44 117 PHE B N 1
ATOM 3052 C CA . PHE B 1 117 ? -8.156 -9.461 2.377 1 90.44 117 PHE B CA 1
ATOM 3053 C C . PHE B 1 117 ? -8.758 -10.398 1.34 1 90.44 117 PHE B C 1
ATOM 3055 O O . PHE B 1 117 ? -9.984 -10.531 1.251 1 90.44 117 PHE B O 1
ATOM 3062 N N . GLY B 1 118 ? -7.859 -10.969 0.589 1 90.94 118 GLY B N 1
ATOM 3063 C CA . GLY B 1 118 ? -8.32 -11.938 -0.393 1 90.94 118 GLY B CA 1
ATOM 3064 C C . GLY B 1 118 ? -9.062 -13.109 0.226 1 90.94 118 GLY B C 1
ATOM 3065 O O . GLY B 1 118 ? -10.133 -13.492 -0.251 1 90.94 118 GLY B O 1
ATOM 3066 N N . LEU B 1 119 ? -8.477 -13.633 1.216 1 88.5 119 LEU B N 1
ATOM 3067 C CA . LEU B 1 119 ? -9.094 -14.758 1.91 1 88.5 119 LEU B CA 1
ATOM 3068 C C . LEU B 1 119 ? -10.445 -14.359 2.492 1 88.5 119 LEU B C 1
ATOM 3070 O O . LEU B 1 119 ? -11.398 -15.141 2.443 1 88.5 119 LEU B O 1
ATOM 3074 N N . PHE B 1 120 ? -10.492 -13.219 3.086 1 89.62 120 PHE B N 1
ATOM 3075 C CA . PHE B 1 120 ? -11.75 -12.711 3.611 1 89.62 120 PHE B CA 1
ATOM 3076 C C . PHE B 1 120 ? -12.773 -12.539 2.49 1 89.62 120 PHE B C 1
ATOM 3078 O O . PHE B 1 120 ? -13.945 -12.891 2.646 1 89.62 120 PHE B O 1
ATOM 3085 N N . GLY B 1 121 ? -12.375 -11.898 1.437 1 93.06 121 GLY B N 1
ATOM 3086 C CA . GLY B 1 121 ? -13.281 -11.719 0.309 1 93.06 121 GLY B CA 1
ATOM 3087 C C . GLY B 1 121 ? -13.828 -13.023 -0.228 1 93.06 121 GLY B C 1
ATOM 3088 O O . GLY B 1 121 ? -15.008 -13.109 -0.584 1 93.06 121 GLY B O 1
ATOM 3089 N N . LEU B 1 122 ? -12.992 -13.992 -0.358 1 91.44 122 LEU B N 1
ATOM 3090 C CA . LEU B 1 122 ? -13.414 -15.32 -0.786 1 91.44 122 LEU B CA 1
ATOM 3091 C C . LEU B 1 122 ? -14.484 -15.883 0.147 1 91.44 122 LEU B C 1
ATOM 3093 O O . LEU B 1 122 ? -15.523 -16.359 -0.31 1 91.44 122 LEU B O 1
ATOM 3097 N N . ALA B 1 123 ? -14.219 -15.773 1.419 1 88.12 123 ALA B N 1
ATOM 3098 C CA . ALA B 1 123 ? -15.125 -16.344 2.418 1 88.12 123 ALA B CA 1
ATOM 3099 C C . ALA B 1 123 ? -16.422 -15.539 2.498 1 88.12 123 ALA B C 1
ATOM 3101 O O . ALA B 1 123 ? -17.516 -16.109 2.488 1 88.12 123 ALA B O 1
ATOM 3102 N N . MET B 1 124 ? -16.312 -14.266 2.502 1 91.75 124 MET B N 1
ATOM 3103 C CA . MET B 1 124 ? -17.469 -13.406 2.762 1 91.75 124 MET B CA 1
ATOM 3104 C C . MET B 1 124 ? -18.25 -13.141 1.479 1 91.75 124 MET B C 1
ATOM 3106 O O . MET B 1 124 ? -19.453 -13.406 1.405 1 91.75 124 MET B O 1
ATOM 3110 N N . PHE B 1 125 ? -17.641 -12.633 0.503 1 96.19 125 PHE B N 1
ATOM 3111 C CA . PHE B 1 125 ? -18.328 -12.156 -0.687 1 96.19 125 PHE B CA 1
ATOM 3112 C C . PHE B 1 125 ? -18.578 -13.305 -1.666 1 96.19 125 PHE B C 1
ATOM 3114 O O . PHE B 1 125 ? -19.688 -13.461 -2.184 1 96.19 125 PHE B O 1
ATOM 3121 N N . VAL B 1 126 ? -17.594 -14.102 -1.907 1 95.12 126 VAL B N 1
ATOM 3122 C CA . VAL B 1 126 ? -17.703 -15.164 -2.902 1 95.12 126 VAL B CA 1
ATOM 3123 C C . VAL B 1 126 ? -18.609 -16.266 -2.371 1 95.12 126 VAL B C 1
ATOM 3125 O O . VAL B 1 126 ? -19.531 -16.719 -3.068 1 95.12 126 VAL B O 1
ATOM 3128 N N . LYS B 1 127 ? -18.359 -16.719 -1.172 1 92.06 127 LYS B N 1
ATOM 3129 C CA . LYS B 1 127 ? -19.031 -17.922 -0.664 1 92.06 127 LYS B CA 1
ATOM 3130 C C . LYS B 1 127 ? -20.25 -17.547 0.176 1 92.06 127 LYS B C 1
ATOM 3132 O O . LYS B 1 127 ? -21.391 -17.875 -0.18 1 92.06 127 LYS B O 1
ATOM 3137 N N . TYR B 1 128 ? -20.078 -16.781 1.264 1 91.12 128 TYR B N 1
ATOM 3138 C CA . TYR B 1 128 ? -21.156 -16.531 2.209 1 91.12 128 TYR B CA 1
ATOM 3139 C C . TYR B 1 128 ? -22.297 -15.75 1.548 1 91.12 128 TYR B C 1
ATOM 3141 O O . TYR B 1 128 ? -23.453 -16.125 1.657 1 91.12 128 TYR B O 1
ATOM 3149 N N . LEU B 1 129 ? -21.953 -14.68 0.822 1 95.25 129 LEU B N 1
ATOM 3150 C CA . LEU B 1 129 ? -22.969 -13.883 0.165 1 95.25 129 LEU B CA 1
ATOM 3151 C C . LEU B 1 129 ? -23.344 -14.469 -1.194 1 95.25 129 LEU B C 1
ATOM 3153 O O . LEU B 1 129 ? -24.297 -14.039 -1.826 1 95.25 129 LEU B O 1
ATOM 3157 N N . GLY B 1 130 ? -22.5 -15.336 -1.702 1 95.94 130 GLY B N 1
ATOM 3158 C CA . GLY B 1 130 ? -22.828 -16.109 -2.893 1 95.94 130 GLY B CA 1
ATOM 3159 C C . GLY B 1 130 ? -22.609 -15.328 -4.18 1 95.94 130 GLY B C 1
ATOM 3160 O O . GLY B 1 130 ? -23.25 -15.617 -5.191 1 95.94 130 GLY B O 1
ATOM 3161 N N . PHE B 1 131 ? -21.812 -14.32 -4.184 1 97.5 131 PHE B N 1
ATOM 3162 C CA . PHE B 1 131 ? -21.578 -13.555 -5.398 1 97.5 131 PHE B CA 1
ATOM 3163 C C . PHE B 1 131 ? -20.719 -14.336 -6.379 1 97.5 131 PHE B C 1
ATOM 3165 O O . PHE B 1 131 ? -20.641 -13.992 -7.562 1 97.5 131 PHE B O 1
ATOM 3172 N N . GLY B 1 132 ? -20.016 -15.461 -5.836 1 96.31 132 GLY B N 1
ATOM 3173 C CA . GLY B 1 132 ? -19.078 -16.172 -6.672 1 96.31 132 GLY B CA 1
ATOM 3174 C C . GLY B 1 132 ? -17.844 -15.359 -7.02 1 96.31 132 GLY B C 1
ATOM 3175 O O . GLY B 1 132 ? -17.75 -14.18 -6.664 1 96.31 132 GLY B O 1
ATOM 3176 N N . PRO B 1 133 ? -16.828 -16.031 -7.586 1 95.44 133 PRO B N 1
ATOM 3177 C CA . PRO B 1 133 ? -15.727 -15.25 -8.133 1 95.44 133 PRO B CA 1
ATOM 3178 C C . PRO B 1 133 ? -16.172 -14.258 -9.195 1 95.44 133 PRO B C 1
ATOM 3180 O O . PRO B 1 133 ? -16.656 -14.664 -10.258 1 95.44 133 PRO B O 1
ATOM 3183 N N . SER B 1 134 ? -16.047 -12.969 -8.836 1 98 134 SER B N 1
ATOM 3184 C CA . SER B 1 134 ? -16.656 -11.969 -9.703 1 98 134 SER B CA 1
ATOM 3185 C C . SER B 1 134 ? -15.992 -10.609 -9.555 1 98 134 SER B C 1
ATOM 3187 O O . SER B 1 134 ? -15.227 -10.391 -8.609 1 98 134 SER B O 1
ATOM 3189 N N . ILE B 1 135 ? -16.375 -9.773 -10.453 1 97.5 135 ILE B N 1
ATOM 3190 C CA . ILE B 1 135 ? -15.938 -8.391 -10.391 1 97.5 135 ILE B CA 1
ATOM 3191 C C . ILE B 1 135 ? -16.422 -7.746 -9.094 1 97.5 135 ILE B C 1
ATOM 3193 O O . ILE B 1 135 ? -15.695 -6.996 -8.453 1 97.5 135 ILE B O 1
ATOM 3197 N N . LEU B 1 136 ? -17.594 -8.078 -8.758 1 98.25 136 LEU B N 1
ATOM 3198 C CA . LEU B 1 136 ? -18.188 -7.496 -7.559 1 98.25 136 LEU B CA 1
ATOM 3199 C C . LEU B 1 136 ? -17.438 -7.934 -6.312 1 98.25 136 LEU B C 1
ATOM 3201 O O . LEU B 1 136 ? -17.078 -7.098 -5.477 1 98.25 136 LEU B O 1
ATOM 3205 N N . SER B 1 137 ? -17.188 -9.203 -6.207 1 98.19 137 SER B N 1
ATOM 3206 C CA . SER B 1 137 ? -16.469 -9.727 -5.051 1 98.19 137 SER B CA 1
ATOM 3207 C C . SER B 1 137 ? -15.078 -9.117 -4.945 1 98.19 137 SER B C 1
ATOM 3209 O O . SER B 1 137 ? -14.656 -8.703 -3.861 1 98.19 137 SER B O 1
ATOM 3211 N N . ALA B 1 138 ? -14.422 -9.055 -6.078 1 98 138 ALA B N 1
ATOM 3212 C CA . ALA B 1 138 ? -13.062 -8.516 -6.105 1 98 138 ALA B CA 1
ATOM 3213 C C . ALA B 1 138 ? -13.062 -7.016 -5.809 1 98 138 ALA B C 1
ATOM 3215 O O . ALA B 1 138 ? -12.211 -6.523 -5.066 1 98 138 ALA B O 1
ATOM 3216 N N . SER B 1 139 ? -14.023 -6.312 -6.352 1 98.06 139 SER B N 1
ATOM 3217 C CA . SER B 1 139 ? -14.109 -4.867 -6.148 1 98.06 139 SER B CA 1
ATOM 3218 C C . SER B 1 139 ? -14.375 -4.531 -4.684 1 98.06 139 SER B C 1
ATOM 3220 O O . SER B 1 139 ? -13.766 -3.604 -4.141 1 98.06 139 SER B O 1
ATOM 3222 N N . LEU B 1 140 ? -15.227 -5.242 -4.094 1 97.31 140 LEU B N 1
ATOM 3223 C CA . LEU B 1 140 ? -15.547 -4.996 -2.689 1 97.31 140 LEU B CA 1
ATOM 3224 C C . LEU B 1 140 ? -14.352 -5.324 -1.799 1 97.31 140 LEU B C 1
ATOM 3226 O O . LEU B 1 140 ? -14.102 -4.633 -0.811 1 97.31 140 LEU B O 1
ATOM 3230 N N . THR B 1 141 ? -13.664 -6.383 -2.133 1 96.44 141 THR B N 1
ATOM 3231 C CA . THR B 1 141 ? -12.461 -6.758 -1.394 1 96.44 141 THR B CA 1
ATOM 3232 C C . THR B 1 141 ? -11.406 -5.66 -1.485 1 96.44 141 THR B C 1
ATOM 3234 O O . THR B 1 141 ? -10.844 -5.25 -0.47 1 96.44 141 THR B O 1
ATOM 3237 N N . LEU B 1 142 ? -11.219 -5.195 -2.701 1 96.19 142 LEU B N 1
ATOM 3238 C CA . LEU B 1 142 ? -10.227 -4.152 -2.92 1 96.19 142 LEU B CA 1
ATOM 3239 C C . LEU B 1 142 ? -10.672 -2.838 -2.281 1 96.19 142 LEU B C 1
ATOM 3241 O O . LEU B 1 142 ? -9.836 -2.051 -1.827 1 96.19 142 LEU B O 1
ATOM 3245 N N . ALA B 1 143 ? -11.961 -2.625 -2.246 1 96.38 143 ALA B N 1
ATOM 3246 C CA . ALA B 1 143 ? -12.469 -1.43 -1.578 1 96.38 143 ALA B CA 1
ATOM 3247 C C . ALA B 1 143 ? -12.055 -1.402 -0.11 1 96.38 143 ALA B C 1
ATOM 3249 O O . ALA B 1 143 ? -11.633 -0.362 0.403 1 96.38 143 ALA B O 1
ATOM 3250 N N . LEU B 1 144 ? -12.172 -2.504 0.516 1 93.69 144 LEU B N 1
ATOM 3251 C CA . LEU B 1 144 ? -11.773 -2.6 1.916 1 93.69 144 LEU B CA 1
ATOM 3252 C C . LEU B 1 144 ? -10.273 -2.375 2.074 1 93.69 144 LEU B C 1
ATOM 3254 O O . LEU B 1 144 ? -9.836 -1.748 3.041 1 93.69 144 LEU B O 1
ATOM 3258 N N . LEU B 1 145 ? -9.609 -2.893 1.117 1 91.81 145 LEU B N 1
ATOM 3259 C CA . LEU B 1 145 ? -8.148 -2.801 1.153 1 91.81 145 LEU B CA 1
ATOM 3260 C C . LEU B 1 145 ? -7.695 -1.349 1.073 1 91.81 145 LEU B C 1
ATOM 3262 O O . LEU B 1 145 ? -6.766 -0.946 1.775 1 91.81 145 LEU B O 1
ATOM 3266 N N . ILE B 1 146 ? -8.336 -0.469 0.301 1 93.19 146 ILE B N 1
ATOM 3267 C CA . ILE B 1 146 ? -7.828 0.878 0.067 1 93.19 146 ILE B CA 1
ATOM 3268 C C . ILE B 1 146 ? -8.562 1.87 0.969 1 93.19 146 ILE B C 1
ATOM 3270 O O . ILE B 1 146 ? -8.219 3.055 1.005 1 93.19 146 ILE B O 1
ATOM 3274 N N . LEU B 1 147 ? -9.516 1.436 1.714 1 93.88 147 LEU B N 1
ATOM 3275 C CA . LEU B 1 147 ? -10.336 2.295 2.561 1 93.88 147 LEU B CA 1
ATOM 3276 C C . LEU B 1 147 ? -9.461 3.096 3.525 1 93.88 147 LEU B C 1
ATOM 3278 O O . LEU B 1 147 ? -9.594 4.316 3.621 1 93.88 147 LEU B O 1
ATOM 3282 N N . PRO B 1 148 ? -8.539 2.484 4.246 1 89.31 148 PRO B N 1
ATOM 3283 C CA . PRO B 1 148 ? -7.719 3.25 5.188 1 89.31 148 PRO B CA 1
ATOM 3284 C C . PRO B 1 148 ? -6.895 4.34 4.5 1 89.31 148 PRO B C 1
ATOM 3286 O O . PRO B 1 148 ? -6.703 5.418 5.066 1 89.31 148 PRO B O 1
ATOM 3289 N N . VAL B 1 149 ? -6.438 4.047 3.35 1 86.62 149 VAL B N 1
ATOM 3290 C CA . VAL B 1 149 ? -5.637 5.016 2.607 1 86.62 149 VAL B CA 1
ATOM 3291 C C . VAL B 1 149 ? -6.488 6.242 2.275 1 86.62 149 VAL B C 1
ATOM 3293 O O . VAL B 1 149 ? -6.043 7.379 2.443 1 86.62 149 VAL B O 1
ATOM 3296 N N . ILE B 1 150 ? -7.66 5.996 1.865 1 92.62 150 ILE B N 1
ATOM 3297 C CA . ILE B 1 150 ? -8.562 7.086 1.503 1 92.62 150 ILE B CA 1
ATOM 3298 C C . ILE B 1 150 ? -8.953 7.863 2.754 1 92.62 150 ILE B C 1
ATOM 3300 O O . ILE B 1 150 ? -9.008 9.094 2.736 1 92.62 150 ILE B O 1
ATOM 3304 N N . ILE B 1 151 ? -9.188 7.195 3.812 1 93.25 151 ILE B N 1
ATOM 3305 C CA . ILE B 1 151 ? -9.562 7.844 5.066 1 93.25 151 ILE B CA 1
ATOM 3306 C C . ILE B 1 151 ? -8.438 8.766 5.527 1 93.25 151 ILE B C 1
ATOM 3308 O O . ILE B 1 151 ? -8.664 9.945 5.816 1 93.25 151 ILE B O 1
ATOM 3312 N N . ARG B 1 152 ? -7.27 8.266 5.5 1 86.12 152 ARG B N 1
ATOM 3313 C CA . ARG B 1 152 ? -6.137 9.047 5.988 1 86.12 152 ARG B CA 1
ATOM 3314 C C . ARG B 1 152 ? -5.859 10.242 5.082 1 86.12 152 ARG B C 1
ATOM 3316 O O . ARG B 1 152 ? -5.613 11.352 5.562 1 86.12 152 ARG B O 1
ATOM 3323 N N . ALA B 1 153 ? -5.84 10.039 3.871 1 86.38 153 ALA B N 1
ATOM 3324 C CA . ALA B 1 153 ? -5.625 11.133 2.932 1 86.38 153 ALA B CA 1
ATOM 3325 C C . ALA B 1 153 ? -6.707 12.203 3.078 1 86.38 153 ALA B C 1
ATOM 3327 O O . ALA B 1 153 ? -6.418 13.398 3.014 1 86.38 153 ALA B O 1
ATOM 3328 N N . SER B 1 154 ? -7.93 11.773 3.27 1 93.38 154 SER B N 1
ATOM 3329 C CA . SER B 1 154 ? -9.039 12.703 3.441 1 93.38 154 SER B CA 1
ATOM 3330 C C . SER B 1 154 ? -8.93 13.469 4.758 1 93.38 154 SER B C 1
ATOM 3332 O O . SER B 1 154 ? -9.203 14.664 4.812 1 93.38 154 SER B O 1
ATOM 3334 N N . GLN B 1 155 ? -8.539 12.766 5.758 1 91.56 155 GLN B N 1
ATOM 3335 C CA . GLN B 1 155 ? -8.32 13.438 7.035 1 91.56 155 GLN B CA 1
ATOM 3336 C C . GLN B 1 155 ? -7.25 14.516 6.914 1 91.56 155 GLN B C 1
ATOM 3338 O O . GLN B 1 155 ? -7.43 15.633 7.41 1 91.56 155 GLN B O 1
ATOM 3343 N N . GLU B 1 156 ? -6.199 14.18 6.27 1 83.06 156 GLU B N 1
ATOM 3344 C CA . GLU B 1 156 ? -5.105 15.125 6.086 1 83.06 156 GLU B CA 1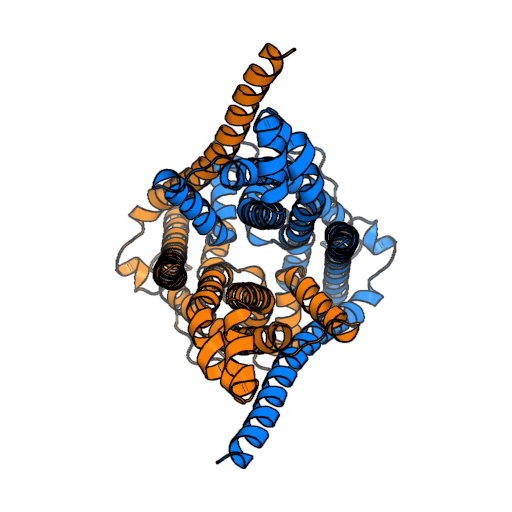
ATOM 3345 C C . GLU B 1 156 ? -5.566 16.359 5.305 1 83.06 156 GLU B C 1
ATOM 3347 O O . GLU B 1 156 ? -5.188 17.484 5.629 1 83.06 156 GLU B O 1
ATOM 3352 N N . ALA B 1 157 ? -6.312 16.094 4.32 1 88.19 157 ALA B N 1
ATOM 3353 C CA . ALA B 1 157 ? -6.852 17.203 3.525 1 88.19 157 ALA B CA 1
ATOM 3354 C C . ALA B 1 157 ? -7.738 18.109 4.371 1 88.19 157 ALA B C 1
ATOM 3356 O O . ALA B 1 157 ? -7.668 19.328 4.262 1 88.19 157 ALA B O 1
ATOM 3357 N N . LEU B 1 158 ? -8.523 17.562 5.223 1 92.62 158 LEU B N 1
ATOM 3358 C CA . LEU B 1 158 ? -9.422 18.328 6.086 1 92.62 158 LEU B CA 1
ATOM 3359 C C . LEU B 1 158 ? -8.625 19.141 7.109 1 92.62 158 LEU B C 1
ATOM 3361 O O . LEU B 1 158 ? -8.992 20.281 7.422 1 92.62 158 LEU B O 1
ATOM 3365 N N . LEU B 1 159 ? -7.566 18.562 7.512 1 88.12 159 LEU B N 1
ATOM 3366 C CA . LEU B 1 159 ? -6.758 19.188 8.547 1 88.12 159 LEU B CA 1
ATOM 3367 C C . LEU B 1 159 ? -5.965 20.359 7.977 1 88.12 159 LEU B C 1
ATOM 3369 O O . LEU B 1 159 ? -5.496 21.234 8.727 1 88.12 159 LEU B O 1
ATOM 3373 N N . THR B 1 160 ? -5.789 20.375 6.742 1 83.06 160 THR B N 1
ATOM 3374 C CA . THR B 1 160 ? -5.059 21.469 6.121 1 83.06 160 THR B CA 1
ATOM 3375 C C . THR B 1 160 ? -5.902 22.734 6.102 1 83.06 160 THR B C 1
ATOM 3377 O O . THR B 1 160 ? -5.379 23.844 5.902 1 83.06 160 THR B O 1
ATOM 3380 N N . VAL B 1 161 ? -7.18 22.641 6.266 1 88.62 161 VAL B N 1
ATOM 3381 C CA . VAL B 1 161 ? -8.07 23.797 6.293 1 88.62 161 VAL B CA 1
ATOM 3382 C C . VAL B 1 161 ? -7.906 24.531 7.613 1 88.62 161 VAL B C 1
ATOM 3384 O O . VAL B 1 161 ? -8.062 23.953 8.688 1 88.62 161 VAL B O 1
ATOM 3387 N N . PRO B 1 162 ? -7.625 25.781 7.535 1 89.56 162 PRO B N 1
ATOM 3388 C CA . PRO B 1 162 ? -7.395 26.547 8.75 1 89.56 162 PRO B CA 1
ATOM 3389 C C . PRO B 1 162 ? -8.578 26.5 9.711 1 89.56 162 PRO B C 1
ATOM 3391 O O . PRO B 1 162 ? -9.734 26.547 9.281 1 89.56 162 PRO B O 1
ATOM 3394 N N . LYS B 1 163 ? -8.281 26.484 10.953 1 90.81 163 LYS B N 1
ATOM 3395 C CA . LYS B 1 163 ? -9.289 26.438 12.008 1 90.81 163 LYS B CA 1
ATOM 3396 C C . LYS B 1 163 ? -10.125 27.719 12.031 1 90.81 163 LYS B C 1
ATOM 3398 O O . LYS B 1 163 ? -11.297 27.688 12.406 1 90.81 163 LYS B O 1
ATOM 3403 N N . GLU B 1 164 ? -9.461 28.719 11.57 1 90.88 164 GLU B N 1
ATOM 3404 C CA . GLU B 1 164 ? -10.117 30.016 11.555 1 90.88 164 GLU B CA 1
ATOM 3405 C C . GLU B 1 164 ? -11.383 30 10.695 1 90.88 164 GLU B C 1
ATOM 3407 O O . GLU B 1 164 ? -12.344 30.703 10.984 1 90.88 164 GLU B O 1
ATOM 3412 N N . TYR B 1 165 ? -11.391 29.203 9.664 1 89.88 165 TYR B N 1
ATOM 3413 C CA . TYR B 1 165 ? -12.555 29.078 8.797 1 89.88 165 TYR B CA 1
ATOM 3414 C C . TYR B 1 165 ? -13.742 28.484 9.555 1 89.88 165 TYR B C 1
ATOM 3416 O O . TYR B 1 165 ? -14.867 28.969 9.438 1 89.88 165 TYR B O 1
ATOM 3424 N N . ARG B 1 166 ? -13.445 27.516 10.344 1 92 166 ARG B N 1
ATOM 3425 C CA . ARG B 1 166 ? -14.477 26.875 11.148 1 92 166 ARG B CA 1
ATOM 3426 C C . ARG B 1 166 ? -15.016 27.812 12.219 1 92 166 ARG B C 1
ATOM 3428 O O . ARG B 1 166 ? -16.219 27.938 12.391 1 92 166 ARG B O 1
ATOM 3435 N N . GLU B 1 167 ? -14.18 28.5 12.891 1 92 167 GLU B N 1
ATOM 3436 C CA . GLU B 1 167 ? -14.531 29.375 14 1 92 167 GLU B CA 1
ATOM 3437 C C . GLU B 1 167 ? -15.328 30.578 13.523 1 92 167 GLU B C 1
ATOM 3439 O O . GLU B 1 167 ? -16.297 30.984 14.164 1 92 167 GLU B O 1
ATOM 3444 N N . ALA B 1 168 ? -14.867 31.094 12.445 1 91.62 168 ALA B N 1
ATOM 3445 C CA . ALA B 1 168 ? -15.555 32.25 11.891 1 91.62 168 ALA B CA 1
ATOM 3446 C C . ALA B 1 168 ? -16.984 31.906 11.469 1 91.62 168 ALA B C 1
ATOM 3448 O O . ALA B 1 168 ? -17.922 32.656 11.719 1 91.62 168 ALA B O 1
ATOM 3449 N N . SER B 1 169 ? -17.141 30.812 10.812 1 90.38 169 SER B N 1
ATOM 3450 C CA . SER B 1 169 ? -18.453 30.375 10.359 1 90.38 169 SER B CA 1
ATOM 3451 C C . SER B 1 169 ? -19.375 30.094 11.547 1 90.38 169 SER B C 1
ATOM 3453 O O . SER B 1 169 ? -20.547 30.484 11.531 1 90.38 169 SER B O 1
ATOM 3455 N N . LEU B 1 170 ? -18.891 29.547 12.57 1 87.38 170 LEU B N 1
ATOM 3456 C CA . LEU B 1 170 ? -19.688 29.219 13.758 1 87.38 170 LEU B CA 1
ATOM 3457 C C . LEU B 1 170 ? -20.047 30.484 14.531 1 87.38 170 LEU B C 1
ATOM 3459 O O . LEU B 1 170 ? -21.141 30.578 15.102 1 87.38 170 LEU B O 1
ATOM 3463 N N . ALA B 1 171 ? -19.172 31.375 14.516 1 91.38 171 ALA B N 1
ATOM 3464 C CA . ALA B 1 171 ? -19.422 32.656 15.188 1 91.38 171 ALA B CA 1
ATOM 3465 C C . ALA B 1 171 ? -20.562 33.406 14.516 1 91.38 171 ALA B C 1
ATOM 3467 O O . ALA B 1 171 ? -21.266 34.188 15.172 1 91.38 171 ALA B O 1
ATOM 3468 N N . LEU B 1 172 ? -20.797 33.156 13.297 1 92.56 172 LEU B N 1
ATOM 3469 C CA . LEU B 1 172 ? -21.875 33.781 12.547 1 92.56 172 LEU B CA 1
ATOM 3470 C C . LEU B 1 172 ? -23.188 33.062 12.797 1 92.56 172 LEU B C 1
ATOM 3472 O O . LEU B 1 172 ? -24.234 33.438 12.266 1 92.56 172 LEU B O 1
ATOM 3476 N N . GLY B 1 173 ? -23.219 31.984 13.617 1 89.44 173 GLY B N 1
ATOM 3477 C CA . GLY B 1 173 ? -24.422 31.266 13.977 1 89.44 173 GLY B CA 1
ATOM 3478 C C . GLY B 1 173 ? -24.766 30.156 13 1 89.44 173 GLY B C 1
ATOM 3479 O O . GLY B 1 173 ? -25.875 29.594 13.047 1 89.44 173 GLY B O 1
ATOM 3480 N N . VAL B 1 174 ? -23.891 29.922 12.102 1 89.06 174 VAL B N 1
ATOM 3481 C CA . VAL B 1 174 ? -24.078 28.844 11.148 1 89.06 174 VAL B CA 1
ATOM 3482 C C . VAL B 1 174 ? -23.875 27.5 11.836 1 89.06 174 VAL B C 1
ATOM 3484 O O . VAL B 1 174 ? -23.016 27.375 12.711 1 89.06 174 VAL B O 1
ATOM 3487 N N . THR B 1 175 ? -24.734 26.5 11.477 1 90.5 175 THR B N 1
ATOM 3488 C CA . THR B 1 175 ? -24.625 25.188 12.102 1 90.5 175 THR B CA 1
ATOM 3489 C C . THR B 1 175 ? -23.328 24.5 11.688 1 90.5 175 THR B C 1
ATOM 3491 O O . THR B 1 175 ? -22.719 24.859 10.672 1 90.5 175 THR B O 1
ATOM 3494 N N . LYS B 1 176 ? -22.891 23.5 12.469 1 91.5 176 LYS B N 1
ATOM 3495 C CA . LYS B 1 176 ? -21.641 22.797 12.203 1 91.5 176 LYS B CA 1
ATOM 3496 C C . LYS B 1 176 ? -21.672 22.109 10.844 1 91.5 176 LYS B C 1
ATOM 3498 O O . LYS B 1 176 ? -20.719 22.172 10.078 1 91.5 176 LYS B O 1
ATOM 3503 N N . TRP B 1 177 ? -22.781 21.516 10.555 1 92.12 177 TRP B N 1
ATOM 3504 C CA . TRP B 1 177 ? -22.906 20.812 9.281 1 92.12 177 TRP B CA 1
ATOM 3505 C C . TRP B 1 177 ? -22.828 21.781 8.109 1 92.12 177 TRP B C 1
ATOM 3507 O O . TRP B 1 177 ? -22.188 21.5 7.098 1 92.12 177 TRP B O 1
ATOM 3517 N N . GLU B 1 178 ? -23.484 22.844 8.266 1 92.19 178 GLU B N 1
ATOM 3518 C CA . GLU B 1 178 ? -23.453 23.844 7.203 1 92.19 178 GLU B CA 1
ATOM 3519 C C . GLU B 1 178 ? -22.047 24.422 7.027 1 92.19 178 GLU B C 1
ATOM 3521 O O . GLU B 1 178 ? -21.625 24.703 5.906 1 92.19 178 GLU B O 1
ATOM 3526 N N . THR B 1 179 ? -21.422 24.594 8.164 1 93.56 179 THR B N 1
ATOM 3527 C CA . THR B 1 179 ? -20.031 25.031 8.117 1 93.56 179 THR B CA 1
ATOM 3528 C C . THR B 1 179 ? -19.156 24.031 7.371 1 93.56 179 THR B C 1
ATOM 3530 O O . THR B 1 179 ? -18.359 24.406 6.508 1 93.56 179 THR B O 1
ATOM 3533 N N . ILE B 1 180 ? -19.344 22.797 7.629 1 94.62 180 ILE B N 1
ATOM 3534 C CA . ILE B 1 180 ? -18.578 21.734 6.992 1 94.62 180 ILE B CA 1
ATOM 3535 C C . ILE B 1 180 ? -18.906 21.672 5.504 1 94.62 180 ILE B C 1
ATOM 3537 O O . ILE B 1 180 ? -18.016 21.672 4.656 1 94.62 180 ILE B O 1
ATOM 3541 N N . ARG B 1 181 ? -20.125 21.688 5.168 1 93.44 181 ARG B N 1
ATOM 3542 C CA . ARG B 1 181 ? -20.609 21.484 3.803 1 93.44 181 ARG B CA 1
ATOM 3543 C C . ARG B 1 181 ? -20.25 22.672 2.912 1 93.44 181 ARG B C 1
ATOM 3545 O O . ARG B 1 181 ? -19.891 22.484 1.747 1 93.44 181 ARG B O 1
ATOM 3552 N N . ARG B 1 182 ? -20.219 23.875 3.506 1 92.69 182 ARG B N 1
ATOM 3553 C CA . ARG B 1 182 ? -20.109 25.062 2.664 1 92.69 182 ARG B CA 1
ATOM 3554 C C . ARG B 1 182 ? -18.719 25.672 2.764 1 92.69 182 ARG B C 1
ATOM 3556 O O . ARG B 1 182 ? -18.297 26.406 1.864 1 92.69 182 ARG B O 1
ATOM 3563 N N . VAL B 1 183 ? -18.078 25.406 3.82 1 92.69 183 VAL B N 1
ATOM 3564 C CA . VAL B 1 183 ? -16.812 26.094 4.027 1 92.69 183 VAL B CA 1
ATOM 3565 C C . VAL B 1 183 ? -15.656 25.094 4.012 1 92.69 183 VAL B C 1
ATOM 3567 O O . VAL B 1 183 ? -14.742 25.188 3.189 1 92.69 183 VAL B O 1
ATOM 3570 N N . VAL B 1 184 ? -15.758 24.125 4.773 1 94.81 184 VAL B N 1
ATOM 3571 C CA . VAL B 1 184 ? -14.633 23.219 4.996 1 94.81 184 VAL B CA 1
ATOM 3572 C C . VAL B 1 184 ? -14.492 22.266 3.811 1 94.81 184 VAL B C 1
ATOM 3574 O O . VAL B 1 184 ? -13.414 22.141 3.232 1 94.81 184 VAL B O 1
ATOM 3577 N N . LEU B 1 185 ? -15.555 21.641 3.361 1 94.62 185 LEU B N 1
ATOM 3578 C CA . LEU B 1 185 ? -15.516 20.578 2.357 1 94.62 185 LEU B CA 1
ATOM 3579 C C . LEU B 1 185 ? -15.062 21.125 1.009 1 94.62 185 LEU B C 1
ATOM 3581 O O . LEU B 1 185 ? -14.219 20.531 0.342 1 94.62 185 LEU B O 1
ATOM 3585 N N . PRO B 1 186 ? -15.609 22.234 0.634 1 92.62 186 PRO B N 1
ATOM 3586 C CA . PRO B 1 186 ? -15.148 22.766 -0.649 1 92.62 186 PRO B CA 1
ATOM 3587 C C . PRO B 1 186 ? -13.641 23.047 -0.667 1 92.62 186 PRO B C 1
ATOM 3589 O O . PRO B 1 186 ? -12.992 22.875 -1.705 1 92.62 186 PRO B O 1
ATOM 3592 N N . ALA B 1 187 ? -13.094 23.391 0.449 1 90.69 187 ALA B N 1
ATOM 3593 C CA . ALA B 1 187 ? -11.664 23.672 0.55 1 90.69 187 ALA B CA 1
ATOM 3594 C C . ALA B 1 187 ? -10.859 22.375 0.612 1 90.69 187 ALA B C 1
ATOM 3596 O O . ALA B 1 187 ? -9.711 22.328 0.163 1 90.69 187 ALA B O 1
ATOM 3597 N N . ALA B 1 188 ? -11.445 21.344 1.078 1 93.19 188 ALA B N 1
ATOM 3598 C CA . ALA B 1 188 ? -10.703 20.109 1.35 1 93.19 188 ALA B CA 1
ATOM 3599 C C . ALA B 1 188 ? -10.891 19.109 0.222 1 93.19 188 ALA B C 1
ATOM 3601 O O . ALA B 1 188 ? -10.102 18.172 0.079 1 93.19 188 ALA B O 1
ATOM 3602 N N . ILE B 1 189 ? -11.891 19.234 -0.612 1 91.69 189 ILE B N 1
ATOM 3603 C CA . ILE B 1 189 ? -12.305 18.219 -1.583 1 91.69 189 ILE B CA 1
ATOM 3604 C C . ILE B 1 189 ? -11.172 17.953 -2.566 1 91.69 189 ILE B C 1
ATOM 3606 O O . ILE B 1 189 ? -10.883 16.797 -2.891 1 91.69 189 ILE B O 1
ATOM 3610 N N . PRO B 1 190 ? -10.477 18.953 -3.051 1 86.06 190 PRO B N 1
ATOM 3611 C CA . PRO B 1 190 ? -9.375 18.656 -3.969 1 86.06 190 PRO B CA 1
ATOM 3612 C C . PRO B 1 190 ? -8.32 17.734 -3.348 1 86.06 190 PRO B C 1
ATOM 3614 O O . PRO B 1 190 ? -7.848 16.812 -4.004 1 86.06 190 PRO B O 1
ATOM 3617 N N . GLY B 1 191 ? -8.039 18 -2.092 1 84.75 191 GLY B N 1
ATOM 3618 C CA . GLY B 1 191 ? -7.105 17.141 -1.381 1 84.75 191 GLY B CA 1
ATOM 3619 C C . GLY B 1 191 ? -7.652 15.734 -1.141 1 84.75 191 GLY B C 1
ATOM 3620 O O . GLY B 1 191 ? -6.922 14.75 -1.262 1 84.75 191 GLY B O 1
ATOM 3621 N N . MET B 1 192 ? -8.914 15.648 -0.882 1 91.06 192 MET B N 1
ATOM 3622 C CA . MET B 1 192 ? -9.547 14.359 -0.634 1 91.06 192 MET B CA 1
ATOM 3623 C C . MET B 1 192 ? -9.57 13.508 -1.9 1 91.06 192 MET B C 1
ATOM 3625 O O . MET B 1 192 ? -9.289 12.312 -1.854 1 91.06 192 MET B O 1
ATOM 3629 N N . ILE B 1 193 ? -9.797 14.141 -2.979 1 87.88 193 ILE B N 1
ATOM 3630 C CA . ILE B 1 193 ? -9.867 13.445 -4.258 1 87.88 193 ILE B CA 1
ATOM 3631 C C . ILE B 1 193 ? -8.469 12.969 -4.656 1 87.88 193 ILE B C 1
ATOM 3633 O O . ILE B 1 193 ? -8.32 11.883 -5.227 1 87.88 193 ILE B O 1
ATOM 3637 N N . THR B 1 194 ? -7.473 13.734 -4.34 1 78.94 194 THR B N 1
ATOM 3638 C CA . THR B 1 194 ? -6.102 13.328 -4.621 1 78.94 194 THR B CA 1
ATOM 3639 C C . THR B 1 194 ? -5.773 12.016 -3.912 1 78.94 194 THR B C 1
ATOM 3641 O O . THR B 1 194 ? -5.129 11.141 -4.488 1 78.94 194 THR B O 1
ATOM 3644 N N . GLY B 1 195 ? -6.227 11.953 -2.691 1 78.19 195 GLY B N 1
ATOM 3645 C CA . GLY B 1 195 ? -6.047 10.703 -1.968 1 78.19 195 GLY B CA 1
ATOM 3646 C C . GLY B 1 195 ? -6.715 9.523 -2.646 1 78.19 195 GLY B C 1
ATOM 3647 O O . GLY B 1 195 ? -6.137 8.438 -2.723 1 78.19 195 GLY B O 1
ATOM 3648 N N . ALA B 1 196 ? -7.867 9.742 -3.172 1 85.06 196 ALA B N 1
ATOM 3649 C CA . ALA B 1 196 ? -8.594 8.695 -3.887 1 85.06 196 ALA B CA 1
ATOM 3650 C C . ALA B 1 196 ? -7.871 8.305 -5.172 1 85.06 196 ALA B C 1
ATOM 3652 O O . ALA B 1 196 ? -7.812 7.121 -5.523 1 85.06 196 ALA B O 1
ATOM 3653 N N . ILE B 1 197 ? -7.371 9.266 -5.816 1 81.88 197 ILE B N 1
ATOM 3654 C CA . ILE B 1 197 ? -6.676 9.023 -7.074 1 81.88 197 ILE B CA 1
ATOM 3655 C C . ILE B 1 197 ? -5.414 8.203 -6.816 1 81.88 197 ILE B C 1
ATOM 3657 O O . ILE B 1 197 ? -5.105 7.27 -7.562 1 81.88 197 ILE B O 1
ATOM 3661 N N . LEU B 1 198 ? -4.738 8.523 -5.785 1 74.19 198 LEU B N 1
ATOM 3662 C CA . LEU B 1 198 ? -3.531 7.785 -5.449 1 74.19 198 LEU B CA 1
ATOM 3663 C C . LEU B 1 198 ? -3.855 6.324 -5.141 1 74.19 198 LEU B C 1
ATOM 3665 O O . LEU B 1 198 ? -3.033 5.438 -5.375 1 74.19 198 LEU B O 1
ATOM 3669 N N . SER B 1 199 ? -5.043 6.035 -4.68 1 86.44 199 SER B N 1
ATOM 3670 C CA . SER B 1 199 ? -5.457 4.676 -4.348 1 86.44 199 SER B CA 1
ATOM 3671 C C . SER B 1 199 ? -5.734 3.859 -5.609 1 86.44 199 SER B C 1
ATOM 3673 O O . SER B 1 199 ? -5.77 2.629 -5.562 1 86.44 199 SER B O 1
ATOM 3675 N N . VAL B 1 200 ? -5.91 4.516 -6.734 1 86.25 200 VAL B N 1
ATOM 3676 C CA . VAL B 1 200 ? -6.145 3.846 -8.008 1 86.25 200 VAL B CA 1
ATOM 3677 C C . VAL B 1 200 ? -4.934 2.99 -8.375 1 86.25 200 VAL B C 1
ATOM 3679 O O . VAL B 1 200 ? -5.082 1.855 -8.836 1 86.25 200 VAL B O 1
ATOM 3682 N N . GLY B 1 201 ? -3.789 3.518 -8.219 1 82.06 201 GLY B N 1
ATOM 3683 C CA . GLY B 1 201 ? -2.578 2.754 -8.469 1 82.06 201 GLY B CA 1
ATOM 3684 C C . GLY B 1 201 ? -2.48 1.495 -7.633 1 82.06 201 GLY B C 1
ATOM 3685 O O . GLY B 1 201 ? -2.057 0.447 -8.125 1 82.06 201 GLY B O 1
ATOM 3686 N N . ARG B 1 202 ? -2.891 1.624 -6.453 1 83.31 202 ARG B N 1
ATOM 3687 C CA . ARG B 1 202 ? -2.859 0.473 -5.555 1 83.31 202 ARG B CA 1
ATOM 3688 C C . ARG B 1 202 ? -3.826 -0.61 -6.023 1 83.31 202 ARG B C 1
ATOM 3690 O O . ARG B 1 202 ? -3.484 -1.794 -6.031 1 83.31 202 ARG B O 1
ATOM 3697 N N . VAL B 1 203 ? -4.98 -0.167 -6.371 1 91.44 203 VAL B N 1
ATOM 3698 C CA . VAL B 1 203 ? -5.992 -1.115 -6.824 1 91.44 203 VAL B CA 1
ATOM 3699 C C . VAL B 1 203 ? -5.52 -1.809 -8.102 1 91.44 203 VAL B C 1
ATOM 3701 O O . VAL B 1 203 ? -5.629 -3.029 -8.227 1 91.44 203 VAL B O 1
ATOM 3704 N N . ALA B 1 204 ? -5 -1.045 -8.953 1 89.81 204 ALA B N 1
ATOM 3705 C CA . ALA B 1 204 ? -4.586 -1.551 -10.258 1 89.81 204 ALA B CA 1
ATOM 3706 C C . ALA B 1 204 ? -3.463 -2.576 -10.117 1 89.81 204 ALA B C 1
ATOM 3708 O O . ALA B 1 204 ? -3.326 -3.473 -10.953 1 89.81 204 ALA B O 1
ATOM 3709 N N . GLY B 1 205 ? -2.777 -2.451 -9.094 1 87 205 GLY B N 1
ATOM 3710 C CA . GLY B 1 205 ? -1.585 -3.273 -8.969 1 87 205 GLY B CA 1
ATOM 3711 C C . GLY B 1 205 ? -1.757 -4.43 -8 1 87 205 GLY B C 1
ATOM 3712 O O . GLY B 1 205 ? -0.831 -5.215 -7.793 1 87 205 GLY B O 1
ATOM 3713 N N . GLU B 1 206 ? -2.883 -4.555 -7.375 1 87.88 206 GLU B N 1
ATOM 3714 C CA . GLU B 1 206 ? -3.084 -5.633 -6.41 1 87.88 206 GLU B CA 1
ATOM 3715 C C . GLU B 1 206 ? -3.383 -6.953 -7.113 1 87.88 206 GLU B C 1
ATOM 3717 O O . GLU B 1 206 ? -4.289 -7.027 -7.949 1 87.88 206 GLU B O 1
ATOM 3722 N N . THR B 1 207 ? -2.666 -7.984 -6.773 1 88 207 THR B N 1
ATOM 3723 C CA . THR B 1 207 ? -2.807 -9.273 -7.441 1 88 207 THR B CA 1
ATOM 3724 C C . THR B 1 207 ? -3.418 -10.305 -6.5 1 88 207 THR B C 1
ATOM 3726 O O . THR B 1 207 ? -4.395 -10.969 -6.852 1 88 207 THR B O 1
ATOM 3729 N N . ALA B 1 208 ? -2.945 -10.359 -5.293 1 86.94 208 ALA B N 1
ATOM 3730 C CA . ALA B 1 208 ? -3.277 -11.438 -4.363 1 86.94 208 ALA B CA 1
ATOM 3731 C C . ALA B 1 208 ? -4.77 -11.453 -4.055 1 86.94 208 ALA B C 1
ATOM 3733 O O . ALA B 1 208 ? -5.418 -12.5 -4.148 1 86.94 208 ALA B O 1
ATOM 3734 N N . PRO B 1 209 ? -5.34 -10.328 -3.764 1 91.75 209 PRO B N 1
ATOM 3735 C CA . PRO B 1 209 ? -6.762 -10.391 -3.414 1 91.75 209 PRO B CA 1
ATOM 3736 C C . PRO B 1 209 ? -7.641 -10.828 -4.582 1 91.75 209 PRO B C 1
ATOM 3738 O O . PRO B 1 209 ? -8.625 -11.539 -4.391 1 91.75 209 PRO B O 1
ATOM 3741 N N . ILE B 1 210 ? -7.262 -10.422 -5.742 1 93.75 210 ILE B N 1
ATOM 3742 C CA . ILE B 1 210 ? -8.172 -10.672 -6.855 1 93.75 210 ILE B CA 1
ATOM 3743 C C . ILE B 1 210 ? -8.016 -12.109 -7.344 1 93.75 210 ILE B C 1
ATOM 3745 O O . ILE B 1 210 ? -8.938 -12.672 -7.93 1 93.75 210 ILE B O 1
ATOM 3749 N N . LEU B 1 211 ? -6.922 -12.695 -7.113 1 88.44 211 LEU B N 1
ATOM 3750 C CA . LEU B 1 211 ? -6.715 -14.094 -7.453 1 88.44 211 LEU B CA 1
ATOM 3751 C C . LEU B 1 211 ? -7.699 -14.984 -6.699 1 88.44 211 LEU B C 1
ATOM 3753 O O . LEU B 1 211 ? -8.117 -16.031 -7.211 1 88.44 211 LEU B O 1
ATOM 3757 N N . LEU B 1 212 ? -8.031 -14.547 -5.566 1 88.38 212 LEU B N 1
ATOM 3758 C CA . LEU B 1 212 ? -8.875 -15.375 -4.707 1 88.38 212 LEU B CA 1
ATOM 3759 C C . LEU B 1 212 ? -10.344 -15 -4.859 1 88.38 212 LEU B C 1
ATOM 3761 O O . LEU B 1 212 ? -11.227 -15.758 -4.441 1 88.38 212 LEU B O 1
ATOM 3765 N N . THR B 1 213 ? -10.547 -13.875 -5.562 1 94.75 213 THR B N 1
ATOM 3766 C CA . THR B 1 213 ? -11.922 -13.398 -5.457 1 94.75 213 THR B CA 1
ATOM 3767 C C . THR B 1 213 ? -12.555 -13.258 -6.84 1 94.75 213 THR B C 1
ATOM 3769 O O . THR B 1 213 ? -13.742 -12.969 -6.957 1 94.75 213 THR B O 1
ATOM 3772 N N . GLY B 1 214 ? -11.734 -13.445 -7.883 1 93.62 214 GLY B N 1
ATOM 3773 C CA . GLY B 1 214 ? -12.523 -13.383 -9.109 1 93.62 214 GLY B CA 1
ATOM 3774 C C . GLY B 1 214 ? -11.672 -13.367 -10.359 1 93.62 214 GLY B C 1
ATOM 3775 O O . GLY B 1 214 ? -12.164 -13.641 -11.453 1 93.62 214 GLY B O 1
ATOM 3776 N N . ALA B 1 215 ? -10.398 -13.07 -10.258 1 92.38 215 ALA B N 1
ATOM 3777 C CA . ALA B 1 215 ? -9.562 -12.977 -11.453 1 92.38 215 ALA B CA 1
ATOM 3778 C C . ALA B 1 215 ? -9.312 -14.352 -12.062 1 92.38 215 ALA B C 1
ATOM 3780 O O . ALA B 1 215 ? -9.102 -15.328 -11.344 1 92.38 215 ALA B O 1
ATOM 3781 N N . ALA B 1 216 ? -9.438 -14.359 -13.414 1 90.06 216 ALA B N 1
ATOM 3782 C CA . ALA B 1 216 ? -9.234 -15.609 -14.141 1 90.06 216 ALA B CA 1
ATOM 3783 C C . ALA B 1 216 ? -7.922 -15.586 -14.914 1 90.06 216 ALA B C 1
ATOM 3785 O O . ALA B 1 216 ? -7.488 -14.523 -15.383 1 90.06 216 ALA B O 1
ATOM 3786 N N . TYR B 1 217 ? -7.406 -16.719 -15.078 1 81.5 217 TYR B N 1
ATOM 3787 C CA . TYR B 1 217 ? -6.145 -16.922 -15.789 1 81.5 217 TYR B CA 1
ATOM 3788 C C . TYR B 1 217 ? -6.289 -16.578 -17.266 1 81.5 217 TYR B C 1
ATOM 3790 O O . TYR B 1 217 ? -5.48 -15.828 -17.812 1 81.5 217 TYR B O 1
ATOM 3798 N N . PHE B 1 218 ? -7.254 -17.109 -17.875 1 83.75 218 PHE B N 1
ATOM 3799 C CA . PHE B 1 218 ? -7.48 -16.953 -19.297 1 83.75 218 PHE B CA 1
ATOM 3800 C C . PHE B 1 218 ? -8.969 -16.891 -19.609 1 83.75 218 PHE B C 1
ATOM 3802 O O . PHE B 1 218 ? -9.672 -17.906 -19.484 1 83.75 218 PHE B O 1
ATOM 3809 N N . LEU B 1 219 ? -9.359 -15.75 -19.906 1 88.06 219 LEU B N 1
ATOM 3810 C CA . LEU B 1 219 ? -10.758 -15.492 -20.266 1 88.06 219 LEU B CA 1
ATOM 3811 C C . LEU B 1 219 ? -10.852 -14.492 -21.406 1 88.06 219 LEU B C 1
ATOM 3813 O O . LEU B 1 219 ? -11.094 -13.305 -21.188 1 88.06 219 LEU B O 1
ATOM 3817 N N . PRO B 1 220 ? -10.727 -15.047 -22.641 1 87.38 220 PRO B N 1
ATOM 3818 C CA . PRO B 1 220 ? -10.711 -14.172 -23.812 1 87.38 220 PRO B CA 1
ATOM 3819 C C . PRO B 1 220 ? -12.086 -13.594 -24.141 1 87.38 220 PRO B C 1
ATOM 3821 O O . PRO B 1 220 ? -12.57 -13.727 -25.266 1 87.38 220 PRO B O 1
ATOM 3824 N N . ARG B 1 221 ? -12.703 -13.047 -23.094 1 88.19 221 ARG B N 1
ATOM 3825 C CA . ARG B 1 221 ? -13.992 -12.383 -23.234 1 88.19 221 ARG B CA 1
ATOM 3826 C C . ARG B 1 221 ? -14.172 -11.32 -22.156 1 88.19 221 ARG B C 1
ATOM 3828 O O . ARG B 1 221 ? -13.492 -11.352 -21.125 1 88.19 221 ARG B O 1
ATOM 3835 N N . LEU B 1 222 ? -15.102 -10.406 -22.453 1 92.12 222 LEU B N 1
ATOM 3836 C CA . LEU B 1 222 ? -15.469 -9.406 -21.453 1 92.12 222 LEU B CA 1
ATOM 3837 C C . LEU B 1 222 ? -16.516 -9.961 -20.5 1 92.12 222 LEU B C 1
ATOM 3839 O O . LEU B 1 222 ? -17.328 -10.812 -20.891 1 92.12 222 LEU B O 1
ATOM 3843 N N . PRO B 1 223 ? -16.453 -9.469 -19.266 1 92.06 223 PRO B N 1
ATOM 3844 C CA . PRO B 1 223 ? -17.5 -9.906 -18.328 1 92.06 223 PRO B CA 1
ATOM 3845 C C . PRO B 1 223 ? -18.906 -9.469 -18.766 1 92.06 223 PRO B C 1
ATOM 3847 O O . PRO B 1 223 ? -19.062 -8.367 -19.297 1 92.06 223 PRO B O 1
ATOM 3850 N N . ASP B 1 224 ? -19.781 -10.305 -18.578 1 92.38 224 ASP B N 1
ATOM 3851 C CA . ASP B 1 224 ? -21.156 -10.039 -19 1 92.38 224 ASP B CA 1
ATOM 3852 C C . ASP B 1 224 ? -21.953 -9.367 -17.891 1 92.38 224 ASP B C 1
ATOM 3854 O O . ASP B 1 224 ? -23.016 -8.789 -18.141 1 92.38 224 ASP B O 1
ATOM 3858 N N . SER B 1 225 ? -21.531 -9.477 -16.703 1 94.75 225 SER B N 1
ATOM 3859 C CA . SER B 1 225 ? -22.188 -8.883 -15.547 1 94.75 225 SER B CA 1
ATOM 3860 C C . SER B 1 225 ? -21.203 -8.625 -14.414 1 94.75 225 SER B C 1
ATOM 3862 O O . SER B 1 225 ? -20.047 -9.039 -14.484 1 94.75 225 SER B O 1
ATOM 3864 N N . ILE B 1 226 ? -21.734 -8.023 -13.406 1 95.88 226 ILE B N 1
ATOM 3865 C CA . ILE B 1 226 ? -20.891 -7.734 -12.25 1 95.88 226 ILE B CA 1
ATOM 3866 C C . ILE B 1 226 ? -20.578 -9.031 -11.5 1 95.88 226 ILE B C 1
ATOM 3868 O O . ILE B 1 226 ? -19.703 -9.062 -10.641 1 95.88 226 ILE B O 1
ATOM 3872 N N . TYR B 1 227 ? -21.219 -10.133 -11.844 1 96.69 227 TYR B N 1
ATOM 3873 C CA . TYR B 1 227 ? -21.031 -11.406 -11.172 1 96.69 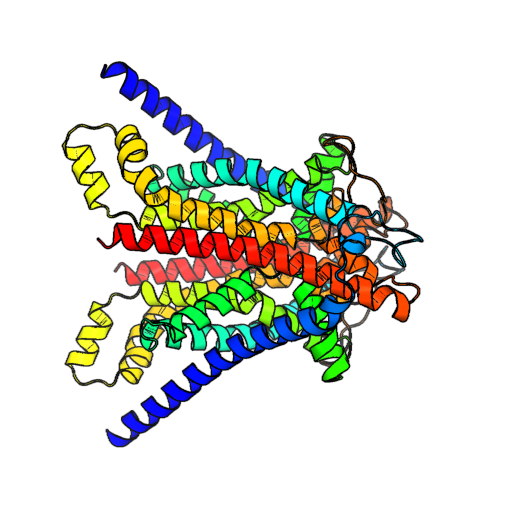227 TYR B CA 1
ATOM 3874 C C . TYR B 1 227 ? -20.125 -12.328 -11.977 1 96.69 227 TYR B C 1
ATOM 3876 O O . TYR B 1 227 ? -19.953 -13.5 -11.633 1 96.69 227 TYR B O 1
ATOM 3884 N N . SER B 1 228 ? -19.547 -11.805 -13.031 1 96.56 228 SER B N 1
ATOM 3885 C CA . SER B 1 228 ? -18.688 -12.602 -13.906 1 96.56 228 SER B CA 1
ATOM 3886 C C . SER B 1 228 ? -17.234 -12.539 -13.461 1 96.56 228 SER B C 1
ATOM 3888 O O . SER B 1 228 ? -16.781 -11.523 -12.938 1 96.56 228 SER B O 1
ATOM 3890 N N . GLU B 1 229 ? -16.562 -13.641 -13.75 1 96.5 229 GLU B N 1
ATOM 3891 C CA . GLU B 1 229 ? -15.109 -13.609 -13.641 1 96.5 229 GLU B CA 1
ATOM 3892 C C . GLU B 1 229 ? -14.5 -12.656 -14.664 1 96.5 229 GLU B C 1
ATOM 3894 O O . GLU B 1 229 ? -15.203 -12.164 -15.555 1 96.5 229 GLU B O 1
ATOM 3899 N N . PHE B 1 230 ? -13.281 -12.352 -14.5 1 96.12 230 PHE B N 1
ATOM 3900 C CA . PHE B 1 230 ? -12.648 -11.344 -15.344 1 96.12 230 PHE B CA 1
ATOM 3901 C C . PHE B 1 230 ? -11.141 -11.555 -15.406 1 96.12 230 PHE B C 1
ATOM 3903 O O . PHE B 1 230 ? -10.578 -12.297 -14.594 1 96.12 230 PHE B O 1
ATOM 3910 N N . MET B 1 231 ? -10.562 -10.992 -16.453 1 94.94 231 MET B N 1
ATOM 3911 C CA . MET B 1 231 ? -9.109 -10.883 -16.484 1 94.94 231 MET B CA 1
ATOM 3912 C C . MET B 1 231 ? -8.648 -9.523 -15.969 1 94.94 231 MET B C 1
ATOM 3914 O O . MET B 1 231 ? -9.375 -8.539 -16.078 1 94.94 231 MET B O 1
ATOM 3918 N N . ALA B 1 232 ? -7.488 -9.508 -15.391 1 95.56 232 ALA B N 1
ATOM 3919 C CA . ALA B 1 232 ? -6.891 -8.273 -14.891 1 95.56 232 ALA B CA 1
ATOM 3920 C C . ALA B 1 232 ? -5.402 -8.211 -15.219 1 95.56 232 ALA B C 1
ATOM 3922 O O . ALA B 1 232 ? -4.727 -9.242 -15.25 1 95.56 232 ALA B O 1
ATOM 3923 N N . LEU B 1 233 ? -4.926 -7.059 -15.375 1 94.06 233 LEU B N 1
ATOM 3924 C CA . LEU B 1 233 ? -3.566 -6.852 -15.859 1 94.06 233 LEU B CA 1
ATOM 3925 C C . LEU B 1 233 ? -2.547 -7.422 -14.875 1 94.06 233 LEU B C 1
ATOM 3927 O O . LEU B 1 233 ? -1.624 -8.133 -15.281 1 94.06 233 LEU B O 1
ATOM 3931 N N . PRO B 1 234 ? -2.688 -7.129 -13.578 1 90.88 234 PRO B N 1
ATOM 3932 C CA . PRO B 1 234 ? -1.649 -7.641 -12.68 1 90.88 234 PRO B CA 1
ATOM 3933 C C . PRO B 1 234 ? -1.606 -9.164 -12.641 1 90.88 234 PRO B C 1
ATOM 3935 O O . PRO B 1 234 ? -0.526 -9.758 -12.555 1 90.88 234 PRO B O 1
ATOM 3938 N N . TYR B 1 235 ? -2.742 -9.742 -12.711 1 87.94 235 TYR B N 1
ATOM 3939 C CA . TYR B 1 235 ? -2.76 -11.203 -12.734 1 87.94 235 TYR B CA 1
ATOM 3940 C C . TYR B 1 235 ? -2.23 -11.734 -14.055 1 87.94 235 TYR B C 1
ATOM 3942 O O . TYR B 1 235 ? -1.521 -12.742 -14.094 1 87.94 235 TYR B O 1
ATOM 3950 N N . HIS B 1 236 ? -2.693 -11.094 -15.086 1 89.19 236 HIS B N 1
ATOM 3951 C CA . HIS B 1 236 ? -2.189 -11.469 -16.406 1 89.19 236 HIS B CA 1
ATOM 3952 C C . HIS B 1 236 ? -0.666 -11.406 -16.453 1 89.19 236 HIS B C 1
ATOM 3954 O O . HIS B 1 236 ? -0.02 -12.312 -16.984 1 89.19 236 HIS B O 1
ATOM 3960 N N . LEU B 1 237 ? -0.145 -10.461 -15.938 1 87.81 237 LEU B N 1
ATOM 3961 C CA . LEU B 1 237 ? 1.302 -10.289 -15.867 1 87.81 237 LEU B CA 1
ATOM 3962 C C . LEU B 1 237 ? 1.942 -11.391 -15.031 1 87.81 237 LEU B C 1
ATOM 3964 O O . LEU B 1 237 ? 2.977 -11.938 -15.406 1 87.81 237 LEU B O 1
ATOM 3968 N N . TYR B 1 238 ? 1.361 -11.68 -14.023 1 81.81 238 TYR B N 1
ATOM 3969 C CA . TYR B 1 238 ? 1.854 -12.719 -13.125 1 81.81 238 TYR B CA 1
ATOM 3970 C C . TYR B 1 238 ? 1.9 -14.07 -13.82 1 81.81 238 TYR B C 1
ATOM 3972 O O . TYR B 1 238 ? 2.895 -14.797 -13.719 1 81.81 238 TYR B O 1
ATOM 3980 N N . VAL B 1 239 ? 0.871 -14.297 -14.445 1 82.38 239 VAL B N 1
ATOM 3981 C CA . VAL B 1 239 ? 0.76 -15.594 -15.117 1 82.38 239 VAL B CA 1
ATOM 3982 C C . VAL B 1 239 ? 1.808 -15.695 -16.219 1 82.38 239 VAL B C 1
ATOM 3984 O O . VAL B 1 239 ? 2.459 -16.734 -16.375 1 82.38 239 VAL B O 1
ATOM 3987 N N . LEU B 1 240 ? 1.935 -14.656 -16.922 1 83.62 240 LEU B N 1
ATOM 3988 C CA . LEU B 1 240 ? 2.914 -14.664 -18 1 83.62 240 LEU B CA 1
ATOM 3989 C C . LEU B 1 240 ? 4.328 -14.812 -17.453 1 83.62 240 LEU B C 1
ATOM 3991 O O . LEU B 1 240 ? 5.184 -15.43 -18.094 1 83.62 240 LEU B O 1
ATOM 3995 N N . ALA B 1 241 ? 4.539 -14.344 -16.328 1 78.38 241 ALA B N 1
ATOM 3996 C CA . ALA B 1 241 ? 5.875 -14.367 -15.734 1 78.38 241 ALA B CA 1
ATOM 3997 C C . ALA B 1 241 ? 6.172 -15.727 -15.102 1 78.38 241 ALA B C 1
ATOM 3999 O O . ALA B 1 241 ? 7.332 -16.125 -14.992 1 78.38 241 ALA B O 1
ATOM 4000 N N . THR B 1 242 ? 5.191 -16.453 -14.672 1 73.62 242 THR B N 1
ATOM 4001 C CA . THR B 1 242 ? 5.422 -17.656 -13.891 1 73.62 242 THR B CA 1
ATOM 4002 C C . THR B 1 242 ? 5.078 -18.906 -14.711 1 73.62 242 THR B C 1
ATOM 4004 O O . THR B 1 242 ? 5.613 -19.984 -14.453 1 73.62 242 THR B O 1
ATOM 4007 N N . SER B 1 243 ? 4.133 -18.844 -15.508 1 67.19 243 SER B N 1
ATOM 4008 C CA . SER B 1 243 ? 3.621 -20.047 -16.172 1 67.19 243 SER B CA 1
ATOM 4009 C C . SER B 1 243 ? 3.869 -20 -17.672 1 67.19 243 SER B C 1
ATOM 4011 O O . SER B 1 243 ? 3.299 -20.781 -18.422 1 67.19 243 SER B O 1
ATOM 4013 N N . GLY B 1 244 ? 4.625 -19.109 -18.031 1 60.09 244 GLY B N 1
ATOM 4014 C CA . GLY B 1 244 ? 4.781 -19.047 -19.469 1 60.09 244 GLY B CA 1
ATOM 4015 C C . GLY B 1 244 ? 5.492 -20.266 -20.047 1 60.09 244 GLY B C 1
ATOM 4016 O O . GLY B 1 244 ? 6.484 -20.719 -19.484 1 60.09 244 GLY B O 1
ATOM 4017 N N . THR B 1 245 ? 4.75 -21 -20.812 1 55.31 245 THR B N 1
ATOM 4018 C CA . THR B 1 245 ? 5.25 -22.219 -21.438 1 55.31 245 THR B CA 1
ATOM 4019 C C . THR B 1 245 ? 6.445 -21.906 -22.328 1 55.31 245 THR B C 1
ATOM 4021 O O . THR B 1 245 ? 7.355 -22.734 -22.453 1 55.31 245 THR B O 1
ATOM 4024 N N . SER B 1 246 ? 6.281 -20.812 -23 1 67.25 246 SER B N 1
ATOM 4025 C CA . SER B 1 246 ? 7.383 -20.375 -23.859 1 67.25 246 SER B CA 1
ATOM 4026 C C . SER B 1 246 ? 7.848 -18.969 -23.5 1 67.25 246 SER B C 1
ATOM 4028 O O . SER B 1 246 ? 7.238 -17.984 -23.906 1 67.25 246 SER B O 1
ATOM 4030 N N . ILE B 1 247 ? 8.82 -18.953 -22.734 1 65.81 247 ILE B N 1
ATOM 4031 C CA . ILE B 1 247 ? 9.336 -17.719 -22.172 1 65.81 247 ILE B CA 1
ATOM 4032 C C . ILE B 1 247 ? 9.664 -16.734 -23.312 1 65.81 247 ILE B C 1
ATOM 4034 O O . ILE B 1 247 ? 9.375 -15.539 -23.203 1 65.81 247 ILE B O 1
ATOM 4038 N N . THR B 1 248 ? 10.172 -17.25 -24.344 1 71.38 248 THR B N 1
ATOM 4039 C CA . THR B 1 248 ? 10.586 -16.406 -25.453 1 71.38 248 THR B CA 1
ATOM 4040 C C . THR B 1 248 ? 9.383 -15.75 -26.109 1 71.38 248 THR B C 1
ATOM 4042 O O . THR B 1 248 ? 9.445 -14.586 -26.516 1 71.38 248 THR B O 1
ATOM 4045 N N . GLN B 1 249 ? 8.344 -16.453 -26.156 1 74.44 249 GLN B N 1
ATOM 4046 C CA . GLN B 1 249 ? 7.164 -15.93 -26.844 1 74.44 249 GLN B CA 1
ATOM 4047 C C . GLN B 1 249 ? 6.348 -15.031 -25.922 1 74.44 249 GLN B C 1
ATOM 4049 O O . GLN B 1 249 ? 5.695 -14.094 -26.391 1 74.44 249 GLN B O 1
ATOM 4054 N N . THR B 1 250 ? 6.453 -15.273 -24.672 1 80.44 250 THR B N 1
ATOM 4055 C CA . THR B 1 250 ? 5.555 -14.578 -23.75 1 80.44 250 THR B CA 1
ATOM 4056 C C . THR B 1 250 ? 6.23 -13.336 -23.172 1 80.44 250 THR B C 1
ATOM 4058 O O . THR B 1 250 ? 5.555 -12.445 -22.656 1 80.44 250 THR B O 1
ATOM 4061 N N . ARG B 1 251 ? 7.434 -13.234 -23.484 1 83.12 251 ARG B N 1
ATOM 4062 C CA . ARG B 1 251 ? 8.195 -12.172 -22.844 1 83.12 251 ARG B CA 1
ATOM 4063 C C . ARG B 1 251 ? 7.762 -10.805 -23.359 1 83.12 251 ARG B C 1
ATOM 4065 O O . ARG B 1 251 ? 7.527 -9.883 -22.562 1 83.12 251 ARG B O 1
ATOM 4072 N N . PRO B 1 252 ? 7.613 -10.695 -24.625 1 82.44 252 PRO B N 1
ATOM 4073 C CA . PRO B 1 252 ? 7.164 -9.383 -25.109 1 82.44 252 PRO B CA 1
ATOM 4074 C C . PRO B 1 252 ? 5.77 -9.016 -24.594 1 82.44 252 PRO B C 1
ATOM 4076 O O . PRO B 1 252 ? 5.5 -7.852 -24.297 1 82.44 252 PRO B O 1
ATOM 4079 N N . ILE B 1 253 ? 4.949 -9.984 -24.469 1 85.19 253 ILE B N 1
ATOM 4080 C CA . ILE B 1 253 ? 3.594 -9.75 -23.984 1 85.19 253 ILE B CA 1
ATOM 4081 C C . ILE B 1 253 ? 3.633 -9.367 -22.5 1 85.19 253 ILE B C 1
ATOM 4083 O O . ILE B 1 253 ? 2.893 -8.484 -22.062 1 85.19 253 ILE B O 1
ATOM 4087 N N . GLN B 1 254 ? 4.492 -10.016 -21.875 1 87.56 254 GLN B N 1
ATOM 4088 C CA . GLN B 1 254 ? 4.676 -9.742 -20.453 1 87.56 254 GLN B CA 1
ATOM 4089 C C . GLN B 1 254 ? 5.074 -8.289 -20.219 1 87.56 254 GLN B C 1
ATOM 4091 O O . GLN B 1 254 ? 4.449 -7.586 -19.422 1 87.56 254 GLN B O 1
ATOM 4096 N N . TYR B 1 255 ? 6.031 -7.797 -20.984 1 89.75 255 TYR B N 1
ATOM 4097 C CA . TYR B 1 255 ? 6.523 -6.438 -20.781 1 89.75 255 TYR B CA 1
ATOM 4098 C C . TYR B 1 255 ? 5.551 -5.418 -21.375 1 89.75 255 TYR B C 1
ATOM 4100 O O . TYR B 1 255 ? 5.418 -4.309 -20.844 1 89.75 255 TYR B O 1
ATOM 4108 N N . GLY B 1 256 ? 4.914 -5.812 -22.375 1 91.5 256 GLY B N 1
ATOM 4109 C CA . GLY B 1 256 ? 3.855 -4.957 -22.875 1 91.5 256 GLY B CA 1
ATOM 4110 C C . GLY B 1 256 ? 2.73 -4.746 -21.891 1 91.5 256 GLY B C 1
ATOM 4111 O O . GLY B 1 256 ? 2.238 -3.629 -21.719 1 91.5 256 GLY B O 1
ATOM 4112 N N . THR B 1 257 ? 2.318 -5.832 -21.281 1 91.69 257 THR B N 1
ATOM 4113 C CA . THR B 1 257 ? 1.281 -5.77 -20.266 1 91.69 257 THR B CA 1
ATOM 4114 C C . THR B 1 257 ? 1.722 -4.891 -19.094 1 91.69 257 THR B C 1
ATOM 4116 O O . THR B 1 257 ? 0.95 -4.062 -18.609 1 91.69 257 THR B O 1
ATOM 4119 N N . ALA B 1 258 ? 2.957 -5.055 -18.703 1 91.75 258 ALA B N 1
ATOM 4120 C CA . ALA B 1 258 ? 3.512 -4.242 -17.625 1 91.75 258 ALA B CA 1
ATOM 4121 C C . ALA B 1 258 ? 3.514 -2.764 -18 1 91.75 258 ALA B C 1
ATOM 4123 O O . ALA B 1 258 ? 3.197 -1.906 -17.172 1 91.75 258 ALA B O 1
ATOM 4124 N N . LEU B 1 259 ? 3.855 -2.541 -19.172 1 92.12 259 LEU B N 1
ATOM 4125 C CA . LEU B 1 259 ? 3.93 -1.165 -19.656 1 92.12 259 LEU B CA 1
ATOM 4126 C C . LEU B 1 259 ? 2.549 -0.518 -19.672 1 92.12 259 LEU B C 1
ATOM 4128 O O . LEU B 1 259 ? 2.393 0.63 -19.234 1 92.12 259 LEU B O 1
ATOM 4132 N N . ILE B 1 260 ? 1.584 -1.225 -20.141 1 92.81 260 ILE B N 1
ATOM 4133 C CA . ILE B 1 260 ? 0.225 -0.696 -20.172 1 92.81 260 ILE B CA 1
ATOM 4134 C C . ILE B 1 260 ? -0.258 -0.437 -18.75 1 92.81 260 ILE B C 1
ATOM 4136 O O . ILE B 1 260 ? -0.875 0.595 -18.469 1 92.81 260 ILE B O 1
ATOM 4140 N N . LEU B 1 261 ? 0.007 -1.384 -17.891 1 91.19 261 LEU B N 1
ATOM 4141 C CA . LEU B 1 261 ? -0.345 -1.214 -16.484 1 91.19 261 LEU B CA 1
ATOM 4142 C C . LEU B 1 261 ? 0.299 0.044 -15.914 1 91.19 261 LEU B C 1
ATOM 4144 O O . LEU B 1 261 ? -0.366 0.836 -15.242 1 91.19 261 LEU B O 1
ATOM 4148 N N . LEU B 1 262 ? 1.542 0.244 -16.219 1 89.44 262 LEU B N 1
ATOM 4149 C CA . LEU B 1 262 ? 2.281 1.404 -15.727 1 89.44 262 LEU B CA 1
ATOM 4150 C C . LEU B 1 262 ? 1.703 2.695 -16.297 1 89.44 262 LEU B C 1
ATOM 4152 O O . LEU B 1 262 ? 1.604 3.701 -15.594 1 89.44 262 LEU B O 1
ATOM 4156 N N . ILE B 1 263 ? 1.385 2.672 -17.531 1 89.81 263 ILE B N 1
ATOM 4157 C CA . ILE B 1 263 ? 0.816 3.848 -18.172 1 89.81 263 ILE B CA 1
ATOM 4158 C C . ILE B 1 263 ? -0.505 4.219 -17.516 1 89.81 263 ILE B C 1
ATOM 4160 O O . ILE B 1 263 ? -0.766 5.395 -17.25 1 89.81 263 ILE B O 1
ATOM 4164 N N . ILE B 1 264 ? -1.297 3.248 -17.219 1 86.69 264 ILE B N 1
ATOM 4165 C CA . ILE B 1 264 ? -2.578 3.494 -16.562 1 86.69 264 ILE B CA 1
ATOM 4166 C C . ILE B 1 264 ? -2.346 4.129 -15.188 1 86.69 264 ILE B C 1
ATOM 4168 O O . ILE B 1 264 ? -2.941 5.156 -14.867 1 86.69 264 ILE B O 1
ATOM 4172 N N . VAL B 1 265 ? -1.452 3.596 -14.492 1 82.75 265 VAL B N 1
ATOM 4173 C CA . VAL B 1 265 ? -1.2 4.062 -13.133 1 82.75 265 VAL B CA 1
ATOM 4174 C C . VAL B 1 265 ? -0.557 5.445 -13.164 1 82.75 265 VAL B C 1
ATOM 4176 O O . VAL B 1 265 ? -0.929 6.332 -12.391 1 82.75 265 VAL B O 1
ATOM 4179 N N . LEU B 1 266 ? 0.407 5.637 -14.031 1 83.31 266 LEU B N 1
ATOM 4180 C CA . LEU B 1 266 ? 1.079 6.926 -14.148 1 83.31 266 LEU B CA 1
ATOM 4181 C C . LEU B 1 266 ? 0.103 8.008 -14.594 1 83.31 266 LEU B C 1
ATOM 4183 O O . LEU B 1 266 ? 0.188 9.156 -14.141 1 83.31 266 LEU B O 1
ATOM 4187 N N . SER B 1 267 ? -0.744 7.656 -15.539 1 85 267 SER B N 1
ATOM 4188 C CA . SER B 1 267 ? -1.732 8.625 -16.016 1 85 267 SER B CA 1
ATOM 4189 C C . SER B 1 267 ? -2.652 9.07 -14.883 1 85 267 SER B C 1
ATOM 4191 O O . SER B 1 267 ? -2.918 10.266 -14.727 1 85 267 SER B O 1
ATOM 4193 N N . VAL B 1 268 ? -3.041 8.148 -14.094 1 78.69 268 VAL B N 1
ATOM 4194 C CA . VAL B 1 268 ? -3.916 8.461 -12.969 1 78.69 268 VAL B CA 1
ATOM 4195 C C . VAL B 1 268 ? -3.156 9.297 -11.938 1 78.69 268 VAL B C 1
ATOM 4197 O O . VAL B 1 268 ? -3.701 10.25 -11.383 1 78.69 268 VAL B O 1
ATOM 4200 N N . ASN B 1 269 ? -1.898 9.016 -11.727 1 74.88 269 ASN B N 1
ATOM 4201 C CA . ASN B 1 269 ? -1.077 9.758 -10.773 1 74.88 269 ASN B CA 1
ATOM 4202 C C . ASN B 1 269 ? -0.816 11.18 -11.258 1 74.88 269 ASN B C 1
ATOM 4204 O O . ASN B 1 269 ? -0.798 12.117 -10.461 1 74.88 269 ASN B O 1
ATOM 4208 N N . ILE B 1 270 ? -0.603 11.297 -12.492 1 78.12 270 ILE B N 1
ATOM 4209 C CA . ILE B 1 270 ? -0.386 12.617 -13.07 1 78.12 270 ILE B CA 1
ATOM 4210 C C . ILE B 1 270 ? -1.634 13.477 -12.867 1 78.12 270 ILE B C 1
ATOM 4212 O O . ILE B 1 270 ? -1.535 14.656 -12.508 1 78.12 270 ILE B O 1
ATOM 4216 N N . VAL B 1 271 ? -2.75 12.859 -13.055 1 76.94 271 VAL B N 1
ATOM 4217 C CA . VAL B 1 271 ? -4.008 13.562 -12.828 1 76.94 271 VAL B CA 1
ATOM 4218 C C . VAL B 1 271 ? -4.125 13.953 -11.359 1 76.94 271 VAL B C 1
ATOM 4220 O O . VAL B 1 271 ? -4.48 15.094 -11.039 1 76.94 271 VAL B O 1
ATOM 4223 N N . ALA B 1 272 ? -3.771 13.102 -10.539 1 72.62 272 ALA B N 1
ATOM 4224 C CA . ALA B 1 272 ? -3.855 13.352 -9.102 1 72.62 272 ALA B CA 1
ATOM 4225 C C . ALA B 1 272 ? -2.951 14.508 -8.688 1 72.62 272 ALA B C 1
ATOM 4227 O O . ALA B 1 272 ? -3.391 15.43 -7.996 1 72.62 272 ALA B O 1
ATOM 4228 N N . VAL B 1 273 ? -1.766 14.547 -9.188 1 69 273 VAL B N 1
ATOM 4229 C CA . VAL B 1 273 ? -0.781 15.555 -8.805 1 69 273 VAL B CA 1
ATOM 4230 C C . VAL B 1 273 ? -1.173 16.906 -9.391 1 69 273 VAL B C 1
ATOM 4232 O O . VAL B 1 273 ? -1.049 17.938 -8.719 1 69 273 VAL B O 1
ATOM 4235 N N . THR B 1 274 ? -1.658 16.906 -10.586 1 73.31 274 THR B N 1
ATOM 4236 C CA . THR B 1 274 ? -2.051 18.141 -11.25 1 73.31 274 THR B CA 1
ATOM 4237 C C . THR B 1 274 ? -3.262 18.766 -10.562 1 73.31 274 THR B C 1
ATOM 4239 O O . THR B 1 274 ? -3.328 19.984 -10.391 1 73.31 274 THR B O 1
ATOM 4242 N N . VAL B 1 275 ? -4.195 17.938 -10.133 1 71.56 275 VAL B N 1
ATOM 4243 C CA . VAL B 1 275 ? -5.371 18.422 -9.422 1 71.56 275 VAL B CA 1
ATOM 4244 C C . VAL B 1 275 ? -4.961 18.969 -8.055 1 71.56 275 VAL B C 1
ATOM 4246 O O . VAL B 1 275 ? -5.43 20.031 -7.641 1 71.56 275 VAL B O 1
ATOM 4249 N N . ARG B 1 276 ? -4.094 18.297 -7.457 1 68 276 ARG B N 1
ATOM 4250 C CA . ARG B 1 276 ? -3.627 18.719 -6.137 1 68 276 ARG B CA 1
ATOM 4251 C C . ARG B 1 276 ? -2.885 20.047 -6.215 1 68 276 ARG B C 1
ATOM 4253 O O . ARG B 1 276 ? -3.08 20.922 -5.367 1 68 276 ARG B O 1
ATOM 4260 N N . SER B 1 277 ? -2.021 20.188 -7.176 1 66.56 277 SER B N 1
ATOM 4261 C CA . SER B 1 277 ? -1.207 21.391 -7.32 1 66.56 277 SER B CA 1
ATOM 4262 C C . SER B 1 277 ? -2.068 22.609 -7.66 1 66.56 277 SER B C 1
ATOM 4264 O O . SER B 1 277 ? -1.803 23.719 -7.188 1 66.56 277 SER B O 1
ATOM 4266 N N . HIS B 1 278 ? -2.994 22.344 -8.398 1 68.19 278 HIS B N 1
ATOM 4267 C CA . HIS B 1 278 ? -3.869 23.438 -8.797 1 68.19 278 HIS B CA 1
ATOM 4268 C C . HIS B 1 278 ? -4.668 23.969 -7.609 1 68.19 278 HIS B C 1
ATOM 4270 O O . HIS B 1 278 ? -4.84 25.188 -7.457 1 68.19 278 HIS B O 1
ATOM 4276 N N . TYR B 1 279 ? -5.008 23.125 -6.73 1 65.38 279 TYR B N 1
ATOM 4277 C CA . TYR B 1 279 ? -5.855 23.547 -5.621 1 65.38 279 TYR B CA 1
ATOM 4278 C C . TYR B 1 279 ? -5.02 24.016 -4.441 1 65.38 279 TYR B C 1
ATOM 4280 O O . TYR B 1 279 ? -5.465 24.859 -3.654 1 65.38 279 TYR B O 1
ATOM 4288 N N . ARG B 1 280 ? -3.889 23.469 -4.277 1 60.62 280 ARG B N 1
ATOM 4289 C CA . ARG B 1 280 ? -3.006 23.984 -3.24 1 60.62 280 ARG B CA 1
ATOM 4290 C C . ARG B 1 280 ? -2.643 25.438 -3.512 1 60.62 280 ARG B C 1
ATOM 4292 O O . ARG B 1 280 ? -2.551 26.25 -2.582 1 60.62 280 ARG B O 1
ATOM 4299 N N . LYS B 1 281 ? -2.365 25.766 -4.672 1 56.47 281 LYS B N 1
ATOM 4300 C CA . LYS B 1 281 ? -2.039 27.141 -5.035 1 56.47 281 LYS B CA 1
ATOM 4301 C C . LYS B 1 281 ? -3.201 28.078 -4.73 1 56.47 281 LYS B C 1
ATOM 4303 O O . LYS B 1 281 ? -2.992 29.234 -4.34 1 56.47 281 LYS B O 1
ATOM 4308 N N . LYS B 1 282 ? -4.27 27.531 -4.727 1 55.75 282 LYS B N 1
ATOM 4309 C CA . LYS B 1 282 ? -5.434 28.375 -4.488 1 55.75 282 LYS B CA 1
ATOM 4310 C C . LYS B 1 282 ? -5.625 28.641 -2.998 1 55.75 282 LYS B C 1
ATOM 4312 O O . LYS B 1 282 ? -6.082 29.719 -2.607 1 55.75 282 LYS B O 1
ATOM 4317 N N . LEU B 1 283 ? -5.227 27.656 -2.221 1 53.62 283 LEU B N 1
ATOM 4318 C CA . LEU B 1 283 ? -5.391 27.859 -0.785 1 53.62 283 LEU B CA 1
ATOM 4319 C C . LEU B 1 283 ? -4.316 28.797 -0.243 1 53.62 283 LEU B C 1
ATOM 4321 O O . LEU B 1 283 ? -4.535 29.484 0.754 1 53.62 283 LEU B O 1
ATOM 4325 N N . LYS B 1 284 ? -3.104 28.859 -0.736 1 50.41 284 LYS B N 1
ATOM 4326 C CA . LYS B 1 284 ? -2.057 29.766 -0.279 1 50.41 284 LYS B CA 1
ATOM 4327 C C . LYS B 1 284 ? -2.336 31.188 -0.73 1 50.41 284 LYS B C 1
ATOM 4329 O O . LYS B 1 284 ? -1.697 32.125 -0.257 1 50.41 284 LYS B O 1
ATOM 4334 N N . ARG B 1 285 ? -3.26 31.391 -1.628 1 42.47 285 ARG B N 1
ATOM 4335 C CA . ARG B 1 285 ? -3.59 32.781 -1.954 1 42.47 285 ARG B CA 1
ATOM 4336 C C . ARG B 1 285 ? -4.762 33.25 -1.117 1 42.47 285 ARG B C 1
ATOM 4338 O O . ARG B 1 285 ? -5.719 32.531 -0.876 1 42.47 285 ARG B O 1
#

Sequence (570 aa):
MFSNAKTNEKIAFGILKLATGLVVLFVLVILYYIVSNGYSALSIEFITEMPRHRMTEGGIYPAIMGTTYLIIGSIAVAMPLGMLSAIYLTEYAKPGKTTWAIEMAISNLAGTPSVVFGLFGLAMFVKYLGFGPSILSASLTLALLILPVIIRASQEALLTVPKEYREASLALGVTKWETIRRVVLPAAIPGMITGAILSVGRVAGETAPILLTGAAYFLPRLPDSIYSEFMALPYHLYVLATSGTSITQTRPIQYGTALILLIIVLSVNIVAVTVRSHYRKKLKRMFSNAKTNEKIAFGILKLATGLVVLFVLVILYYIVSNGYSALSIEFITEMPRHRMTEGGIYPAIMGTTYLIIGSIAVAMPLGMLSAIYLTEYAKPGKTTWAIEMAISNLAGTPSVVFGLFGLAMFVKYLGFGPSILSASLTLALLILPVIIRASQEALLTVPKEYREASLALGVTKWETIRRVVLPAAIPGMITGAILSVGRVAGETAPILLTGAAYFLPRLPDSIYSEFMALPYHLYVLATSGTSITQTRPIQYGTALILLIIVLSVNIVAVTVRSHYRKKLKR

Solvent-accessible surface area (backbone atoms only — not comparable to full-atom values): 27127 Å² total; per-residue (Å²): 123,68,67,58,48,55,53,48,36,52,50,50,52,48,52,19,50,48,34,38,49,49,55,47,47,52,46,51,49,49,52,48,52,39,46,71,56,7,55,82,44,63,43,70,58,28,55,66,26,50,42,32,80,92,60,58,38,66,14,47,24,30,19,52,50,35,33,50,50,35,43,52,50,11,46,67,53,19,46,59,40,14,44,36,23,18,49,30,57,68,74,64,52,56,92,49,70,66,46,48,51,51,51,49,40,40,52,48,50,57,27,49,30,50,45,55,43,8,53,43,22,26,49,46,34,19,55,71,68,56,46,32,48,2,46,49,24,26,9,53,31,48,14,61,61,44,22,39,56,26,20,51,33,22,33,51,24,51,64,67,52,61,65,64,60,56,52,53,41,43,72,72,68,45,52,71,52,56,37,39,65,68,51,49,41,68,70,17,44,50,41,29,49,28,26,47,35,50,45,44,14,52,55,54,19,53,38,58,30,29,59,54,10,18,48,41,90,80,46,74,50,72,58,88,49,60,55,25,43,32,18,27,48,39,49,46,37,48,45,40,72,71,63,42,86,45,57,81,58,22,43,41,53,31,27,22,48,47,35,52,51,48,50,56,30,50,52,42,43,51,51,23,51,53,48,35,53,58,48,51,58,53,67,78,96,123,68,66,59,49,55,54,49,35,53,51,49,50,48,54,19,50,47,34,38,49,49,55,45,48,53,45,50,49,48,52,48,51,39,45,72,55,7,54,81,42,64,44,70,57,28,54,67,25,49,43,31,80,92,61,58,38,66,15,46,24,31,20,53,50,33,35,50,50,36,41,52,49,12,45,67,52,20,45,59,39,14,43,37,23,18,48,32,56,68,74,65,52,57,94,49,70,66,48,48,51,51,51,48,39,40,52,48,50,57,27,49,29,49,43,56,43,9,54,44,21,27,50,45,33,18,54,70,69,56,45,33,49,2,46,48,22,26,9,54,32,48,15,59,59,45,22,40,55,25,21,51,33,21,33,53,23,51,64,69,52,62,66,64,59,57,52,54,40,44,72,72,68,45,52,70,54,55,37,38,65,68,52,48,41,68,70,17,44,49,41,28,49,27,26,47,34,50,44,45,15,51,55,54,20,52,39,58,30,30,60,53,10,17,47,43,89,81,45,77,49,72,59,87,48,61,57,25,45,31,18,27,47,40,49,46,35,48,44,40,71,72,62,43,88,46,57,81,57,23,44,42,53,32,28,23,48,48,35,52,52,47,49,54,29,50,52,42,41,50,50,23,51,53,50,33,53,59,47,50,58,51,66,78,96

Organism: NCBI:txid1090322

Nearest PDB structures (foldseek):
  8y5f-assembly1_C  TM=7.453E-01  e=2.774E-06  Escherichia coli
  3tuz-assembly2_F  TM=7.846E-01  e=4.725E-05  Escherichia coli K-12
  7cad-assembly1_B  TM=6.648E-01  e=2.047E-05  Mycolicibacterium smegmatis MC2 155
  8ja7-assembly1_B  TM=6.314E-01  e=7.521E-05  Mycobacterium tuberculosis H37Rv
  7mc0-assembly1_B  TM=8.213E-01  e=1.543E-03  Neisseria meningitidis MC58

pLDDT: mean 87.03, std 9.64, range [39.84, 98.31]

Radius of gyration: 24.18 Å; Cα contacts (8 Å, |Δi|>4): 978; chains: 2; bounding box: 72×68×59 Å